Protein AF-A0AAV0BNL8-F1 (afdb_monomer)

pLDDT: mean 73.77, std 25.44, range [21.95, 98.56]

Nearest PDB structures (foldseek):
  9b4g-assembly1_B  TM=8.336E-01  e=1.923E-18  Homo sapiens
  9b4e-assembly1_B  TM=8.330E-01  e=2.709E-18  Homo sapiens
  9b4f-assembly1_B  TM=8.722E-01  e=5.049E-16  Homo sapiens

InterPro domains:
  IPR004277 Phosphatidyl serine synthase [PF03034] (175-453)

Foldseek 3Di:
DDDDDDDDDDDDDDDDDDDDDDDDDDDDDDDDDDDDDDDDDDDDDDDDDDDDDDDDDDDDDDDDDDDDDDDDDDDDDDDDDDDDDDPDDDDQDPPDDPPPLPPPPPDDDDPVPVCQVVPPVVVVVVVLVVVVVVCVVCLVVDDPLVSVVVVVVSVLVVQLVVQLRPPDFFPFCPLHSSVLSSLLSVLVVLLVVLVVLLVPALQVVLVVCCSVPVVTSDADDADAAQPDQPPDPVNVVVPPDVVLVVLLQLLLLVCLLQVDLVLLLCLLLVLLLVLVQCCLQGNNSRHHPCCSPPSRNPPRNVNSNVNSNVVLVVLQVDQDPPPDDDDPDDDDDPQDPVNVVVVVVVSRRTNHRDRFDLVCQPDPLSVVLSVLVSVLVSLLVVLLSLVCNSSVHDCPHVVSVVSSVSLSSLSRSQSVQSSCVSPVVVNHPDRDSSNVSSSSSSVSSVSSSVNHCVPSRPGDRDPVSVVVVVVVVCCSVVSCCVRPVVVVVVVVVVVVVVVVVVVD

Solvent-accessible surface area (backbone atoms only — not comparable to full-atom values): 31168 Å² total; per-residue (Å²): 133,86,81,91,83,83,89,88,87,83,83,90,87,86,84,89,83,89,88,84,89,84,90,89,77,86,83,86,89,92,81,88,89,88,87,79,90,82,91,81,86,90,84,88,80,86,87,84,83,91,80,88,84,86,87,86,81,90,84,90,90,80,89,86,86,82,86,90,80,93,74,94,76,88,81,87,74,91,74,94,76,84,86,78,90,73,90,70,80,84,71,95,74,80,88,73,68,91,79,67,83,63,63,88,70,78,66,91,75,62,76,93,50,44,64,73,82,59,54,63,60,69,59,54,48,51,52,51,49,51,52,50,51,55,49,57,75,47,42,85,81,47,57,72,72,58,44,57,52,50,50,54,52,50,52,52,50,53,51,34,50,50,25,33,73,69,48,71,65,64,93,51,64,46,76,39,40,53,55,54,19,31,51,50,30,54,50,52,53,47,41,50,51,50,58,54,52,60,75,50,56,53,66,61,49,26,52,58,49,29,80,81,41,76,84,48,57,49,88,68,86,87,53,61,64,48,82,60,67,63,97,40,77,63,48,55,56,75,64,67,51,71,60,50,53,50,41,19,53,48,26,19,51,49,21,62,44,60,49,36,72,65,62,48,51,54,48,49,60,48,47,51,52,49,29,72,62,39,27,73,68,39,48,70,43,31,56,26,76,60,41,54,55,48,47,37,49,62,41,20,34,41,49,11,31,52,52,15,44,53,49,48,52,58,49,47,76,51,89,68,82,71,75,65,103,72,86,89,80,82,78,93,74,81,76,47,70,68,58,52,51,52,54,55,57,57,50,64,45,68,84,73,56,81,77,58,81,68,58,43,82,80,42,71,66,28,30,54,48,45,52,51,51,54,50,52,50,56,48,50,54,52,39,53,60,50,52,28,59,68,45,38,47,57,82,86,35,66,70,53,51,49,49,54,56,47,50,52,64,44,41,44,51,10,48,51,30,43,50,45,30,60,69,40,58,90,72,34,86,66,74,36,73,45,26,54,48,53,52,49,40,42,51,49,50,45,52,38,46,63,63,57,48,71,81,74,55,83,60,76,83,54,71,67,54,52,52,52,52,52,51,51,52,50,50,69,54,46,51,54,41,62,71,48,48,50,56,52,51,52,52,53,53,51,51,52,51,57,54,53,73,69,77,113

Structure (mmCIF, N/CA/C/O backbone):
data_AF-A0AAV0BNL8-F1
#
_entry.id   AF-A0AAV0BNL8-F1
#
loop_
_atom_site.group_PDB
_atom_site.id
_atom_site.type_symbol
_atom_site.label_atom_id
_atom_site.label_alt_id
_atom_site.label_comp_id
_atom_site.label_asym_id
_atom_site.label_entity_id
_atom_site.label_seq_id
_atom_site.pdbx_PDB_ins_code
_atom_site.Cartn_x
_atom_site.Cartn_y
_atom_site.Cartn_z
_atom_site.occupancy
_atom_site.B_iso_or_equiv
_atom_site.auth_seq_id
_atom_site.auth_comp_id
_atom_site.auth_asym_id
_atom_site.auth_atom_id
_atom_site.pdbx_PDB_model_num
ATOM 1 N N . MET A 1 1 ? -1.579 12.706 78.603 1.00 38.56 1 MET A N 1
ATOM 2 C CA . MET A 1 1 ? -0.239 13.138 78.142 1.00 38.56 1 MET A CA 1
ATOM 3 C C . MET A 1 1 ? -0.413 13.537 76.678 1.00 38.56 1 MET A C 1
ATOM 5 O O . MET A 1 1 ? -0.803 12.680 75.906 1.00 38.56 1 MET A O 1
ATOM 9 N N . ASN A 1 2 ? -0.554 14.826 76.341 1.00 32.28 2 ASN A N 1
ATOM 10 C CA . ASN A 1 2 ? 0.526 15.802 76.068 1.00 32.28 2 ASN A CA 1
ATOM 11 C C . ASN A 1 2 ? 1.548 15.286 75.026 1.00 32.28 2 ASN A C 1
ATOM 13 O O . ASN A 1 2 ? 2.101 14.219 75.250 1.00 32.28 2 ASN A O 1
ATOM 17 N N . LYS A 1 3 ? 1.894 16.012 73.948 1.00 34.97 3 LYS A N 1
ATOM 18 C CA . LYS A 1 3 ? 1.471 17.366 73.515 1.00 34.97 3 LYS A CA 1
ATOM 19 C C . LYS A 1 3 ? 1.807 17.603 72.026 1.00 34.97 3 LYS A C 1
ATOM 21 O O . LYS A 1 3 ? 2.796 17.078 71.534 1.00 34.97 3 LYS A O 1
ATOM 26 N N . THR A 1 4 ? 1.035 18.462 71.363 1.00 41.00 4 THR A N 1
ATOM 27 C CA . THR A 1 4 ? 1.339 19.100 70.064 1.00 41.00 4 THR A CA 1
ATOM 28 C C . THR A 1 4 ? 2.538 20.056 70.163 1.00 41.00 4 THR A C 1
ATOM 30 O O . THR A 1 4 ? 2.612 20.766 71.164 1.00 41.00 4 THR A O 1
ATOM 33 N N . ILE A 1 5 ? 3.381 20.178 69.121 1.00 39.56 5 ILE A N 1
ATOM 34 C CA . ILE A 1 5 ? 4.219 21.371 68.837 1.00 39.56 5 ILE A CA 1
ATOM 35 C C . ILE A 1 5 ? 4.374 21.589 67.310 1.00 39.56 5 ILE A C 1
ATOM 37 O O . ILE A 1 5 ? 4.972 20.777 66.612 1.00 39.56 5 ILE A O 1
ATOM 41 N N . LEU A 1 6 ? 3.865 22.731 66.834 1.00 37.25 6 LEU A N 1
ATOM 42 C CA . LEU A 1 6 ? 4.515 23.666 65.889 1.00 37.25 6 LEU A CA 1
ATOM 43 C C . LEU A 1 6 ? 5.069 24.820 66.768 1.00 37.25 6 LEU A C 1
ATOM 45 O O . LEU A 1 6 ? 4.504 25.018 67.851 1.00 37.25 6 LEU A O 1
ATOM 49 N N . PRO A 1 7 ? 6.155 25.552 66.424 1.00 49.94 7 PRO A N 1
ATOM 50 C CA . PRO A 1 7 ? 6.198 26.558 65.340 1.00 49.94 7 PRO A CA 1
ATOM 51 C C . PRO A 1 7 ? 7.521 26.413 64.518 1.00 49.94 7 PRO A C 1
ATOM 53 O O . PRO A 1 7 ? 7.970 25.281 64.388 1.00 49.94 7 PRO A O 1
ATOM 56 N N . ARG A 1 8 ? 8.202 27.393 63.886 1.00 29.17 8 ARG A N 1
ATOM 57 C CA . ARG A 1 8 ? 8.151 28.876 63.843 1.00 29.17 8 ARG A CA 1
ATOM 58 C C . ARG A 1 8 ? 8.726 29.406 62.513 1.00 29.17 8 ARG A C 1
ATOM 60 O O . ARG A 1 8 ? 9.541 28.742 61.886 1.00 29.17 8 ARG A O 1
ATOM 67 N N . SER A 1 9 ? 8.312 30.611 62.124 1.00 36.47 9 SER A N 1
ATOM 68 C CA . SER A 1 9 ? 8.841 31.434 61.022 1.00 36.47 9 SER A CA 1
ATOM 69 C C . SER A 1 9 ? 9.601 32.649 61.563 1.00 36.47 9 SER A C 1
ATOM 71 O O . SER A 1 9 ? 9.144 33.212 62.556 1.00 36.47 9 SER A O 1
ATOM 73 N N . GLU A 1 10 ? 10.646 33.132 60.881 1.00 32.50 10 GLU A N 1
ATOM 74 C CA . GLU A 1 10 ? 11.219 34.459 61.165 1.00 32.50 10 GLU A CA 1
ATOM 75 C C . GLU A 1 10 ? 11.921 35.088 59.937 1.00 32.50 10 GLU A C 1
ATOM 77 O O . GLU A 1 10 ? 12.743 34.450 59.289 1.00 32.50 10 GLU A O 1
ATOM 82 N N . GLU A 1 11 ? 11.484 36.316 59.623 1.00 32.16 11 GLU A N 1
ATOM 83 C CA . GLU A 1 11 ? 12.213 37.530 59.182 1.00 32.16 11 GLU A CA 1
ATOM 84 C C . GLU A 1 11 ? 13.334 37.424 58.117 1.00 32.16 11 GLU A C 1
ATOM 86 O O . GLU A 1 11 ? 14.340 36.752 58.292 1.00 32.16 11 GLU A O 1
ATOM 91 N N . VAL A 1 12 ? 13.232 38.048 56.932 1.00 35.19 12 VAL A N 1
ATOM 92 C CA . VAL A 1 12 ? 13.124 39.498 56.612 1.00 35.19 12 VAL A CA 1
ATOM 93 C C . VAL A 1 12 ? 14.336 40.329 57.057 1.00 35.19 12 VAL A C 1
ATOM 95 O O . VAL A 1 12 ? 14.441 40.715 58.216 1.00 35.19 12 VAL A O 1
ATOM 98 N N . ARG A 1 13 ? 15.170 40.743 56.089 1.00 31.25 13 ARG A N 1
ATOM 99 C CA . ARG A 1 13 ? 15.921 42.015 56.120 1.00 31.25 13 ARG A CA 1
ATOM 100 C C . ARG A 1 13 ? 16.210 42.524 54.706 1.00 31.25 13 ARG A C 1
ATOM 102 O O . ARG A 1 13 ? 16.653 41.771 53.847 1.00 31.25 13 ARG A O 1
ATOM 109 N N . SER A 1 14 ? 15.961 43.812 54.496 1.00 31.28 14 SER A N 1
ATOM 110 C CA . SER A 1 14 ? 16.221 44.570 53.268 1.00 31.28 14 SER A CA 1
ATOM 111 C C . SER A 1 14 ? 17.510 45.389 53.369 1.00 31.28 14 SER A C 1
ATOM 113 O O . SER A 1 14 ? 17.860 45.838 54.461 1.00 31.28 14 SER A O 1
ATOM 115 N N . ALA A 1 15 ? 18.134 45.696 52.230 1.00 31.75 15 ALA A N 1
ATOM 116 C CA . ALA A 1 15 ? 18.984 46.878 52.072 1.00 31.75 15 ALA A CA 1
ATOM 117 C C . ALA A 1 15 ? 19.006 47.327 50.598 1.00 31.75 15 ALA A C 1
ATOM 119 O O . ALA A 1 15 ? 19.374 46.553 49.717 1.00 31.75 15 ALA A O 1
ATOM 120 N N . ASP A 1 16 ? 18.605 48.574 50.348 1.00 32.94 16 ASP A N 1
ATOM 121 C CA . ASP A 1 16 ? 18.719 49.261 49.056 1.00 32.94 16 ASP A CA 1
ATOM 122 C C . ASP A 1 16 ? 20.169 49.677 48.748 1.00 32.94 16 ASP A C 1
ATOM 124 O O . ASP A 1 16 ? 20.953 49.914 49.668 1.00 32.94 16 ASP A O 1
ATOM 128 N N . SER A 1 17 ? 20.502 49.908 47.467 1.00 31.48 17 SER A N 1
ATOM 129 C CA . SER A 1 17 ? 20.776 51.284 46.979 1.00 31.48 17 SER A CA 1
ATOM 130 C C . SER A 1 17 ? 21.310 51.394 45.531 1.00 31.48 17 SER A C 1
ATOM 132 O O . SER A 1 17 ? 22.355 50.868 45.172 1.00 31.48 17 SER A O 1
ATOM 134 N N . THR A 1 18 ? 20.594 52.212 44.745 1.00 31.81 18 THR A N 1
ATOM 135 C CA . THR A 1 18 ? 21.080 53.209 43.755 1.00 31.81 18 THR A CA 1
ATOM 136 C C . THR A 1 18 ? 21.982 52.831 42.563 1.00 31.81 18 THR A C 1
ATOM 138 O O . THR A 1 18 ? 23.120 52.407 42.718 1.00 31.81 18 THR A O 1
ATOM 141 N N . GLY A 1 19 ? 21.544 53.235 41.358 1.00 26.94 19 GLY A N 1
ATOM 142 C CA . GLY A 1 19 ? 22.400 53.415 40.173 1.00 26.94 19 GLY A CA 1
ATOM 143 C C . GLY A 1 19 ? 21.596 53.619 38.880 1.00 26.94 19 GLY A C 1
ATOM 144 O O . GLY A 1 19 ? 21.124 52.649 38.300 1.00 26.94 19 GLY A O 1
ATOM 145 N N . SER A 1 20 ? 21.417 54.869 38.430 1.00 28.64 20 SER A N 1
ATOM 146 C CA . SER A 1 20 ? 20.664 55.232 37.205 1.00 28.64 20 SER A CA 1
ATOM 147 C C . SER A 1 20 ? 21.576 55.995 36.200 1.00 28.64 20 SER A C 1
ATOM 149 O O . SER A 1 20 ? 22.788 55.999 36.410 1.00 28.64 20 SER A O 1
ATOM 151 N N . PRO A 1 21 ? 21.111 56.527 35.050 1.00 56.47 21 PRO A N 1
ATOM 152 C CA . PRO A 1 21 ? 21.446 55.985 33.731 1.00 56.47 21 PRO A CA 1
ATOM 153 C C . PRO A 1 21 ? 22.322 56.927 32.873 1.00 56.47 21 PRO A C 1
ATOM 155 O O . PRO A 1 21 ? 22.587 58.067 33.248 1.00 56.47 21 PRO A O 1
ATOM 158 N N . SER A 1 22 ? 22.731 56.507 31.667 1.00 30.06 22 SER A N 1
ATOM 159 C CA . SER A 1 22 ? 23.255 57.449 30.653 1.00 30.06 22 SER A CA 1
ATOM 160 C C . SER A 1 22 ? 23.077 56.994 29.195 1.00 30.06 22 SER A C 1
ATOM 162 O O . SER A 1 22 ? 23.077 55.810 28.871 1.00 30.06 22 SER A O 1
ATOM 164 N N . HIS A 1 23 ? 22.882 57.989 28.323 1.00 31.38 23 HIS A N 1
ATOM 165 C CA . HIS A 1 23 ? 22.663 57.898 26.872 1.00 31.38 23 HIS A CA 1
ATOM 166 C C . HIS A 1 23 ? 23.963 57.721 26.058 1.00 31.38 23 HIS A C 1
ATOM 168 O O . HIS A 1 23 ? 25.040 57.953 26.596 1.00 31.38 23 HIS A O 1
ATOM 174 N N . LEU A 1 24 ? 23.798 57.492 24.734 1.00 29.45 24 LEU A N 1
ATOM 175 C CA . LEU A 1 24 ? 24.585 57.967 23.553 1.00 29.45 24 LEU A CA 1
ATOM 176 C C . LEU A 1 24 ? 24.911 56.811 22.573 1.00 29.45 24 LEU A C 1
ATOM 178 O O . LEU A 1 24 ? 25.092 55.686 23.014 1.00 29.45 24 LEU A O 1
ATOM 182 N N . LYS A 1 25 ? 25.093 56.984 21.250 1.00 29.05 25 LYS A N 1
ATOM 183 C CA . LYS A 1 25 ? 24.525 57.869 20.191 1.00 29.05 25 LYS A CA 1
ATOM 184 C C . LYS A 1 25 ? 25.093 57.349 18.840 1.00 29.05 25 LYS A C 1
ATOM 186 O O . LYS A 1 25 ? 26.240 56.945 18.859 1.00 29.05 25 LYS A O 1
ATOM 191 N N . LEU A 1 26 ? 24.352 57.444 17.717 1.00 28.14 26 LEU A N 1
ATOM 192 C CA . LEU A 1 26 ? 24.806 57.463 16.286 1.00 28.14 26 LEU A CA 1
ATOM 193 C C . LEU A 1 26 ? 25.832 56.386 15.808 1.00 28.14 26 LEU A C 1
ATOM 195 O O . LEU A 1 26 ? 26.895 56.221 16.377 1.00 28.14 26 LEU A O 1
ATOM 199 N N . LYS A 1 27 ? 25.639 55.572 14.761 1.00 27.64 27 LYS A N 1
ATOM 200 C CA . LYS A 1 27 ? 25.074 55.731 13.399 1.00 27.64 27 LYS A CA 1
ATOM 201 C C . LYS A 1 27 ? 25.947 56.535 12.405 1.00 27.64 27 LYS A C 1
ATOM 203 O O . LYS A 1 27 ? 25.950 57.755 12.448 1.00 27.64 27 LYS A O 1
ATOM 208 N N . SER A 1 28 ? 26.551 55.778 11.474 1.00 28.58 28 SER A N 1
ATOM 209 C CA . SER A 1 28 ? 26.945 56.088 10.079 1.00 28.58 28 SER A CA 1
ATOM 210 C C . SER A 1 28 ? 27.726 57.364 9.745 1.00 28.58 28 SER A C 1
ATOM 212 O O . SER A 1 28 ? 27.170 58.449 9.865 1.00 28.58 28 SER A O 1
ATOM 214 N N . ASP A 1 29 ? 28.849 57.199 9.032 1.00 28.23 29 ASP A N 1
ATOM 215 C CA . ASP A 1 29 ? 28.926 57.755 7.671 1.00 28.23 29 ASP A CA 1
ATOM 216 C C . ASP A 1 29 ? 29.955 57.060 6.749 1.00 28.23 29 ASP A C 1
ATOM 218 O O . ASP A 1 29 ? 30.792 56.288 7.216 1.00 28.23 29 ASP A O 1
ATOM 222 N N . SER A 1 30 ? 29.879 57.399 5.453 1.00 26.77 30 SER A N 1
ATOM 223 C CA . SER A 1 30 ? 30.810 57.157 4.323 1.00 26.77 30 SER A CA 1
ATOM 224 C C . SER A 1 30 ? 30.379 56.184 3.199 1.00 26.77 30 SER A C 1
ATOM 226 O O . SER A 1 30 ? 30.273 54.966 3.326 1.00 26.77 30 SER A O 1
ATOM 228 N N . ARG A 1 31 ? 30.174 56.809 2.033 1.00 26.36 31 ARG A N 1
ATOM 229 C CA . ARG A 1 31 ? 30.042 56.318 0.646 1.00 26.36 31 ARG A CA 1
ATOM 230 C C . ARG A 1 31 ? 30.947 57.260 -0.196 1.00 26.36 31 ARG A C 1
ATOM 232 O O . ARG A 1 31 ? 31.246 58.344 0.305 1.00 26.36 31 ARG A O 1
ATOM 239 N N . PRO A 1 32 ? 31.170 57.053 -1.508 1.00 54.44 32 PRO A N 1
ATOM 240 C CA . PRO A 1 32 ? 31.578 55.879 -2.290 1.00 54.44 32 PRO A CA 1
ATOM 241 C C . PRO A 1 32 ? 33.046 56.114 -2.801 1.00 54.44 32 PRO A C 1
ATOM 243 O O . PRO A 1 32 ? 33.797 56.678 -2.007 1.00 54.44 32 PRO A O 1
ATOM 246 N N . PRO A 1 33 ? 33.530 55.709 -4.011 1.00 41.28 33 PRO A N 1
ATOM 247 C CA . PRO A 1 33 ? 33.002 56.131 -5.321 1.00 41.28 33 PRO A CA 1
ATOM 248 C C . PRO A 1 33 ? 32.944 55.038 -6.419 1.00 41.28 33 PRO A C 1
ATOM 250 O O . PRO A 1 33 ? 33.339 53.889 -6.245 1.00 41.28 33 PRO A O 1
ATOM 253 N N . THR A 1 34 ? 32.395 55.444 -7.563 1.00 34.69 34 THR A N 1
ATOM 254 C CA . THR A 1 34 ? 32.248 54.732 -8.845 1.00 34.69 34 THR A CA 1
ATOM 255 C C . THR A 1 34 ? 33.503 54.780 -9.725 1.00 34.69 34 THR A C 1
ATOM 257 O O . THR A 1 34 ? 34.282 55.721 -9.606 1.00 34.69 34 THR A O 1
ATOM 260 N N . LEU A 1 35 ? 33.604 53.880 -10.714 1.00 28.69 35 LEU A N 1
ATOM 261 C CA . LEU A 1 35 ? 34.399 54.066 -11.942 1.00 28.69 35 LEU A CA 1
ATOM 262 C C . LEU A 1 35 ? 33.696 53.401 -13.146 1.00 28.69 35 LEU A C 1
ATOM 264 O O . LEU A 1 35 ? 32.884 52.494 -12.952 1.00 28.69 35 LEU A O 1
ATOM 268 N N . SER A 1 36 ? 33.958 53.898 -14.359 1.00 27.62 36 SER A N 1
ATOM 269 C CA . SER A 1 36 ? 33.166 53.672 -15.583 1.00 27.62 36 SER A CA 1
ATOM 270 C C . SER A 1 36 ? 34.028 53.364 -16.822 1.00 27.62 36 SER A C 1
ATOM 272 O O . SER A 1 36 ? 35.230 53.609 -16.791 1.00 27.62 36 SER A O 1
ATOM 274 N N . ASP A 1 37 ? 33.373 52.907 -17.906 1.00 30.50 37 ASP A N 1
ATOM 275 C CA . ASP A 1 37 ? 33.836 52.921 -19.318 1.00 30.50 37 ASP A CA 1
ATOM 276 C C . ASP A 1 37 ? 35.083 52.046 -19.667 1.00 30.50 37 ASP A C 1
ATOM 278 O O . ASP A 1 37 ? 35.840 51.657 -18.789 1.00 30.50 37 ASP A O 1
ATOM 282 N N . SER A 1 38 ? 35.380 51.604 -20.907 1.00 28.92 38 SER A N 1
ATOM 283 C CA . SER A 1 38 ? 34.736 51.726 -22.239 1.00 28.92 38 SER A CA 1
ATOM 284 C C . SER A 1 38 ? 35.098 50.552 -23.192 1.00 28.92 38 SER A C 1
ATOM 286 O O . SER A 1 38 ? 36.043 49.810 -22.931 1.00 28.92 38 SER A O 1
ATOM 288 N N . ASP A 1 39 ? 34.368 50.507 -24.327 1.00 27.17 39 ASP A N 1
ATOM 289 C CA . ASP A 1 39 ? 34.754 50.055 -25.690 1.00 27.17 39 ASP A CA 1
ATOM 290 C C . ASP A 1 39 ? 35.035 48.554 -26.024 1.00 27.17 39 ASP A C 1
ATOM 292 O O . ASP A 1 39 ? 35.340 47.766 -25.139 1.00 27.17 39 ASP A O 1
ATOM 296 N N . ARG A 1 40 ? 34.993 48.047 -27.291 1.00 27.59 40 ARG A N 1
ATOM 297 C CA . ARG A 1 40 ? 34.294 48.399 -28.581 1.00 27.59 40 ARG A CA 1
ATOM 298 C C . ARG A 1 40 ? 34.663 47.403 -29.712 1.00 27.59 40 ARG A C 1
ATOM 300 O O . ARG A 1 40 ? 35.550 46.578 -29.535 1.00 27.59 40 ARG A O 1
ATOM 307 N N . SER A 1 41 ? 34.053 47.563 -30.901 1.00 26.25 41 SER A N 1
ATOM 308 C CA . SER A 1 41 ? 34.308 46.871 -32.200 1.00 26.25 41 SER A CA 1
ATOM 309 C C . SER A 1 41 ? 33.861 45.392 -32.257 1.00 26.25 41 SER A C 1
ATOM 311 O O . SER A 1 41 ? 34.094 44.650 -31.317 1.00 26.25 41 SER A O 1
ATOM 313 N N . THR A 1 42 ? 33.038 44.879 -33.192 1.00 27.30 42 THR A N 1
ATOM 314 C CA . THR A 1 42 ? 32.944 44.887 -34.681 1.00 27.30 42 THR A CA 1
ATOM 315 C C . THR A 1 42 ? 34.029 44.104 -35.426 1.00 27.30 42 THR A C 1
ATOM 317 O O . THR A 1 42 ? 35.162 44.565 -35.448 1.00 27.30 42 THR A O 1
ATOM 320 N N . VAL A 1 43 ? 33.643 43.048 -36.173 1.00 27.86 43 VAL A N 1
ATOM 321 C CA . VAL A 1 43 ? 34.002 42.828 -37.602 1.00 27.86 43 VAL A CA 1
ATOM 322 C C . VAL A 1 43 ? 33.241 41.635 -38.236 1.00 27.86 43 VAL A C 1
ATOM 324 O O . VAL A 1 43 ? 32.979 40.622 -37.600 1.00 27.86 43 VAL A O 1
ATOM 327 N N . ASN A 1 44 ? 32.883 41.817 -39.516 1.00 25.88 44 ASN A N 1
ATOM 328 C CA . ASN A 1 44 ? 32.283 40.892 -40.505 1.00 25.88 44 ASN A CA 1
ATOM 329 C C . ASN A 1 44 ? 33.016 39.517 -40.644 1.00 25.88 44 ASN A C 1
ATOM 331 O O . ASN A 1 44 ? 34.149 39.401 -40.206 1.00 25.88 44 ASN A O 1
ATOM 335 N N . ARG A 1 45 ? 32.560 38.453 -41.340 1.00 25.98 45 ARG A N 1
ATOM 336 C CA . ARG A 1 45 ? 31.933 38.358 -42.684 1.00 25.98 45 ARG A CA 1
ATOM 337 C C . ARG A 1 45 ? 31.705 36.876 -43.084 1.00 25.98 45 ARG A C 1
ATOM 339 O O . ARG A 1 45 ? 32.404 36.001 -42.592 1.00 25.98 45 ARG A O 1
ATOM 346 N N . SER A 1 46 ? 30.893 36.653 -44.128 1.00 26.72 46 SER A N 1
ATOM 347 C CA . SER A 1 46 ? 30.723 35.406 -44.922 1.00 26.72 46 SER A CA 1
ATOM 348 C C . SER A 1 46 ? 30.052 34.208 -44.214 1.00 26.72 46 SER A C 1
ATOM 350 O O . SER A 1 46 ? 30.307 33.948 -43.051 1.00 26.72 46 SER A O 1
ATOM 352 N N . GLY A 1 47 ? 29.162 33.422 -44.831 1.00 24.00 47 GLY A N 1
ATOM 353 C CA . GLY A 1 47 ? 28.599 33.480 -46.186 1.00 24.00 47 GLY A CA 1
ATOM 354 C C . GLY A 1 47 ? 28.951 32.251 -47.023 1.00 24.00 47 GLY A C 1
ATOM 355 O O . GLY A 1 47 ? 30.002 32.228 -47.660 1.00 24.00 47 GLY A O 1
ATOM 356 N N . ARG A 1 48 ? 28.051 31.260 -47.095 1.00 26.25 48 ARG A N 1
ATOM 357 C CA . ARG A 1 48 ? 28.102 30.227 -48.142 1.00 26.25 48 ARG A CA 1
ATOM 358 C C . ARG A 1 48 ? 26.709 29.738 -48.538 1.00 26.25 48 ARG A C 1
ATOM 360 O O . ARG A 1 48 ? 25.810 29.657 -47.709 1.00 26.25 48 ARG A O 1
ATOM 367 N N . SER A 1 49 ? 26.553 29.497 -49.837 1.00 24.61 49 SER A N 1
ATOM 368 C CA . SER A 1 49 ? 25.268 29.301 -50.511 1.00 24.61 49 SER A CA 1
ATOM 369 C C . SER A 1 49 ? 24.755 27.859 -50.466 1.00 24.61 49 SER A C 1
ATOM 371 O O . SER A 1 49 ? 25.523 26.902 -50.395 1.00 24.61 49 SER A O 1
ATOM 373 N N . VAL A 1 50 ? 23.435 27.753 -50.599 1.00 26.42 50 VAL A N 1
ATOM 374 C CA . VAL A 1 50 ? 22.630 26.553 -50.853 1.00 26.42 50 VAL A CA 1
ATOM 375 C C . VAL A 1 50 ? 23.101 25.788 -52.099 1.00 26.42 50 VAL A C 1
ATOM 377 O O . VAL A 1 50 ? 23.361 26.397 -53.137 1.00 26.42 50 VAL A O 1
ATOM 380 N N . LYS A 1 51 ? 23.032 24.449 -52.054 1.00 25.58 51 LYS A N 1
ATOM 381 C CA . LYS A 1 51 ? 22.655 23.622 -53.215 1.00 25.58 51 LYS A CA 1
ATOM 382 C C . LYS A 1 51 ? 21.677 22.515 -52.797 1.00 25.58 51 LYS A C 1
ATOM 384 O O . LYS A 1 51 ? 21.923 21.802 -51.832 1.00 25.58 51 LYS A O 1
ATOM 389 N N . ARG A 1 52 ? 20.569 22.399 -53.537 1.00 23.95 52 ARG A N 1
ATOM 390 C CA . ARG A 1 52 ? 19.697 21.209 -53.586 1.00 23.95 52 ARG A CA 1
ATOM 391 C C . ARG A 1 52 ? 20.281 20.199 -54.580 1.00 23.95 52 ARG A C 1
ATOM 393 O O . ARG A 1 52 ? 21.022 20.621 -55.463 1.00 23.95 52 ARG A O 1
ATOM 400 N N . ASN A 1 53 ? 19.873 18.932 -54.463 1.00 26.00 53 ASN A N 1
ATOM 401 C CA . ASN A 1 53 ? 19.488 18.025 -55.562 1.00 26.00 53 ASN A CA 1
ATOM 402 C C . ASN A 1 53 ? 18.966 16.707 -54.936 1.00 26.00 53 ASN A C 1
ATOM 404 O O . ASN A 1 53 ? 19.644 16.136 -54.093 1.00 26.00 53 ASN A O 1
ATOM 408 N N . THR A 1 54 ? 17.657 16.423 -55.002 1.00 27.84 54 THR A N 1
ATOM 409 C CA . THR A 1 54 ? 16.916 15.622 -56.019 1.00 27.84 54 THR A CA 1
ATOM 410 C C . THR A 1 54 ? 17.001 14.101 -55.820 1.00 27.84 54 THR A C 1
ATOM 412 O O . THR A 1 54 ? 18.042 13.497 -56.051 1.00 27.84 54 THR A O 1
ATOM 415 N N . LEU A 1 55 ? 15.856 13.512 -55.450 1.00 27.09 55 LEU A N 1
ATOM 416 C CA . LEU A 1 55 ? 15.523 12.079 -55.499 1.00 27.09 55 LEU A CA 1
ATOM 417 C C . LEU A 1 55 ? 15.187 11.625 -56.933 1.00 27.09 55 LEU A C 1
ATOM 419 O O . LEU A 1 55 ? 14.748 12.454 -57.735 1.00 27.09 55 LEU A O 1
ATOM 423 N N . PRO A 1 56 ? 15.252 10.311 -57.197 1.00 30.09 56 PRO A N 1
ATOM 424 C CA . PRO A 1 56 ? 14.302 9.616 -58.068 1.00 30.09 56 PRO A CA 1
ATOM 425 C C . PRO A 1 56 ? 13.517 8.504 -57.329 1.00 30.09 56 PRO A C 1
ATOM 427 O O . PRO A 1 56 ? 13.937 8.032 -56.273 1.00 30.09 56 PRO A O 1
ATOM 430 N N . ASN A 1 57 ? 12.372 8.115 -57.898 1.00 24.80 57 ASN A N 1
ATOM 431 C CA . ASN A 1 57 ? 11.428 7.103 -57.395 1.00 24.80 57 ASN A CA 1
ATOM 432 C C . ASN A 1 57 ? 11.578 5.730 -58.110 1.00 24.80 57 ASN A C 1
ATOM 434 O O . ASN A 1 57 ? 12.384 5.603 -59.029 1.00 24.80 57 ASN A O 1
ATOM 438 N N . ASP A 1 58 ? 10.681 4.798 -57.735 1.00 26.06 58 ASP A N 1
ATOM 439 C CA . ASP A 1 58 ? 10.112 3.676 -58.520 1.00 26.06 58 ASP A CA 1
ATOM 440 C C . ASP A 1 58 ? 11.026 2.428 -58.682 1.00 26.06 58 ASP A C 1
ATOM 442 O O . ASP A 1 58 ? 12.155 2.523 -59.147 1.00 26.06 58 ASP A O 1
ATOM 446 N N . LEU A 1 59 ? 10.643 1.208 -58.259 1.00 26.77 59 LEU A N 1
ATOM 447 C CA . LEU A 1 59 ? 9.489 0.407 -58.718 1.00 26.77 59 LEU A CA 1
ATOM 448 C C . LEU A 1 59 ? 9.139 -0.785 -57.782 1.00 26.77 59 LEU A C 1
ATOM 450 O O . LEU A 1 59 ? 9.956 -1.218 -56.970 1.00 26.77 59 LEU A O 1
ATOM 454 N N . ASP A 1 60 ? 7.937 -1.348 -57.964 1.00 24.70 60 ASP A N 1
ATOM 455 C CA . ASP A 1 60 ? 7.396 -2.544 -57.286 1.00 24.70 60 ASP A CA 1
ATOM 456 C C . ASP A 1 60 ? 8.052 -3.882 -57.688 1.00 24.70 60 ASP A C 1
ATOM 458 O O . ASP A 1 60 ? 8.424 -4.057 -58.849 1.00 24.70 60 ASP A O 1
ATOM 462 N N . GLN A 1 61 ? 8.002 -4.895 -56.800 1.00 25.81 61 GLN A N 1
ATOM 463 C CA . GLN A 1 61 ? 7.524 -6.241 -57.182 1.00 25.81 61 GLN A CA 1
ATOM 464 C C . GLN A 1 61 ? 7.125 -7.152 -55.999 1.00 25.81 61 GLN A C 1
ATOM 466 O O . GLN A 1 61 ? 7.280 -6.817 -54.827 1.00 25.81 61 GLN A O 1
ATOM 471 N N . SER A 1 62 ? 6.507 -8.286 -56.338 1.00 22.20 62 SER A N 1
ATOM 472 C CA . SER A 1 62 ? 5.475 -8.988 -55.564 1.00 22.20 62 SER A CA 1
ATOM 473 C C . SER A 1 62 ? 5.816 -10.430 -55.145 1.00 22.20 62 SER A C 1
ATOM 475 O O . SER A 1 62 ? 6.413 -11.156 -55.928 1.00 22.20 62 SER A O 1
ATOM 477 N N . PHE A 1 63 ? 5.239 -10.869 -54.013 1.00 21.95 63 PHE A N 1
ATOM 478 C CA . PHE A 1 63 ? 4.841 -12.256 -53.671 1.00 21.95 63 PHE A CA 1
ATOM 479 C C . PHE A 1 63 ? 5.890 -13.397 -53.647 1.00 21.95 63 PHE A C 1
ATOM 481 O O . PHE A 1 63 ? 6.317 -13.883 -54.687 1.00 21.95 63 PHE A O 1
ATOM 488 N N . ALA A 1 64 ? 6.077 -13.998 -52.461 1.00 25.16 64 ALA A N 1
ATOM 489 C CA . ALA A 1 64 ? 5.954 -15.453 -52.247 1.00 25.16 64 ALA A CA 1
ATOM 490 C C . ALA A 1 64 ? 5.830 -15.779 -50.742 1.00 25.16 64 ALA A C 1
ATOM 492 O O . ALA A 1 64 ? 6.485 -15.155 -49.911 1.00 25.16 64 ALA A O 1
ATOM 493 N N . VAL A 1 65 ? 4.998 -16.766 -50.392 1.00 25.55 65 VAL A N 1
ATOM 494 C CA . VAL A 1 65 ? 4.893 -17.351 -49.041 1.00 25.55 65 VAL A CA 1
ATOM 495 C C . VAL A 1 65 ? 5.406 -18.785 -49.118 1.00 25.55 65 VAL A C 1
ATOM 497 O O . VAL A 1 65 ? 4.944 -19.532 -49.977 1.00 25.55 65 VAL A O 1
ATOM 500 N N . SER A 1 66 ? 6.299 -19.189 -48.213 1.00 25.33 66 SER A N 1
ATOM 501 C CA . SER A 1 66 ? 6.659 -20.601 -48.038 1.00 25.33 66 SER A CA 1
ATOM 502 C C . SER A 1 66 ? 7.072 -20.920 -46.599 1.00 25.33 66 SER A C 1
ATOM 504 O O . SER A 1 66 ? 8.025 -20.348 -46.078 1.00 25.33 66 SER A O 1
ATOM 506 N N . ASP A 1 67 ? 6.296 -21.831 -46.021 1.00 24.86 67 ASP A N 1
ATOM 507 C CA . ASP A 1 67 ? 6.507 -22.790 -44.932 1.00 24.86 67 ASP A CA 1
ATOM 508 C C . ASP A 1 67 ? 7.472 -22.559 -43.755 1.00 24.86 67 ASP A C 1
ATOM 510 O O . ASP A 1 67 ? 8.635 -22.174 -43.838 1.00 24.86 67 ASP A O 1
ATOM 514 N N . PHE A 1 68 ? 6.924 -22.939 -42.603 1.00 23.59 68 PHE A N 1
ATOM 515 C CA . PHE A 1 68 ? 7.485 -22.858 -41.267 1.00 23.59 68 PHE A CA 1
ATOM 516 C C . PHE A 1 68 ? 8.185 -24.179 -40.924 1.00 23.59 68 PHE A C 1
ATOM 518 O O . PHE A 1 68 ? 7.518 -25.206 -40.794 1.00 23.59 68 PHE A O 1
ATOM 525 N N . ASN A 1 69 ? 9.503 -24.171 -40.713 1.00 25.27 69 ASN A N 1
ATOM 526 C CA . ASN A 1 69 ? 10.187 -25.316 -40.112 1.00 25.27 69 ASN A CA 1
ATOM 527 C C . ASN A 1 69 ? 11.232 -24.845 -39.096 1.00 25.27 69 ASN A C 1
ATOM 529 O O . ASN A 1 69 ? 12.095 -24.029 -39.404 1.00 25.27 69 ASN A O 1
ATOM 533 N N . SER A 1 70 ? 11.107 -25.318 -37.857 1.00 27.33 70 SER A N 1
ATOM 534 C CA . SER A 1 70 ? 11.884 -24.830 -36.717 1.00 27.33 70 SER A CA 1
ATOM 535 C C . SER A 1 70 ? 13.066 -25.748 -36.419 1.00 27.33 70 SER A C 1
ATOM 537 O O . SER A 1 70 ? 12.871 -26.837 -35.871 1.00 27.33 70 SER A O 1
ATOM 539 N N . GLN A 1 71 ? 14.281 -25.286 -36.707 1.00 25.16 71 GLN A N 1
ATOM 540 C CA . GLN A 1 71 ? 15.515 -25.831 -36.141 1.00 25.16 71 GLN A CA 1
ATOM 541 C C . GLN A 1 71 ? 16.397 -24.679 -35.650 1.00 25.16 71 GLN A C 1
ATOM 543 O O . GLN A 1 71 ? 16.440 -23.618 -36.267 1.00 25.16 71 GLN A O 1
ATOM 548 N N . ASP A 1 72 ? 17.019 -24.878 -34.489 1.00 31.23 72 ASP A N 1
ATOM 549 C CA . ASP A 1 72 ? 17.915 -23.909 -33.865 1.00 31.23 72 ASP A CA 1
ATOM 550 C C . ASP A 1 72 ? 19.257 -23.876 -34.619 1.00 31.23 72 ASP A C 1
ATOM 552 O O . ASP A 1 72 ? 19.975 -24.875 -34.616 1.00 31.23 72 ASP A O 1
ATOM 556 N N . GLU A 1 73 ? 19.624 -22.730 -35.196 1.00 27.72 73 GLU A N 1
ATOM 557 C CA . GLU A 1 73 ? 21.006 -22.428 -35.590 1.00 27.72 73 GLU A CA 1
ATOM 558 C C . GLU A 1 73 ? 21.428 -21.058 -35.042 1.00 27.72 73 GLU A C 1
ATOM 560 O O . GLU A 1 73 ? 20.724 -20.054 -35.193 1.00 27.72 73 GLU A O 1
ATOM 565 N N . ASP A 1 74 ? 22.588 -21.029 -34.385 1.00 28.17 74 ASP A N 1
ATOM 566 C CA . ASP A 1 74 ? 23.276 -19.799 -34.002 1.00 28.17 74 ASP A CA 1
ATOM 567 C C . ASP A 1 74 ? 23.832 -19.119 -35.266 1.00 28.17 74 ASP A C 1
ATOM 569 O O . ASP A 1 74 ? 24.578 -19.725 -36.033 1.00 28.17 74 ASP A O 1
ATOM 573 N N . CYS A 1 75 ? 23.507 -17.841 -35.477 1.00 24.89 75 CYS A N 1
ATOM 574 C CA . CYS A 1 75 ? 24.123 -17.021 -36.523 1.00 24.89 75 CYS A CA 1
ATOM 575 C C . CYS A 1 75 ? 25.118 -16.024 -35.922 1.00 24.89 75 CYS A C 1
ATOM 577 O O . CYS A 1 75 ? 24.784 -14.858 -35.688 1.00 24.89 75 CYS A O 1
ATOM 579 N N . ASP A 1 76 ? 26.356 -16.481 -35.746 1.00 27.03 76 ASP A N 1
ATOM 580 C CA . ASP A 1 76 ? 27.518 -15.597 -35.776 1.00 27.03 76 ASP A CA 1
ATOM 581 C C . ASP A 1 76 ? 27.787 -15.209 -37.237 1.00 27.03 76 ASP A C 1
ATOM 583 O O . ASP A 1 76 ? 28.152 -16.046 -38.061 1.00 27.03 76 ASP A O 1
ATOM 587 N N . LEU A 1 77 ? 27.595 -13.931 -37.568 1.00 26.31 77 LEU A N 1
ATOM 588 C CA . LEU A 1 77 ? 27.972 -13.378 -38.867 1.00 26.31 77 LEU A CA 1
ATOM 589 C C . LEU A 1 77 ? 28.898 -12.180 -38.653 1.00 26.31 77 LEU A C 1
ATOM 591 O O . LEU A 1 77 ? 28.455 -11.037 -38.520 1.00 26.31 77 LEU A O 1
ATOM 595 N N . GLU A 1 78 ? 30.204 -12.445 -38.614 1.00 28.14 78 GLU A N 1
ATOM 596 C CA . GLU A 1 78 ? 31.193 -11.388 -38.797 1.00 28.14 78 GLU A CA 1
ATOM 597 C C . GLU A 1 78 ? 31.033 -10.800 -40.204 1.00 28.14 78 GLU A C 1
ATOM 599 O O . GLU A 1 78 ? 31.036 -11.506 -41.212 1.00 28.14 78 GLU A O 1
ATOM 604 N N . THR A 1 79 ? 30.90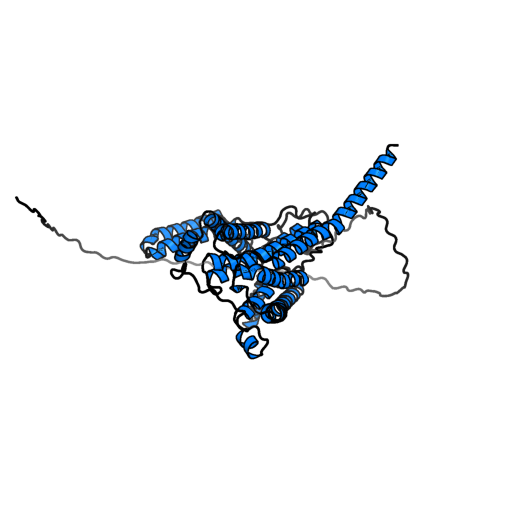4 -9.481 -40.297 1.00 24.98 79 THR A N 1
ATOM 605 C CA . THR A 1 79 ? 31.069 -8.766 -41.564 1.00 24.98 79 THR A CA 1
ATOM 606 C C . THR A 1 79 ? 31.900 -7.526 -41.298 1.00 24.98 79 THR A C 1
ATOM 608 O O . THR A 1 79 ? 31.421 -6.508 -40.798 1.00 24.98 79 THR A O 1
ATOM 611 N N . THR A 1 80 ? 33.185 -7.641 -41.609 1.00 28.17 80 THR A N 1
ATOM 612 C CA . THR A 1 80 ? 34.148 -6.547 -41.586 1.00 28.17 80 THR A CA 1
ATOM 613 C C . THR A 1 80 ? 33.821 -5.546 -42.692 1.00 28.17 80 THR A C 1
ATOM 615 O O . THR A 1 80 ? 34.065 -5.797 -43.868 1.00 28.17 80 THR A O 1
ATOM 618 N N . LEU A 1 81 ? 33.303 -4.373 -42.321 1.00 26.03 81 LEU A N 1
ATOM 619 C CA . LEU A 1 81 ? 33.222 -3.222 -43.220 1.00 26.03 81 LEU A CA 1
ATOM 620 C C . LEU A 1 81 ? 33.764 -1.973 -42.528 1.00 26.03 81 LEU A C 1
ATOM 622 O O . LEU A 1 81 ? 33.288 -1.535 -41.483 1.00 26.03 81 LEU A O 1
ATOM 626 N N . SER A 1 82 ? 34.827 -1.441 -43.119 1.00 24.78 82 SER A N 1
ATOM 627 C CA . SER A 1 82 ? 35.629 -0.339 -42.607 1.00 24.78 82 SER A CA 1
ATOM 628 C C . SER A 1 82 ? 35.022 1.029 -42.917 1.00 24.78 82 SER A C 1
ATOM 630 O O . SER A 1 82 ? 34.727 1.314 -44.072 1.00 24.78 82 SER A O 1
ATOM 632 N N . GLY A 1 83 ? 35.004 1.904 -41.909 1.00 26.44 83 GLY A N 1
ATOM 633 C CA . GLY A 1 83 ? 35.289 3.334 -42.062 1.00 26.44 83 GLY A CA 1
ATOM 634 C C . GLY A 1 83 ? 34.325 4.198 -42.882 1.00 26.44 83 GLY A C 1
ATOM 635 O O . GLY A 1 83 ? 34.522 4.391 -44.075 1.00 26.44 83 GLY A O 1
ATOM 636 N N . HIS A 1 84 ? 33.436 4.905 -42.181 1.00 25.22 84 HIS A N 1
ATOM 637 C CA . HIS A 1 84 ? 33.293 6.354 -42.369 1.00 25.22 84 HIS A CA 1
ATOM 638 C C . HIS A 1 84 ? 32.768 7.002 -41.077 1.00 25.22 84 HIS A C 1
ATOM 640 O O . HIS A 1 84 ? 31.627 6.785 -40.676 1.00 25.22 84 HIS A O 1
ATOM 646 N N . GLU A 1 85 ? 33.614 7.790 -40.406 1.00 32.22 85 GLU A N 1
ATOM 647 C CA . GLU A 1 85 ? 33.210 8.614 -39.261 1.00 32.22 85 GLU A CA 1
ATOM 648 C C . GLU A 1 85 ? 32.538 9.906 -39.746 1.00 32.22 85 GLU A C 1
ATOM 650 O O . GLU A 1 85 ? 33.185 10.943 -39.891 1.00 32.22 85 GLU A O 1
ATOM 655 N N . ASP A 1 86 ? 31.224 9.861 -39.969 1.00 26.78 86 ASP A N 1
ATOM 656 C CA . ASP A 1 86 ? 30.421 11.083 -40.029 1.00 26.78 86 ASP A CA 1
ATOM 657 C C . ASP A 1 86 ? 30.084 11.553 -38.608 1.00 26.78 86 ASP A C 1
ATOM 659 O O . ASP A 1 86 ? 29.473 10.833 -37.813 1.00 26.78 86 ASP A O 1
ATOM 663 N N . ALA A 1 87 ? 30.466 12.791 -38.288 1.00 35.09 87 ALA A N 1
ATOM 664 C CA . ALA A 1 87 ? 30.310 13.395 -36.967 1.00 35.09 87 ALA A CA 1
ATOM 665 C C . ALA A 1 87 ? 28.842 13.748 -36.641 1.00 35.09 87 ALA A C 1
ATOM 667 O O . ALA A 1 87 ? 28.452 14.919 -36.577 1.00 35.09 87 ALA A O 1
ATOM 668 N N . GLN A 1 88 ? 28.010 12.732 -36.404 1.00 28.14 88 GLN A N 1
ATOM 669 C CA . GLN A 1 88 ? 26.650 12.923 -35.906 1.00 28.14 88 GLN A CA 1
ATOM 670 C C . GLN A 1 88 ? 26.657 13.377 -34.443 1.00 28.14 88 GLN A C 1
ATOM 672 O O . GLN A 1 88 ? 27.280 12.783 -33.562 1.00 28.14 88 GLN A O 1
ATOM 677 N N . THR A 1 89 ? 25.913 14.448 -34.172 1.00 27.48 89 THR A N 1
ATOM 678 C CA . THR A 1 89 ? 25.692 14.960 -32.816 1.00 27.48 89 THR A CA 1
ATOM 679 C C . THR A 1 89 ? 24.950 13.896 -31.997 1.00 27.48 89 THR A C 1
ATOM 681 O O . THR A 1 89 ? 23.916 13.409 -32.457 1.00 27.48 89 THR A O 1
ATOM 684 N N . PRO A 1 90 ? 25.414 13.521 -30.788 1.00 27.48 90 PRO A N 1
ATOM 685 C CA . PRO A 1 90 ? 24.871 12.363 -30.087 1.00 27.48 90 PRO A CA 1
ATOM 686 C C . PRO A 1 90 ? 23.429 12.608 -29.634 1.00 27.48 90 PRO A C 1
ATOM 688 O O . PRO A 1 90 ? 23.167 13.354 -28.684 1.00 27.48 90 PRO A O 1
ATOM 691 N N . THR A 1 91 ? 22.480 11.934 -30.282 1.00 31.77 91 THR A N 1
ATOM 692 C CA . THR A 1 91 ? 21.100 11.845 -29.800 1.00 31.77 91 THR A CA 1
ATOM 693 C C . THR A 1 91 ? 21.067 11.090 -28.465 1.00 31.77 91 THR A C 1
ATOM 695 O O . THR A 1 91 ? 21.737 10.067 -28.332 1.00 31.77 91 THR A O 1
ATOM 698 N N . PRO A 1 92 ? 20.281 11.523 -27.463 1.00 34.34 92 PRO A N 1
ATOM 699 C CA . PRO A 1 92 ? 20.370 10.984 -26.100 1.00 34.34 92 PRO A CA 1
ATOM 700 C C . PRO A 1 92 ? 19.730 9.591 -25.900 1.00 34.34 92 PRO A C 1
ATOM 702 O O . PRO A 1 92 ? 19.523 9.187 -24.758 1.00 34.34 92 PRO A O 1
ATOM 705 N N . PHE A 1 93 ? 19.410 8.857 -26.972 1.00 34.41 93 PHE A N 1
ATOM 706 C CA . PHE A 1 93 ? 18.607 7.628 -26.939 1.00 34.41 93 PHE A CA 1
ATOM 707 C C . PHE A 1 93 ? 19.248 6.454 -27.703 1.00 34.41 93 PHE A C 1
ATOM 709 O O . PHE A 1 93 ? 18.725 6.009 -28.719 1.00 34.41 93 PHE A O 1
ATOM 716 N N . ASN A 1 94 ? 20.321 5.874 -27.156 1.00 28.62 94 ASN A N 1
ATOM 717 C CA . ASN A 1 94 ? 20.800 4.547 -27.571 1.00 28.62 94 ASN A CA 1
ATOM 718 C C . ASN A 1 94 ? 20.145 3.432 -26.733 1.00 28.62 94 ASN A C 1
ATOM 720 O O . ASN A 1 94 ? 20.793 2.767 -25.924 1.00 28.62 94 ASN A O 1
ATOM 724 N N . PHE A 1 95 ? 18.851 3.186 -26.953 1.00 37.72 95 PHE A N 1
ATOM 725 C CA . PHE A 1 95 ? 18.216 1.926 -26.542 1.00 37.72 95 PHE A CA 1
ATOM 726 C C . PHE A 1 95 ? 18.520 0.839 -27.588 1.00 37.72 95 PHE A C 1
ATOM 728 O O . PHE A 1 95 ? 17.672 0.527 -28.418 1.00 37.72 95 PHE A O 1
ATOM 735 N N . GLY A 1 96 ? 19.735 0.273 -27.576 1.00 37.91 96 GLY A N 1
ATOM 736 C CA . GLY A 1 96 ? 20.121 -0.709 -28.606 1.00 37.91 96 GLY A CA 1
ATOM 737 C C . GLY A 1 96 ? 21.384 -1.551 -28.388 1.00 37.91 96 GLY A C 1
ATOM 738 O O . GLY A 1 96 ? 21.499 -2.606 -29.004 1.00 37.91 96 GLY A O 1
ATOM 739 N N . GLN A 1 97 ? 22.316 -1.166 -27.509 1.00 33.12 97 GLN A N 1
ATOM 740 C CA . GLN A 1 97 ? 23.530 -1.964 -27.276 1.00 33.12 97 GLN A CA 1
ATOM 741 C C . GLN A 1 97 ? 23.254 -3.157 -26.348 1.00 33.12 97 GLN A C 1
ATOM 743 O O . GLN A 1 97 ? 22.829 -2.977 -25.205 1.00 33.12 97 GLN A O 1
ATOM 748 N N . ARG A 1 98 ? 23.501 -4.380 -26.843 1.00 41.66 98 ARG A N 1
ATOM 749 C CA . ARG A 1 98 ? 23.238 -5.641 -26.120 1.00 41.66 98 ARG A CA 1
ATOM 750 C C . ARG A 1 98 ? 24.147 -5.831 -24.898 1.00 41.66 98 ARG A C 1
ATOM 752 O O . ARG A 1 98 ? 23.698 -6.410 -23.910 1.00 41.66 98 ARG A O 1
ATOM 759 N N . ASP A 1 99 ? 25.352 -5.262 -24.941 1.00 38.88 99 ASP A N 1
ATOM 760 C CA . ASP A 1 99 ? 26.442 -5.556 -23.995 1.00 38.88 99 ASP A CA 1
ATOM 761 C C . ASP A 1 99 ? 26.801 -4.384 -23.069 1.00 38.88 99 ASP A C 1
ATOM 763 O O . ASP A 1 99 ? 27.716 -4.471 -22.248 1.00 38.88 99 ASP A O 1
ATOM 767 N N . ALA A 1 100 ? 26.040 -3.286 -23.134 1.00 39.78 100 ALA A N 1
ATOM 768 C CA . ALA A 1 100 ? 26.144 -2.216 -22.153 1.00 39.78 100 ALA A CA 1
ATOM 769 C C . ALA A 1 100 ? 25.668 -2.730 -20.783 1.00 39.78 100 ALA A C 1
ATOM 771 O O . ALA A 1 100 ? 24.465 -2.827 -20.511 1.00 39.78 100 ALA A O 1
ATOM 772 N N . LYS A 1 101 ? 26.629 -3.041 -19.906 1.00 35.97 101 LYS A N 1
ATOM 773 C CA . LYS A 1 101 ? 26.421 -3.371 -18.490 1.00 35.97 101 LYS A CA 1
ATOM 774 C C . LYS A 1 101 ? 25.929 -2.128 -17.736 1.00 35.97 101 LYS A C 1
ATOM 776 O O . LYS A 1 101 ? 26.672 -1.491 -16.997 1.00 35.97 101 LYS A O 1
ATOM 781 N N . LEU A 1 102 ? 24.667 -1.775 -17.966 1.00 41.31 102 LEU A N 1
ATOM 782 C CA . LEU A 1 102 ? 23.959 -0.717 -17.259 1.00 41.31 102 LEU A CA 1
ATOM 783 C C . LEU A 1 102 ? 23.877 -1.092 -15.776 1.00 41.31 102 LEU A C 1
ATOM 785 O O . LEU A 1 102 ? 23.061 -1.934 -15.390 1.00 41.31 102 LEU A O 1
ATOM 789 N N . GLU A 1 103 ? 24.717 -0.458 -14.956 1.00 40.47 103 GLU A N 1
ATOM 790 C CA . GLU A 1 103 ? 24.515 -0.398 -13.508 1.00 40.47 103 GLU A CA 1
ATOM 791 C C . GLU A 1 103 ? 23.075 0.081 -13.251 1.00 40.47 103 GLU A C 1
ATOM 793 O O . GLU A 1 103 ? 22.675 1.119 -13.796 1.00 40.47 103 GLU A O 1
ATOM 798 N N . PRO A 1 104 ? 22.252 -0.669 -12.490 1.00 40.88 104 PRO A N 1
ATOM 799 C CA . PRO A 1 104 ? 20.839 -0.348 -12.363 1.00 40.88 104 PRO A CA 1
ATOM 800 C C . PRO A 1 104 ? 20.632 1.082 -11.847 1.00 40.88 104 PRO A C 1
ATOM 802 O O . PRO A 1 104 ? 21.123 1.445 -10.780 1.00 40.88 104 PRO A O 1
ATOM 805 N N . TYR A 1 105 ? 19.852 1.859 -12.603 1.00 49.41 105 TYR A N 1
ATOM 806 C CA . TYR A 1 105 ? 19.357 3.204 -12.272 1.00 49.41 105 TYR A CA 1
ATOM 807 C C . TYR A 1 105 ? 20.345 4.386 -12.354 1.00 49.41 105 TYR A C 1
ATOM 809 O O . TYR A 1 105 ? 19.908 5.523 -12.181 1.00 49.41 105 TYR A O 1
ATOM 817 N N . GLN A 1 106 ? 21.616 4.204 -12.737 1.00 45.78 106 GLN A N 1
ATOM 818 C CA . GLN A 1 106 ? 22.497 5.349 -13.049 1.00 45.78 106 GLN A CA 1
ATOM 819 C C . GLN A 1 106 ? 22.302 5.860 -14.488 1.00 45.78 106 GLN A C 1
ATOM 821 O O . GLN A 1 106 ? 23.110 5.618 -15.383 1.00 45.78 106 GLN A O 1
ATOM 826 N N . MET A 1 107 ? 21.203 6.587 -14.714 1.00 47.03 107 MET A N 1
ATOM 827 C CA . MET A 1 107 ? 20.959 7.331 -15.958 1.00 47.03 107 MET A CA 1
ATOM 828 C C . MET A 1 107 ? 21.499 8.767 -15.882 1.00 47.03 107 MET A C 1
ATOM 830 O O . MET A 1 107 ? 21.552 9.374 -14.815 1.00 47.03 107 MET A O 1
ATOM 834 N N . ARG A 1 108 ? 21.880 9.323 -17.041 1.00 44.94 108 ARG A N 1
ATOM 835 C CA . ARG A 1 108 ? 22.504 10.651 -17.188 1.00 44.94 108 ARG A CA 1
ATOM 836 C C . ARG A 1 108 ? 21.642 11.749 -16.539 1.00 44.94 108 ARG A C 1
ATOM 838 O O . ARG A 1 108 ? 20.515 11.997 -16.971 1.00 44.94 108 ARG A O 1
ATOM 845 N N . HIS A 1 109 ? 22.178 12.372 -15.491 1.00 51.06 109 HIS A N 1
ATOM 846 C CA . HIS A 1 109 ? 21.488 13.374 -14.678 1.00 51.06 109 HIS A CA 1
ATOM 847 C C . HIS A 1 109 ? 21.174 14.669 -15.447 1.00 51.06 109 HIS A C 1
ATOM 849 O O . HIS A 1 109 ? 21.758 14.958 -16.488 1.00 51.06 109 HIS A O 1
ATOM 855 N N . ASP A 1 110 ? 20.238 15.458 -14.912 1.00 51.69 110 ASP A N 1
ATOM 856 C CA . ASP A 1 110 ? 19.904 16.783 -15.441 1.00 51.69 110 ASP A CA 1
ATOM 857 C C . ASP A 1 110 ? 20.923 17.827 -14.962 1.00 51.69 110 ASP A C 1
ATOM 859 O O . ASP A 1 110 ? 20.980 18.136 -13.766 1.00 51.69 110 ASP A O 1
ATOM 863 N N . ASP A 1 111 ? 21.710 18.391 -15.878 1.00 53.44 111 ASP A N 1
ATOM 864 C CA . ASP A 1 111 ? 22.757 19.358 -15.532 1.00 53.44 111 ASP A CA 1
ATOM 865 C C . ASP A 1 111 ? 22.196 20.614 -14.836 1.00 53.44 111 ASP A C 1
ATOM 867 O O . ASP A 1 111 ? 22.899 21.240 -14.038 1.00 53.44 111 ASP A O 1
ATOM 871 N N . SER A 1 112 ? 20.914 20.960 -15.042 1.00 48.59 112 SER A N 1
ATOM 872 C CA . SER A 1 112 ? 20.303 22.143 -14.414 1.00 48.59 112 SER A CA 1
ATOM 873 C C . SER A 1 112 ? 20.079 22.023 -12.901 1.00 48.59 112 SER A C 1
ATOM 875 O O . SER A 1 112 ? 19.804 23.034 -12.257 1.00 48.59 112 SER A O 1
ATOM 877 N N . VAL A 1 113 ? 20.172 20.820 -12.316 1.00 56.56 113 VAL A N 1
ATOM 878 C CA . VAL A 1 113 ? 20.076 20.602 -10.854 1.00 56.56 113 VAL A CA 1
ATOM 879 C C . VAL A 1 113 ? 21.235 19.755 -10.314 1.00 56.56 113 VAL A C 1
ATOM 881 O O . VAL A 1 113 ? 21.090 19.022 -9.337 1.00 56.56 113 VAL A O 1
ATOM 884 N N . LYS A 1 114 ? 22.426 19.892 -10.919 1.00 59.44 114 LYS A N 1
ATOM 885 C CA . LYS A 1 114 ? 23.664 19.191 -10.518 1.00 59.44 114 LYS A CA 1
ATOM 886 C C . LYS A 1 114 ? 23.966 19.263 -9.013 1.00 59.44 114 LYS A C 1
ATOM 888 O O . LYS A 1 114 ? 24.407 18.274 -8.438 1.00 59.44 114 LYS A O 1
ATOM 893 N N . TRP A 1 115 ? 23.648 20.385 -8.364 1.00 57.44 115 TRP A N 1
ATOM 894 C CA . TRP A 1 115 ? 23.800 20.589 -6.917 1.00 57.44 115 TRP A CA 1
ATOM 895 C C . TRP A 1 115 ? 22.936 19.661 -6.041 1.00 57.44 115 TRP A C 1
ATOM 897 O O . TRP A 1 115 ? 23.227 19.530 -4.859 1.00 57.44 115 TRP A O 1
ATOM 907 N N . VAL A 1 116 ? 21.902 19.002 -6.583 1.00 53.75 116 VAL A N 1
ATOM 908 C CA . VAL A 1 116 ? 21.095 18.001 -5.852 1.00 53.75 116 VAL A CA 1
ATOM 909 C C . VAL A 1 116 ? 21.579 16.570 -6.103 1.00 53.75 116 VAL A C 1
ATOM 911 O O . VAL A 1 116 ? 21.388 15.696 -5.262 1.00 53.75 116 VAL A O 1
ATOM 914 N N . TYR A 1 117 ? 22.236 16.322 -7.240 1.00 55.62 117 TYR A N 1
ATOM 915 C CA . TYR A 1 117 ? 22.906 15.046 -7.525 1.00 55.62 117 TYR A CA 1
ATOM 916 C C . TYR A 1 117 ? 24.293 14.959 -6.868 1.00 55.62 117 TYR A C 1
ATOM 918 O O . TYR A 1 117 ? 24.780 13.868 -6.588 1.00 55.62 117 TYR A O 1
ATOM 926 N N . GLN A 1 118 ? 24.905 16.111 -6.584 1.00 64.06 118 GLN A N 1
ATOM 927 C CA . GLN A 1 118 ? 26.131 16.267 -5.800 1.00 64.06 118 GLN A CA 1
ATOM 928 C C . GLN A 1 118 ? 25.884 17.272 -4.659 1.00 64.06 118 GLN A C 1
ATOM 930 O O . GLN A 1 118 ? 26.433 18.376 -4.687 1.00 64.06 118 GLN A O 1
ATOM 935 N N . PRO A 1 119 ? 25.020 16.944 -3.678 1.00 63.97 119 PRO A N 1
ATOM 936 C CA . PRO A 1 119 ? 24.734 17.859 -2.587 1.00 63.97 119 PRO A CA 1
ATOM 937 C C . PRO A 1 119 ? 25.969 18.003 -1.690 1.00 63.97 119 PRO A C 1
ATOM 939 O O . PRO A 1 119 ? 26.593 16.993 -1.352 1.00 63.97 119 PRO A O 1
ATOM 942 N N . PRO A 1 120 ? 26.323 19.223 -1.247 1.00 71.19 120 PRO A N 1
ATOM 943 C CA . PRO A 1 120 ? 27.368 19.417 -0.252 1.00 71.19 120 PRO A CA 1
ATOM 944 C C . PRO A 1 120 ? 26.837 18.954 1.112 1.00 71.19 120 PRO A C 1
ATOM 946 O O . PRO A 1 120 ? 26.348 19.746 1.919 1.00 71.19 120 PRO A O 1
ATOM 949 N N . THR A 1 121 ? 26.889 17.642 1.352 1.00 77.75 121 THR A N 1
ATOM 950 C CA . THR A 1 121 ? 26.298 16.970 2.522 1.00 77.75 121 THR A CA 1
ATOM 951 C C . THR A 1 121 ? 26.785 17.565 3.839 1.00 77.75 121 THR A C 1
ATOM 953 O O . THR A 1 121 ? 25.982 17.764 4.745 1.00 77.75 121 THR A O 1
ATOM 956 N N . LEU A 1 122 ? 28.067 17.936 3.915 1.00 76.88 122 LEU A N 1
ATOM 957 C CA . LEU A 1 122 ? 28.663 18.591 5.079 1.00 76.88 122 LEU A CA 1
ATOM 958 C C . LEU A 1 122 ? 28.083 19.997 5.327 1.00 76.88 122 LEU A C 1
ATOM 960 O O . LEU A 1 122 ? 27.806 20.352 6.468 1.00 76.88 122 LEU A O 1
ATOM 964 N N . THR A 1 123 ? 27.828 20.778 4.272 1.00 78.00 123 THR A N 1
ATOM 965 C CA . THR A 1 123 ? 27.172 22.095 4.374 1.00 78.00 123 THR A CA 1
ATOM 966 C C . THR A 1 123 ? 25.705 21.954 4.776 1.00 78.00 123 THR A C 1
ATOM 968 O O . THR A 1 123 ? 25.234 22.693 5.637 1.00 78.00 123 THR A O 1
ATOM 971 N N . GLY A 1 124 ? 24.992 20.974 4.210 1.00 76.44 124 GLY A N 1
ATOM 972 C CA . GLY A 1 124 ? 23.617 20.656 4.606 1.00 76.44 124 GLY A CA 1
ATOM 973 C C . GLY A 1 124 ? 23.520 20.224 6.075 1.00 76.44 124 GLY A C 1
ATOM 974 O O . GLY A 1 124 ? 22.657 20.714 6.802 1.00 76.44 124 GLY A O 1
ATOM 975 N N . ALA A 1 125 ? 24.449 19.380 6.534 1.00 78.88 125 ALA A N 1
ATOM 976 C CA . ALA A 1 125 ? 24.559 18.969 7.932 1.00 78.88 125 ALA A CA 1
ATOM 977 C C . ALA A 1 125 ? 24.900 20.144 8.862 1.00 78.88 125 ALA A C 1
ATOM 979 O O . ALA A 1 125 ? 24.274 20.280 9.911 1.00 78.88 125 ALA A O 1
ATOM 980 N N . ALA A 1 126 ? 25.832 21.023 8.482 1.00 81.38 126 ALA A N 1
ATOM 981 C CA . ALA A 1 126 ? 26.179 22.211 9.265 1.00 81.38 126 ALA A CA 1
ATOM 982 C C . ALA A 1 126 ? 24.990 23.178 9.418 1.00 81.38 126 ALA A C 1
ATOM 984 O O . ALA A 1 126 ? 24.682 23.589 10.535 1.00 81.38 126 ALA A O 1
ATOM 985 N N . ILE A 1 127 ? 24.275 23.487 8.327 1.00 83.12 127 ILE A N 1
ATOM 986 C CA . ILE A 1 127 ? 23.081 24.351 8.364 1.00 83.12 127 ILE A CA 1
ATOM 987 C C . ILE A 1 127 ? 21.965 23.697 9.187 1.00 83.12 127 ILE A C 1
ATOM 989 O O . ILE A 1 127 ? 21.385 24.349 10.053 1.00 83.12 127 ILE A O 1
ATOM 993 N N . GLY A 1 128 ? 21.685 22.409 8.960 1.00 82.00 128 GLY A N 1
ATOM 994 C CA . GLY A 1 128 ? 20.673 21.670 9.718 1.00 82.00 128 GLY A CA 1
ATOM 995 C C . GLY A 1 128 ? 20.977 21.647 11.217 1.00 82.00 128 GLY A C 1
ATOM 996 O O . GLY A 1 128 ? 20.109 21.965 12.025 1.00 82.00 128 GLY A O 1
ATOM 997 N N . THR A 1 129 ? 22.228 21.364 11.585 1.00 81.94 129 THR A N 1
ATOM 998 C CA . THR A 1 129 ? 22.683 21.352 12.984 1.00 81.94 129 THR A CA 1
ATOM 999 C C . THR A 1 129 ? 22.584 22.742 13.609 1.00 81.94 129 THR A C 1
ATOM 1001 O O . THR A 1 129 ? 22.060 22.866 14.708 1.00 81.94 129 THR A O 1
ATOM 1004 N N . PHE A 1 130 ? 22.989 23.801 12.898 1.00 85.81 130 PHE A N 1
ATOM 1005 C CA . PHE A 1 130 ? 22.855 25.182 13.373 1.00 85.81 130 PHE A CA 1
ATOM 1006 C C . PHE A 1 130 ? 21.391 25.574 13.632 1.00 85.81 130 PHE A C 1
ATOM 1008 O O . PHE A 1 130 ? 21.082 26.123 14.690 1.00 85.81 130 PHE A O 1
ATOM 1015 N N . VAL A 1 131 ? 20.476 25.256 12.708 1.00 84.31 131 VAL A N 1
ATOM 1016 C CA . VAL A 1 131 ? 19.036 25.527 12.873 1.00 84.31 131 VAL A CA 1
ATOM 1017 C C . VAL A 1 131 ? 18.464 24.751 14.062 1.00 84.31 131 VAL A C 1
ATOM 1019 O O . VAL A 1 131 ? 17.742 25.330 14.873 1.00 84.31 131 VAL A O 1
ATOM 1022 N N . LEU A 1 132 ? 18.818 23.473 14.220 1.00 85.00 132 LEU A N 1
ATOM 1023 C CA . LEU A 1 132 ? 18.386 22.659 15.361 1.00 85.00 132 LEU A CA 1
ATOM 1024 C C . LEU A 1 132 ? 18.931 23.195 16.686 1.00 85.00 132 LEU A C 1
ATOM 1026 O O . LEU A 1 132 ? 18.164 23.335 17.633 1.00 85.00 132 LEU A O 1
ATOM 1030 N N . SER A 1 133 ? 20.216 23.555 16.753 1.00 83.31 133 SER A N 1
ATOM 1031 C CA . SER A 1 133 ? 20.818 24.171 17.939 1.00 83.31 133 SER A CA 1
ATOM 1032 C C . SER A 1 133 ? 20.158 25.507 18.283 1.00 83.31 133 SER A C 1
ATOM 1034 O O . SER A 1 133 ? 19.881 25.755 19.453 1.00 83.31 133 SER A O 1
ATOM 1036 N N . ALA A 1 134 ? 19.834 26.342 17.291 1.00 84.12 134 ALA A N 1
ATOM 1037 C CA . ALA A 1 134 ? 19.132 27.606 17.512 1.00 84.12 134 ALA A CA 1
ATOM 1038 C C . ALA A 1 134 ? 17.695 27.398 18.030 1.00 84.12 134 ALA A C 1
ATOM 1040 O O . ALA A 1 134 ? 17.261 28.112 18.938 1.00 84.12 134 ALA A O 1
ATOM 1041 N N . LEU A 1 135 ? 16.965 26.409 17.500 1.00 83.81 135 LEU A N 1
ATOM 1042 C CA . LEU A 1 135 ? 15.628 26.042 17.980 1.00 83.81 135 LEU A CA 1
ATOM 1043 C C . LEU A 1 135 ? 15.675 25.436 19.392 1.00 83.81 135 LEU A C 1
ATOM 1045 O O . LEU A 1 135 ? 14.888 25.833 20.247 1.00 83.81 135 LEU A O 1
ATOM 1049 N N . ALA A 1 136 ? 16.628 24.540 19.661 1.00 82.62 136 ALA A N 1
ATOM 1050 C CA . ALA A 1 136 ? 16.828 23.913 20.967 1.00 82.62 136 ALA A CA 1
ATOM 1051 C C . ALA A 1 136 ? 17.245 24.930 22.044 1.00 82.62 136 ALA A C 1
ATOM 1053 O O . ALA A 1 136 ? 16.702 24.909 23.147 1.00 82.62 136 ALA A O 1
ATOM 1054 N N . TYR A 1 137 ? 18.126 25.879 21.713 1.00 86.75 137 TYR A N 1
ATOM 1055 C CA . TYR A 1 137 ? 18.509 26.982 22.603 1.00 86.75 137 TYR A CA 1
ATOM 1056 C C . TYR A 1 137 ? 17.326 27.906 22.945 1.00 86.75 137 TYR A C 1
ATOM 1058 O O . TYR A 1 137 ? 17.280 28.503 24.014 1.00 86.75 137 TYR A O 1
ATOM 1066 N N . ASN A 1 138 ? 16.334 28.004 22.055 1.00 84.25 138 ASN A N 1
ATOM 1067 C CA . ASN A 1 138 ? 15.091 28.736 22.300 1.00 84.25 138 ASN A CA 1
ATOM 1068 C C . ASN A 1 138 ? 13.945 27.831 22.802 1.00 84.25 138 ASN A C 1
ATOM 1070 O O . ASN A 1 138 ? 12.806 28.297 22.868 1.00 84.25 138 ASN A O 1
ATOM 1074 N N . SER A 1 139 ? 14.214 26.568 23.165 1.00 81.62 139 SER A N 1
ATOM 1075 C CA . SER A 1 139 ? 13.169 25.590 23.517 1.00 81.62 139 SER A CA 1
ATOM 1076 C C . SER A 1 139 ? 12.320 26.005 24.724 1.00 81.62 139 SER A C 1
ATOM 1078 O O . SER A 1 139 ? 11.126 25.704 24.759 1.00 81.62 139 SER A O 1
ATOM 1080 N N . ASP A 1 140 ? 12.888 26.777 25.655 1.00 82.44 140 ASP A N 1
ATOM 1081 C CA . ASP A 1 140 ? 12.182 27.292 26.833 1.00 82.44 140 ASP A CA 1
ATOM 1082 C C . ASP A 1 140 ? 11.084 28.315 26.532 1.00 82.44 140 ASP A C 1
ATOM 1084 O O . ASP A 1 140 ? 10.201 28.533 27.359 1.00 82.44 140 ASP A O 1
ATOM 1088 N N . LYS A 1 141 ? 11.067 28.884 25.321 1.00 85.19 141 LYS A N 1
ATOM 1089 C CA . LYS A 1 141 ? 9.980 29.761 24.857 1.00 85.19 141 LYS A CA 1
ATOM 1090 C C . LYS A 1 141 ? 8.734 28.986 24.417 1.00 85.19 141 LYS A C 1
ATOM 1092 O O . LYS A 1 141 ? 7.702 29.607 24.173 1.00 85.19 141 LYS A O 1
ATOM 1097 N N . PHE A 1 142 ? 8.810 27.657 24.298 1.00 82.81 142 PHE A N 1
ATOM 1098 C CA . PHE A 1 142 ? 7.686 26.816 23.889 1.00 82.81 142 PHE A CA 1
ATOM 1099 C C . PHE A 1 142 ? 7.043 26.094 25.089 1.00 82.81 142 PHE A C 1
ATOM 1101 O O . PHE A 1 142 ? 7.764 25.554 25.941 1.00 82.81 142 PHE A O 1
ATOM 1108 N N . PRO A 1 143 ? 5.695 26.010 25.133 1.00 84.00 143 PRO A N 1
ATOM 1109 C CA . PRO A 1 143 ? 4.967 25.185 26.094 1.00 84.00 143 PRO A CA 1
ATOM 1110 C C . PRO A 1 143 ? 5.459 23.735 26.109 1.00 84.00 143 PRO A C 1
ATOM 1112 O O . PRO A 1 143 ? 5.805 23.177 25.066 1.00 84.00 143 PRO A O 1
ATOM 1115 N N . GLN A 1 144 ? 5.439 23.101 27.284 1.00 77.94 144 GLN A N 1
ATOM 1116 C CA . GLN A 1 144 ? 5.988 21.755 27.481 1.00 77.94 144 GLN A CA 1
ATOM 1117 C C . GLN A 1 144 ? 5.350 20.697 26.564 1.00 77.94 144 GLN A C 1
ATOM 1119 O O . GLN A 1 144 ? 6.055 19.843 26.034 1.00 77.94 144 GLN A O 1
ATOM 1124 N N . THR A 1 145 ? 4.040 20.792 26.317 1.00 74.81 145 THR A N 1
ATOM 1125 C CA . THR A 1 145 ? 3.313 19.928 25.371 1.00 74.81 145 THR A CA 1
ATOM 1126 C C . THR A 1 145 ? 3.886 20.041 23.956 1.00 74.81 145 THR A C 1
ATOM 1128 O O . THR A 1 145 ? 4.275 19.043 23.351 1.00 74.81 145 THR A O 1
ATOM 1131 N N . ILE A 1 146 ? 4.028 21.270 23.453 1.00 80.12 146 ILE A N 1
ATOM 1132 C CA . ILE A 1 146 ? 4.583 21.565 22.126 1.00 80.12 146 ILE A CA 1
ATOM 1133 C C . ILE A 1 146 ? 6.052 21.122 22.036 1.00 80.12 146 ILE A C 1
ATOM 1135 O O . ILE A 1 146 ? 6.467 20.608 20.999 1.00 80.12 146 ILE A O 1
ATOM 1139 N N . ARG A 1 147 ? 6.831 21.251 23.118 1.00 82.12 147 ARG A N 1
ATOM 1140 C CA . ARG A 1 147 ? 8.254 20.872 23.163 1.00 82.12 147 ARG A CA 1
ATOM 1141 C C . ARG A 1 147 ? 8.487 19.394 22.829 1.00 82.12 147 ARG A C 1
ATOM 1143 O O . ARG A 1 147 ? 9.375 19.093 22.032 1.00 82.12 147 ARG A O 1
ATOM 1150 N N . SER A 1 148 ? 7.675 18.482 23.370 1.00 79.19 148 SER A N 1
ATOM 1151 C CA . SER A 1 148 ? 7.773 17.045 23.064 1.00 79.19 148 SER A CA 1
ATOM 1152 C C . SER A 1 148 ? 7.438 16.736 21.599 1.00 79.19 148 SER A C 1
ATOM 1154 O O . SER A 1 148 ? 8.192 16.014 20.942 1.00 79.19 148 SER A O 1
ATOM 1156 N N . HIS A 1 149 ? 6.374 17.337 21.054 1.00 81.12 149 HIS A N 1
ATOM 1157 C CA . HIS A 1 149 ? 6.024 17.174 19.638 1.00 81.12 149 HIS A CA 1
ATOM 1158 C C . HIS A 1 149 ? 7.105 17.755 18.710 1.00 81.12 149 HIS A C 1
ATOM 1160 O O . HIS A 1 149 ? 7.481 17.105 17.735 1.00 81.12 149 HIS A O 1
ATOM 1166 N N . LEU A 1 150 ? 7.665 18.930 19.030 1.00 83.31 150 LEU A N 1
ATOM 1167 C CA . LEU A 1 150 ? 8.787 19.524 18.291 1.00 83.31 150 LEU A CA 1
ATOM 1168 C C . LEU A 1 150 ? 10.023 18.616 18.296 1.00 83.31 150 LEU A C 1
ATOM 1170 O O . LEU A 1 150 ? 10.678 18.494 17.263 1.00 83.31 150 LEU A O 1
ATOM 1174 N N . GLY A 1 151 ? 10.315 17.939 19.412 1.00 85.25 151 GLY A N 1
ATOM 1175 C CA . GLY A 1 151 ? 11.388 16.946 19.493 1.00 85.25 151 GLY A CA 1
ATOM 1176 C C . GLY A 1 151 ? 11.209 15.820 18.471 1.00 85.25 151 GLY A C 1
ATOM 1177 O O . GLY A 1 151 ? 12.095 15.594 17.643 1.00 85.25 151 GLY A O 1
ATOM 1178 N N . ILE A 1 152 ? 10.034 15.182 18.455 1.00 86.44 152 ILE A N 1
ATOM 1179 C CA . ILE A 1 152 ? 9.700 14.105 17.507 1.00 86.44 152 ILE A CA 1
ATOM 1180 C C . ILE A 1 152 ? 9.746 14.608 16.057 1.00 86.44 152 ILE A C 1
ATOM 1182 O O . ILE A 1 152 ? 10.406 13.995 15.217 1.00 86.44 152 ILE A O 1
ATOM 1186 N N . ILE A 1 153 ? 9.112 15.750 15.767 1.00 87.31 153 ILE A N 1
ATOM 1187 C CA . ILE A 1 153 ? 9.118 16.367 14.431 1.00 87.31 153 ILE A CA 1
ATOM 1188 C C . ILE A 1 153 ? 10.556 16.652 13.980 1.00 87.31 153 ILE A C 1
ATOM 1190 O O . ILE A 1 153 ? 10.907 16.344 12.843 1.00 87.31 153 ILE A O 1
ATOM 1194 N N . SER A 1 154 ? 11.412 17.179 14.861 1.00 86.69 154 SER A N 1
ATOM 1195 C CA . SER A 1 154 ? 12.811 17.473 14.532 1.00 86.69 154 SER A CA 1
ATOM 1196 C C . SER A 1 154 ? 13.608 16.207 14.193 1.00 86.69 154 SER A C 1
ATOM 1198 O O . SER A 1 154 ? 14.309 16.191 13.181 1.00 86.69 154 SER A O 1
ATOM 1200 N N . GLY A 1 155 ? 13.433 15.119 14.954 1.00 89.75 155 GLY A N 1
ATOM 1201 C CA . GLY A 1 155 ? 14.066 13.828 14.675 1.00 89.75 155 GLY A CA 1
ATOM 1202 C C . GLY A 1 155 ? 13.616 13.231 13.340 1.00 89.75 155 GLY A C 1
ATOM 1203 O O . GLY A 1 155 ? 14.451 12.807 12.538 1.00 89.75 155 GLY A O 1
ATOM 1204 N N . VAL A 1 156 ? 12.310 13.278 13.053 1.00 92.25 156 VAL A N 1
ATOM 1205 C CA . VAL A 1 156 ? 11.744 12.849 11.762 1.00 92.25 156 VAL A CA 1
ATOM 1206 C C . VAL A 1 156 ? 12.292 13.693 10.607 1.00 92.25 156 VAL A C 1
ATOM 1208 O O . VAL A 1 156 ? 12.719 13.136 9.597 1.00 92.25 156 VAL A O 1
ATOM 1211 N N . VAL A 1 157 ? 12.351 15.020 10.748 1.00 90.25 157 VAL A N 1
ATOM 1212 C CA . VAL A 1 157 ? 12.894 15.916 9.712 1.00 90.25 157 VAL A CA 1
ATOM 1213 C C . VAL A 1 157 ? 14.378 15.639 9.455 1.00 90.25 157 VAL A C 1
ATOM 1215 O O . VAL A 1 157 ? 14.767 15.508 8.294 1.00 90.25 157 VAL A O 1
ATOM 1218 N N . VAL A 1 158 ? 15.201 15.480 10.498 1.00 88.88 158 VAL A N 1
ATOM 1219 C CA . VAL A 1 158 ? 16.628 15.128 10.359 1.00 88.88 158 VAL A CA 1
ATOM 1220 C C . VAL A 1 158 ? 16.800 13.803 9.626 1.00 88.88 158 VAL A C 1
ATOM 1222 O O . VAL A 1 158 ? 17.586 13.719 8.680 1.00 88.88 158 VAL A O 1
ATOM 1225 N N . PHE A 1 159 ? 16.035 12.785 10.016 1.00 92.56 159 PHE A N 1
ATOM 1226 C CA . PHE A 1 159 ? 16.064 11.475 9.377 1.00 92.56 159 PHE A CA 1
ATOM 1227 C C . PHE A 1 159 ? 15.663 11.544 7.895 1.00 92.56 159 PHE A C 1
ATOM 1229 O O . PHE A 1 159 ? 16.356 10.989 7.041 1.00 92.56 159 PHE A O 1
ATOM 1236 N N . LEU A 1 160 ? 14.595 12.272 7.553 1.00 92.94 160 LEU A N 1
ATOM 1237 C CA . LEU A 1 160 ? 14.146 12.418 6.165 1.00 92.94 160 LEU A CA 1
ATOM 1238 C C . LEU A 1 160 ? 15.116 13.250 5.313 1.00 92.94 160 LEU A C 1
ATOM 1240 O O . LEU A 1 160 ? 15.315 12.921 4.143 1.00 92.94 160 LEU A O 1
ATOM 1244 N N . VAL A 1 161 ? 15.772 14.269 5.879 1.00 87.88 161 VAL A N 1
ATOM 1245 C CA . VAL A 1 161 ? 16.862 15.002 5.207 1.00 87.88 161 VAL A CA 1
ATOM 1246 C C . VAL A 1 161 ? 18.068 14.088 4.977 1.00 87.88 161 VAL A C 1
ATOM 1248 O O . VAL A 1 161 ? 18.612 14.066 3.872 1.00 87.88 161 VAL A O 1
ATOM 1251 N N . PHE A 1 162 ? 18.452 13.269 5.959 1.00 88.00 162 PHE A N 1
ATOM 1252 C CA . PHE A 1 162 ? 19.511 12.273 5.783 1.00 88.00 162 PHE A CA 1
ATOM 1253 C C . PHE A 1 162 ? 19.173 11.276 4.662 1.00 88.00 162 PHE A C 1
ATOM 1255 O O . PHE A 1 162 ? 20.016 11.030 3.794 1.00 88.00 162 PHE A O 1
ATOM 1262 N N . CYS A 1 163 ? 17.938 10.764 4.622 1.00 90.94 163 CYS A N 1
ATOM 1263 C CA . CYS A 1 163 ? 17.447 9.895 3.548 1.00 90.94 163 CYS A CA 1
ATOM 1264 C C . CYS A 1 163 ? 17.492 10.601 2.182 1.00 90.94 163 CYS A C 1
ATOM 1266 O O . CYS A 1 163 ? 18.025 10.052 1.222 1.00 90.94 163 CYS A O 1
ATOM 1268 N N . MET A 1 164 ? 17.007 11.845 2.094 1.00 87.38 164 MET A N 1
ATOM 1269 C CA . MET A 1 164 ? 17.035 12.657 0.870 1.00 87.38 164 MET A CA 1
ATOM 1270 C C . MET A 1 164 ? 18.453 12.809 0.295 1.00 87.38 164 MET A C 1
ATOM 1272 O O . MET A 1 164 ? 18.651 12.731 -0.920 1.00 87.38 164 MET A O 1
ATOM 1276 N N . LEU A 1 165 ? 19.443 13.024 1.163 1.00 83.31 165 LEU A N 1
ATOM 1277 C CA . LEU A 1 165 ? 20.830 13.253 0.761 1.00 83.31 165 LEU A CA 1
ATOM 1278 C C . LEU A 1 165 ? 21.569 11.958 0.388 1.00 83.31 165 LEU A C 1
ATOM 1280 O O . LEU A 1 165 ? 22.341 11.971 -0.569 1.00 83.31 165 LEU A O 1
ATOM 1284 N N . ASN A 1 166 ? 21.332 10.858 1.112 1.00 84.81 166 ASN A N 1
ATOM 1285 C CA . ASN A 1 166 ? 22.147 9.637 1.016 1.00 84.81 166 ASN A CA 1
ATOM 1286 C C . ASN A 1 166 ? 21.497 8.484 0.239 1.00 84.81 166 ASN A C 1
ATOM 1288 O O . ASN A 1 166 ? 22.205 7.580 -0.212 1.00 84.81 166 ASN A O 1
ATOM 1292 N N . PHE A 1 167 ? 20.169 8.458 0.090 1.00 87.25 167 PHE A N 1
ATOM 1293 C CA . PHE A 1 167 ? 19.515 7.386 -0.658 1.00 87.25 167 PHE A CA 1
ATOM 1294 C C . PHE A 1 167 ? 19.774 7.516 -2.159 1.00 87.25 167 PHE A C 1
ATOM 1296 O O . PHE A 1 167 ? 19.947 8.606 -2.703 1.00 87.25 167 PHE A O 1
ATOM 1303 N N . ARG A 1 168 ? 19.812 6.363 -2.830 1.00 84.06 168 ARG A N 1
ATOM 1304 C CA . ARG A 1 168 ? 19.996 6.277 -4.280 1.00 84.06 168 ARG A CA 1
ATOM 1305 C C . ARG A 1 168 ? 18.712 6.685 -4.997 1.00 84.06 168 ARG A C 1
ATOM 1307 O O . ARG A 1 168 ? 17.621 6.560 -4.445 1.00 84.06 168 ARG A O 1
ATOM 1314 N N . ASP A 1 169 ? 18.850 7.148 -6.233 1.00 79.88 169 ASP A N 1
ATOM 1315 C CA . ASP A 1 169 ? 17.696 7.447 -7.077 1.00 79.88 169 ASP A CA 1
ATOM 1316 C C . ASP A 1 169 ? 16.986 6.152 -7.498 1.00 79.88 169 ASP A C 1
ATOM 1318 O O . ASP A 1 169 ? 17.620 5.198 -7.951 1.00 79.88 169 ASP A O 1
ATOM 1322 N N . GLY A 1 170 ? 15.664 6.130 -7.316 1.00 79.88 170 GLY A N 1
ATOM 1323 C CA . GLY A 1 170 ? 14.784 5.056 -7.775 1.00 79.88 170 GLY A CA 1
ATOM 1324 C C . GLY A 1 170 ? 14.364 5.224 -9.245 1.00 79.88 170 GLY A C 1
ATOM 1325 O O . GLY A 1 170 ? 14.903 6.069 -9.964 1.00 79.88 170 GLY A O 1
ATOM 1326 N N . PRO A 1 171 ? 13.350 4.477 -9.719 1.00 76.94 171 PRO A N 1
ATOM 1327 C CA . PRO A 1 171 ? 12.939 4.485 -11.127 1.00 76.94 171 PRO A CA 1
ATOM 1328 C C . PRO A 1 171 ? 12.274 5.792 -11.599 1.00 76.94 171 PRO A C 1
ATOM 1330 O O . PRO A 1 171 ? 12.027 5.949 -12.795 1.00 76.94 171 PRO A O 1
ATOM 1333 N N . PHE A 1 172 ? 11.941 6.724 -10.699 1.00 78.69 172 PHE A N 1
ATOM 1334 C CA . PHE A 1 172 ? 11.202 7.942 -11.033 1.00 78.69 172 PHE A CA 1
ATOM 1335 C C . PHE A 1 172 ? 12.025 9.220 -10.867 1.00 78.69 172 PHE A C 1
ATOM 1337 O O . PHE A 1 172 ? 12.575 9.519 -9.810 1.00 78.69 172 PHE A O 1
ATOM 1344 N N . ARG A 1 173 ? 12.006 10.044 -11.920 1.00 68.56 173 ARG A N 1
ATOM 1345 C CA . ARG A 1 173 ? 12.662 11.361 -11.969 1.00 68.56 173 ARG A CA 1
ATOM 1346 C C . ARG A 1 173 ? 11.764 12.523 -11.521 1.00 68.56 173 ARG A C 1
ATOM 1348 O O . ARG A 1 173 ? 12.275 13.578 -11.165 1.00 68.56 173 ARG A O 1
ATOM 1355 N N . ARG A 1 174 ? 10.437 12.365 -11.576 1.00 72.69 174 ARG A N 1
ATOM 1356 C CA . ARG A 1 174 ? 9.433 13.440 -11.409 1.00 72.69 174 ARG A CA 1
ATOM 1357 C C . ARG A 1 174 ? 8.500 13.136 -10.227 1.00 72.69 174 ARG A C 1
ATOM 1359 O O . ARG A 1 174 ? 8.142 11.969 -10.108 1.00 72.69 174 ARG A O 1
ATOM 1366 N N . PRO A 1 175 ? 8.102 14.106 -9.380 1.00 72.31 175 PRO A N 1
ATOM 1367 C CA . PRO A 1 175 ? 8.355 15.546 -9.506 1.00 72.31 175 PRO A CA 1
ATOM 1368 C C . PRO A 1 175 ? 9.830 15.930 -9.303 1.00 72.31 175 PRO A C 1
ATOM 1370 O O . PRO A 1 175 ? 10.321 16.809 -10.004 1.00 72.31 175 PRO A O 1
ATOM 1373 N N . HIS A 1 176 ? 10.561 15.219 -8.440 1.00 78.00 176 HIS A N 1
ATOM 1374 C CA . HIS A 1 176 ? 12.015 15.348 -8.288 1.00 78.00 176 HIS A CA 1
ATOM 1375 C C . HIS A 1 176 ? 12.610 14.048 -7.703 1.00 78.00 176 HIS A C 1
ATOM 1377 O O . HIS A 1 176 ? 11.925 13.413 -6.899 1.00 78.00 176 HIS A O 1
ATOM 1383 N N . PRO A 1 177 ? 13.862 13.640 -7.993 1.00 81.81 177 PRO A N 1
ATOM 1384 C CA . PRO A 1 177 ? 14.440 12.427 -7.394 1.00 81.81 177 PRO A CA 1
ATOM 1385 C C . PRO A 1 177 ? 14.529 12.497 -5.859 1.00 81.81 177 PRO A C 1
ATOM 1387 O O . PRO A 1 177 ? 14.169 11.550 -5.166 1.00 81.81 177 PRO A O 1
ATOM 1390 N N . ALA A 1 178 ? 14.870 13.673 -5.316 1.00 84.25 178 ALA A N 1
ATOM 1391 C CA . ALA A 1 178 ? 14.856 13.942 -3.872 1.00 84.25 178 ALA A CA 1
ATOM 1392 C C . ALA A 1 178 ? 13.497 13.654 -3.197 1.00 84.25 178 ALA A C 1
ATOM 1394 O O . ALA A 1 178 ? 13.473 13.177 -2.066 1.00 84.25 178 ALA A O 1
ATOM 1395 N N . PHE A 1 179 ? 12.372 13.885 -3.890 1.00 88.44 179 PHE A N 1
ATOM 1396 C CA . PHE A 1 179 ? 11.041 13.538 -3.377 1.00 88.44 179 PHE A CA 1
ATOM 1397 C C . PHE A 1 179 ? 10.899 12.020 -3.214 1.00 88.44 179 PHE A C 1
ATOM 1399 O O . PHE A 1 179 ? 10.477 11.560 -2.159 1.00 88.44 179 PHE A O 1
ATOM 1406 N N . TRP A 1 180 ? 11.334 11.225 -4.196 1.00 90.06 180 TRP A N 1
ATOM 1407 C CA . TRP A 1 180 ? 11.269 9.762 -4.108 1.00 90.06 180 TRP A CA 1
ATOM 1408 C C . TRP A 1 180 ? 12.201 9.180 -3.043 1.00 90.06 180 TRP A C 1
ATOM 1410 O O . TRP A 1 180 ? 11.817 8.238 -2.353 1.00 90.06 180 TRP A O 1
ATOM 1420 N N . ARG A 1 181 ? 13.369 9.793 -2.818 1.00 91.94 181 ARG A N 1
ATOM 1421 C CA . ARG A 1 181 ? 14.246 9.453 -1.684 1.00 91.94 181 ARG A CA 1
ATOM 1422 C C . ARG A 1 181 ? 13.573 9.721 -0.330 1.00 91.94 181 ARG A C 1
ATOM 1424 O O . ARG A 1 181 ? 13.685 8.895 0.573 1.00 91.94 181 ARG A O 1
ATOM 1431 N N . VAL A 1 182 ? 12.829 10.824 -0.193 1.00 94.00 182 VAL A N 1
ATOM 1432 C CA . VAL A 1 182 ? 12.008 11.102 1.004 1.00 94.00 182 VAL A CA 1
ATOM 1433 C C . VAL A 1 182 ? 10.848 10.110 1.128 1.00 94.00 182 VAL A C 1
ATOM 1435 O O . VAL A 1 182 ? 10.605 9.616 2.222 1.00 94.00 182 VAL A O 1
ATOM 1438 N N . VAL A 1 183 ? 10.181 9.742 0.029 1.00 96.31 183 VAL A N 1
ATOM 1439 C CA . VAL A 1 183 ? 9.132 8.702 0.011 1.00 96.31 183 VAL A CA 1
ATOM 1440 C C . VAL A 1 183 ? 9.681 7.344 0.478 1.00 96.31 183 VAL A C 1
ATOM 1442 O O . VAL A 1 183 ? 9.025 6.670 1.271 1.00 96.31 183 VAL A O 1
ATOM 1445 N N . LEU A 1 184 ? 10.900 6.965 0.072 1.00 96.12 184 LEU A N 1
ATOM 1446 C CA . LEU A 1 184 ? 11.593 5.777 0.593 1.00 96.12 184 LEU A CA 1
ATOM 1447 C C . LEU A 1 184 ? 11.922 5.913 2.090 1.00 96.12 184 LEU A C 1
ATOM 1449 O O . LEU A 1 184 ? 11.723 4.967 2.849 1.00 96.12 184 LEU A O 1
ATOM 1453 N N . GLY A 1 185 ? 12.380 7.093 2.520 1.00 97.25 185 GLY A N 1
ATOM 1454 C CA . GLY A 1 185 ? 12.627 7.412 3.929 1.00 97.25 185 GLY A CA 1
ATOM 1455 C C . GLY A 1 185 ? 11.371 7.285 4.793 1.00 97.25 185 GLY A C 1
ATOM 1456 O O . GLY A 1 185 ? 11.423 6.674 5.853 1.00 97.25 185 GLY A O 1
ATOM 1457 N N . LEU A 1 186 ? 10.223 7.774 4.320 1.00 97.88 186 LEU A N 1
ATOM 1458 C CA . LEU A 1 186 ? 8.935 7.632 5.007 1.00 97.88 186 LEU A CA 1
ATOM 1459 C C . LEU A 1 186 ? 8.525 6.161 5.172 1.00 97.88 186 LEU A C 1
ATOM 1461 O O . LEU A 1 186 ? 8.030 5.797 6.235 1.00 97.88 186 LEU A O 1
ATOM 1465 N N . ASN A 1 187 ? 8.780 5.308 4.172 1.00 98.38 187 ASN A N 1
ATOM 1466 C CA . ASN A 1 187 ? 8.546 3.864 4.293 1.00 98.38 187 ASN A CA 1
ATOM 1467 C C . ASN A 1 187 ? 9.471 3.242 5.348 1.00 98.38 187 ASN A C 1
ATOM 1469 O O . ASN A 1 187 ? 9.014 2.483 6.194 1.00 98.38 187 ASN A O 1
ATOM 1473 N N . LEU A 1 188 ? 10.756 3.615 5.365 1.00 98.19 188 LEU A N 1
ATOM 1474 C CA . LEU A 1 188 ? 11.700 3.106 6.366 1.00 98.19 188 LEU A CA 1
ATOM 1475 C C . LEU A 1 188 ? 11.333 3.561 7.786 1.00 98.19 188 LEU A C 1
ATOM 1477 O O . LEU A 1 188 ? 11.397 2.762 8.715 1.00 98.19 188 LEU A O 1
ATOM 1481 N N . LEU A 1 189 ? 10.893 4.810 7.953 1.00 97.44 189 LEU A N 1
ATOM 1482 C CA . LEU A 1 189 ? 10.400 5.330 9.229 1.00 97.44 189 LEU A CA 1
ATOM 1483 C C . LEU A 1 189 ? 9.155 4.563 9.702 1.00 97.44 189 LEU A C 1
ATOM 1485 O O . LEU A 1 189 ? 9.065 4.198 10.873 1.00 97.44 189 LEU A O 1
ATOM 1489 N N . TYR A 1 190 ? 8.219 4.275 8.792 1.00 97.69 190 TYR A N 1
ATOM 1490 C CA . TYR A 1 190 ? 7.038 3.470 9.099 1.00 97.69 190 TYR A CA 1
ATOM 1491 C C . TYR A 1 190 ? 7.407 2.020 9.438 1.00 97.69 190 TYR A C 1
ATOM 1493 O O . TYR A 1 190 ? 6.937 1.492 10.440 1.00 97.69 190 TYR A O 1
ATOM 1501 N N . PHE A 1 191 ? 8.327 1.402 8.693 1.00 98.31 191 PHE A N 1
ATOM 1502 C CA . PHE A 1 191 ? 8.868 0.077 8.999 1.00 98.31 191 PHE A CA 1
ATOM 1503 C C . PHE A 1 191 ? 9.540 0.027 10.382 1.00 98.31 191 PHE A C 1
ATOM 1505 O O . PHE A 1 191 ? 9.369 -0.945 11.117 1.00 98.31 191 PHE A O 1
ATOM 1512 N N . MET A 1 192 ? 10.262 1.080 10.782 1.00 97.56 192 MET A N 1
ATOM 1513 C CA . MET A 1 192 ? 10.835 1.206 12.129 1.00 97.56 192 MET A CA 1
ATOM 1514 C C . MET A 1 192 ? 9.752 1.354 13.210 1.00 97.56 192 MET A C 1
ATOM 1516 O O . MET A 1 192 ? 9.852 0.707 14.252 1.00 97.56 192 MET A O 1
ATOM 1520 N N . LEU A 1 193 ? 8.695 2.137 12.961 1.00 95.38 193 LEU A N 1
ATOM 1521 C CA . LEU A 1 193 ? 7.545 2.253 13.867 1.00 95.38 193 LEU A CA 1
ATOM 1522 C C . LEU A 1 193 ? 6.814 0.9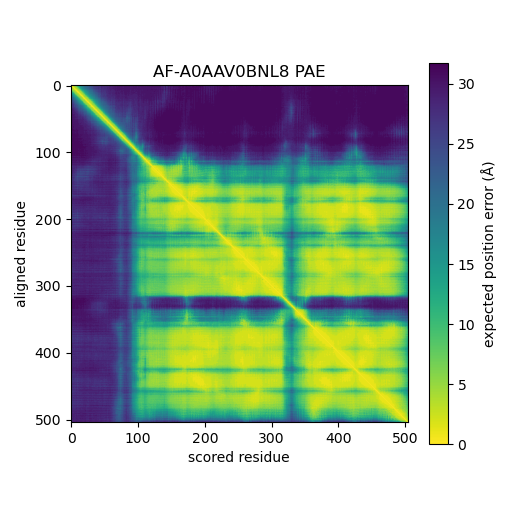11 14.030 1.00 95.38 193 LEU A C 1
ATOM 1524 O O . LEU A 1 193 ? 6.537 0.496 15.153 1.00 95.38 193 LEU A O 1
ATOM 1528 N N . LEU A 1 194 ? 6.557 0.199 12.931 1.00 97.00 194 LEU A N 1
ATOM 1529 C CA . LEU A 1 194 ? 6.007 -1.156 12.965 1.00 97.00 194 LEU A CA 1
ATOM 1530 C C . LEU A 1 194 ? 6.949 -2.122 13.696 1.00 97.00 194 LEU A C 1
ATOM 1532 O O . LEU A 1 194 ? 6.488 -2.953 14.468 1.00 97.00 194 LEU A O 1
ATOM 1536 N N . SER A 1 195 ? 8.266 -1.990 13.520 1.00 97.25 195 SER A N 1
ATOM 1537 C CA . SER A 1 195 ? 9.248 -2.832 14.221 1.00 97.25 195 SER A CA 1
ATOM 1538 C C . SER A 1 195 ? 9.197 -2.623 15.735 1.00 97.25 195 SER A C 1
ATOM 1540 O O . SER A 1 195 ? 9.352 -3.587 16.478 1.00 97.25 195 SER A O 1
ATOM 1542 N N . PHE A 1 196 ? 8.933 -1.397 16.198 1.00 95.94 196 PHE A N 1
ATOM 1543 C CA . PHE A 1 196 ? 8.654 -1.105 17.606 1.00 95.94 196 PHE A CA 1
ATOM 1544 C C . PHE A 1 196 ? 7.315 -1.718 18.058 1.00 95.94 196 PHE A C 1
ATOM 1546 O O . PHE A 1 196 ? 7.294 -2.490 19.016 1.00 95.94 196 PHE A O 1
ATOM 1553 N N . LEU A 1 197 ? 6.220 -1.459 17.332 1.00 95.62 197 LEU A N 1
ATOM 1554 C CA . LEU A 1 197 ? 4.883 -1.989 17.648 1.00 95.62 197 LEU A CA 1
ATOM 1555 C C . LEU A 1 197 ? 4.816 -3.527 17.616 1.00 95.62 197 LEU A C 1
ATOM 1557 O O . LEU A 1 197 ? 4.040 -4.137 18.346 1.00 95.62 197 LEU A O 1
ATOM 1561 N N . TYR A 1 198 ? 5.668 -4.189 16.832 1.00 96.38 198 TYR A N 1
ATOM 1562 C CA . TYR A 1 198 ? 5.767 -5.647 16.818 1.00 96.38 198 TYR A CA 1
ATOM 1563 C C . TYR A 1 198 ? 6.215 -6.230 18.168 1.00 96.38 198 TYR A C 1
ATOM 1565 O O . TYR A 1 198 ? 5.831 -7.353 18.507 1.00 96.38 198 TYR A O 1
ATOM 1573 N N . TRP A 1 199 ? 6.953 -5.479 18.990 1.00 95.88 199 TRP A N 1
ATOM 1574 C CA . TRP A 1 199 ? 7.281 -5.895 20.358 1.00 95.88 199 TRP A CA 1
ATOM 1575 C C . TRP A 1 199 ? 6.132 -5.648 21.343 1.00 95.88 199 TRP A C 1
ATOM 1577 O O . TRP A 1 199 ? 5.976 -6.423 22.286 1.00 95.88 199 TRP A O 1
ATOM 1587 N N . THR A 1 200 ? 5.253 -4.681 21.078 1.00 94.69 200 THR A N 1
ATOM 1588 C CA . THR A 1 200 ? 4.168 -4.275 21.985 1.00 94.69 200 THR A CA 1
ATOM 1589 C C . THR A 1 200 ? 2.923 -5.155 21.824 1.00 94.69 200 THR A C 1
ATOM 1591 O O . THR A 1 200 ? 2.710 -5.810 20.797 1.00 94.69 200 THR A O 1
ATOM 1594 N N . ASP A 1 201 ? 2.089 -5.224 22.851 1.00 93.75 201 ASP A N 1
ATOM 1595 C CA . ASP A 1 201 ? 0.734 -5.775 22.769 1.00 93.75 201 ASP A CA 1
ATOM 1596 C C . ASP A 1 201 ? -0.247 -4.758 22.146 1.00 93.75 201 ASP A C 1
ATOM 1598 O O . ASP A 1 201 ? 0.116 -3.609 21.868 1.00 93.75 201 ASP A O 1
ATOM 1602 N N . ASN A 1 202 ? -1.487 -5.191 21.903 1.00 93.25 202 ASN A N 1
ATOM 1603 C CA . ASN A 1 202 ? -2.524 -4.350 21.304 1.00 93.25 202 ASN A CA 1
ATOM 1604 C C . ASN A 1 202 ? -3.059 -3.279 22.271 1.00 93.25 202 ASN A C 1
ATOM 1606 O O . ASN A 1 202 ? -3.466 -2.213 21.814 1.00 93.25 202 ASN A O 1
ATOM 1610 N N . THR A 1 203 ? -3.023 -3.509 23.585 1.00 93.56 203 THR A N 1
ATOM 1611 C CA . THR A 1 203 ? -3.523 -2.559 24.588 1.00 93.56 203 THR A CA 1
ATOM 1612 C C . THR A 1 203 ? -2.537 -1.407 24.761 1.00 93.56 203 THR A C 1
ATOM 1614 O O . THR A 1 203 ? -2.934 -0.254 24.596 1.00 93.56 203 THR A O 1
ATOM 1617 N N . SER A 1 204 ? -1.238 -1.694 24.907 1.00 94.94 204 SER A N 1
ATOM 1618 C CA . SER A 1 204 ? -0.187 -0.661 24.865 1.00 94.94 204 SER A CA 1
ATOM 1619 C C . SER A 1 204 ? -0.206 0.127 23.546 1.00 94.94 204 SER A C 1
ATOM 1621 O O . SER A 1 204 ? -0.055 1.347 23.543 1.00 94.94 204 SER A O 1
ATOM 1623 N N . ALA A 1 205 ? -0.456 -0.530 22.404 1.00 93.69 205 ALA A N 1
ATOM 1624 C CA . ALA A 1 205 ? -0.586 0.162 21.119 1.00 93.69 205 ALA A CA 1
ATOM 1625 C C . ALA A 1 205 ? -1.812 1.101 21.064 1.00 93.69 205 ALA A C 1
ATOM 1627 O O . ALA A 1 205 ? -1.691 2.227 20.573 1.00 93.69 205 ALA A O 1
ATOM 1628 N N . ARG A 1 206 ? -2.964 0.682 21.619 1.00 94.44 206 ARG A N 1
ATOM 1629 C CA . ARG A 1 206 ? -4.172 1.517 21.806 1.00 94.44 206 ARG A CA 1
ATOM 1630 C C . ARG A 1 206 ? -3.938 2.693 22.769 1.00 94.44 206 ARG A C 1
ATOM 1632 O O . ARG A 1 206 ? -4.640 3.697 22.672 1.00 94.44 206 ARG A O 1
ATOM 1639 N N . GLU A 1 207 ? -2.961 2.611 23.671 1.00 93.12 207 GLU A N 1
ATOM 1640 C CA . GLU A 1 207 ? -2.526 3.746 24.497 1.00 93.12 207 GLU A CA 1
ATOM 1641 C C . GLU A 1 207 ? -1.584 4.689 23.739 1.00 93.12 207 GLU A C 1
ATOM 1643 O O . GLU A 1 207 ? -1.783 5.902 23.773 1.00 93.12 207 GLU A O 1
ATOM 1648 N N . TYR A 1 208 ? -0.608 4.169 22.988 1.00 91.12 208 TYR A N 1
ATOM 1649 C CA . TYR A 1 208 ? 0.340 5.006 22.241 1.00 91.12 208 TYR A CA 1
ATOM 1650 C C . TYR A 1 208 ? -0.326 5.864 21.158 1.00 91.12 208 TYR A C 1
ATOM 1652 O O . TYR A 1 208 ? 0.097 7.001 20.940 1.00 91.12 208 TYR A O 1
ATOM 1660 N N . ILE A 1 209 ? -1.395 5.382 20.513 1.00 89.75 209 ILE A N 1
ATOM 1661 C CA . ILE A 1 209 ? -2.147 6.197 19.541 1.00 89.75 209 ILE A CA 1
ATOM 1662 C C . ILE A 1 209 ? -2.815 7.432 20.177 1.00 89.75 209 ILE A C 1
ATOM 1664 O O . ILE A 1 209 ? -2.983 8.437 19.484 1.00 89.75 209 ILE A O 1
ATOM 1668 N N . LYS A 1 210 ? -3.085 7.427 21.494 1.00 89.88 210 LYS A N 1
ATOM 1669 C CA . LYS A 1 210 ? -3.643 8.588 22.223 1.00 89.88 210 LYS A CA 1
ATOM 1670 C C . LYS A 1 210 ? -2.694 9.787 22.269 1.00 89.88 210 LYS A C 1
ATOM 1672 O O . LYS A 1 210 ? -3.133 10.907 22.511 1.00 89.88 210 LYS A O 1
ATOM 1677 N N . TYR A 1 211 ? -1.400 9.574 22.012 1.00 84.50 211 TYR A N 1
ATOM 1678 C CA . TYR A 1 211 ? -0.423 10.656 21.871 1.00 84.50 211 TYR A CA 1
ATOM 1679 C C . TYR A 1 211 ? -0.622 11.478 20.582 1.00 84.50 211 TYR A C 1
ATOM 1681 O O . TYR A 1 211 ? -0.202 12.633 20.517 1.00 84.50 211 TYR A O 1
ATOM 1689 N N . PHE A 1 212 ? -1.256 10.894 19.559 1.00 83.44 212 PHE A N 1
ATOM 1690 C CA . PHE A 1 212 ? -1.589 11.580 18.307 1.00 83.44 212 PHE A CA 1
ATOM 1691 C C . PHE A 1 212 ? -2.988 12.198 18.350 1.00 83.44 212 PHE A C 1
ATOM 1693 O O . PHE A 1 212 ? -3.157 13.330 17.904 1.00 83.44 212 PHE A O 1
ATOM 1700 N N . ASP A 1 213 ? -3.966 11.476 18.902 1.00 87.19 213 ASP A N 1
ATOM 1701 C CA . ASP A 1 213 ? -5.328 11.968 19.117 1.00 87.19 213 ASP A CA 1
ATOM 1702 C C . ASP A 1 213 ? -5.887 11.406 20.444 1.00 87.19 213 ASP A C 1
ATOM 1704 O O . ASP A 1 213 ? -6.118 10.196 20.544 1.00 87.19 213 ASP A O 1
ATOM 1708 N N . PRO A 1 214 ? -6.123 12.254 21.469 1.00 88.75 214 PRO A N 1
ATOM 1709 C CA . PRO A 1 214 ? -6.636 11.827 22.773 1.00 88.75 214 PRO A CA 1
ATOM 1710 C C . PRO A 1 214 ? -8.022 11.164 22.765 1.00 88.75 214 PRO A C 1
ATOM 1712 O O . PRO A 1 214 ? -8.397 10.575 23.778 1.00 88.75 214 PRO A O 1
ATOM 1715 N N . SER A 1 215 ? -8.791 11.266 21.674 1.00 88.56 215 SER A N 1
ATOM 1716 C CA . SER A 1 215 ? -10.107 10.620 21.536 1.00 88.56 215 SER A CA 1
ATOM 1717 C C . SER A 1 215 ? -10.031 9.123 21.197 1.00 88.56 215 SER A C 1
ATOM 1719 O O . SER A 1 215 ? -11.034 8.416 21.301 1.00 88.56 215 SER A O 1
ATOM 1721 N N . LEU A 1 216 ? -8.849 8.626 20.815 1.00 91.56 216 LEU A N 1
ATOM 1722 C CA . LEU A 1 216 ? -8.627 7.234 20.422 1.00 91.56 216 LEU A CA 1
ATOM 1723 C C . LEU A 1 216 ? -8.530 6.269 21.613 1.00 91.56 216 LEU A C 1
ATOM 1725 O O . LEU A 1 216 ? -8.455 6.656 22.778 1.00 91.56 216 LEU A O 1
ATOM 1729 N N . GLY A 1 217 ? -8.496 4.968 21.310 1.00 88.12 217 GLY A N 1
ATOM 1730 C CA . GLY A 1 217 ? -8.392 3.910 22.318 1.00 88.12 217 GLY A CA 1
ATOM 1731 C C . GLY A 1 217 ? -9.683 3.701 23.117 1.00 88.12 217 GLY A C 1
ATOM 1732 O O . GLY A 1 217 ? -9.622 3.308 24.282 1.00 88.12 217 GLY A O 1
ATOM 1733 N N . VAL A 1 218 ? -10.826 3.956 22.474 1.00 89.56 218 VAL A N 1
ATOM 1734 C CA . VAL A 1 218 ? -12.187 3.605 22.904 1.00 89.56 218 VAL A CA 1
ATOM 1735 C C . VAL A 1 218 ? -12.758 2.630 21.861 1.00 89.56 218 VAL A C 1
ATOM 1737 O O . VAL A 1 218 ? -12.560 2.877 20.670 1.00 89.56 218 VAL A O 1
ATOM 1740 N N . PRO A 1 219 ? -13.431 1.529 22.248 1.00 88.62 219 PRO A N 1
ATOM 1741 C CA . PRO A 1 219 ? -14.018 0.602 21.285 1.00 88.62 219 PRO A CA 1
ATOM 1742 C C . PRO A 1 219 ? -15.110 1.286 20.455 1.00 88.62 219 PRO A C 1
ATOM 1744 O O . PRO A 1 219 ? -15.966 1.994 20.986 1.00 88.62 219 PRO A O 1
ATOM 1747 N N . LEU A 1 220 ? -15.078 1.056 19.144 1.00 84.31 220 LEU A N 1
ATOM 1748 C CA . LEU A 1 220 ? -16.083 1.553 18.207 1.00 84.31 220 LEU A CA 1
ATOM 1749 C C . LEU A 1 220 ? -17.244 0.553 18.090 1.00 84.31 220 LEU A C 1
ATOM 1751 O O . LEU A 1 220 ? -17.000 -0.652 18.170 1.00 84.31 220 LEU A O 1
ATOM 1755 N N . PRO A 1 221 ? -18.488 1.015 17.862 1.00 78.44 221 PRO A N 1
ATOM 1756 C CA . PRO A 1 221 ? -19.589 0.116 17.544 1.00 78.44 221 PRO A CA 1
ATOM 1757 C C . PRO A 1 221 ? -19.308 -0.588 16.213 1.00 78.44 221 PRO A C 1
ATOM 1759 O O . PRO A 1 221 ? -19.025 0.064 15.204 1.00 78.44 221 PRO A O 1
ATOM 1762 N N . GLU A 1 222 ? -19.394 -1.915 16.210 1.00 66.94 222 GLU A N 1
ATOM 1763 C CA . GLU A 1 222 ? -19.306 -2.704 14.984 1.00 66.94 222 GLU A CA 1
ATOM 1764 C C . GLU A 1 222 ? -20.506 -2.384 14.086 1.00 66.94 222 GLU A C 1
ATOM 1766 O O . GLU A 1 222 ? -21.645 -2.322 14.551 1.00 66.94 222 GLU A O 1
ATOM 1771 N N . ARG A 1 223 ? -20.247 -2.153 12.796 1.00 70.62 223 ARG A N 1
ATOM 1772 C CA . ARG A 1 223 ? -21.282 -1.978 11.774 1.00 70.62 223 ARG A CA 1
ATOM 1773 C C . ARG A 1 223 ? -21.256 -3.186 10.847 1.00 70.62 223 ARG A C 1
ATOM 1775 O O . ARG A 1 223 ? -20.179 -3.626 10.449 1.00 70.62 223 ARG A O 1
ATOM 1782 N N . SER A 1 224 ? -22.438 -3.684 10.510 1.00 75.81 224 SER A N 1
ATOM 1783 C CA . SER A 1 224 ? -22.657 -4.579 9.378 1.00 75.81 224 SER A CA 1
ATOM 1784 C C . SER A 1 224 ? -23.521 -3.835 8.368 1.00 75.81 224 SER A C 1
ATOM 1786 O O . SER A 1 224 ? -24.436 -3.108 8.755 1.00 75.81 224 SER A O 1
ATOM 1788 N N . TYR A 1 225 ? -23.210 -3.991 7.087 1.00 77.62 225 TYR A N 1
ATOM 1789 C CA . TYR A 1 225 ? -23.934 -3.338 5.998 1.00 77.62 225 TYR A CA 1
ATOM 1790 C C . TYR A 1 225 ? -25.004 -4.269 5.391 1.00 77.62 225 TYR A C 1
ATOM 1792 O O . TYR A 1 225 ? -25.964 -3.808 4.776 1.00 77.62 225 TYR A O 1
ATOM 1800 N N . ALA A 1 226 ? -24.926 -5.576 5.669 1.00 79.81 226 ALA A N 1
ATOM 1801 C CA . ALA A 1 226 ? -25.844 -6.619 5.208 1.00 79.81 226 ALA A CA 1
ATOM 1802 C C . ALA A 1 226 ? -27.263 -6.612 5.839 1.00 79.81 226 ALA A C 1
ATOM 1804 O O . ALA A 1 226 ? -27.952 -7.633 5.831 1.00 79.81 226 ALA A O 1
ATOM 1805 N N . GLU A 1 227 ? -27.747 -5.487 6.378 1.00 79.44 227 GLU A N 1
ATOM 1806 C CA . GLU A 1 227 ? -29.068 -5.416 7.032 1.00 79.44 227 GLU A CA 1
ATOM 1807 C C . GLU A 1 227 ? -30.255 -5.370 6.046 1.00 79.44 227 GLU A C 1
ATOM 1809 O O . GLU A 1 227 ? -31.368 -5.757 6.405 1.00 79.44 227 GLU A O 1
ATOM 1814 N N . LYS A 1 228 ? -30.058 -4.889 4.805 1.00 83.12 228 LYS A N 1
ATOM 1815 C CA . LYS A 1 228 ? -31.147 -4.624 3.831 1.00 83.12 228 LYS A CA 1
ATOM 1816 C C . LYS A 1 228 ? -30.861 -5.162 2.424 1.00 83.12 228 LYS A C 1
ATOM 1818 O O . LYS A 1 228 ? -30.948 -4.442 1.430 1.00 83.12 228 LYS A O 1
ATOM 1823 N N . CYS A 1 229 ? -30.562 -6.453 2.314 1.00 87.62 229 CYS A N 1
ATOM 1824 C CA . CYS A 1 229 ? -30.100 -7.049 1.053 1.00 87.62 229 CYS A CA 1
ATOM 1825 C C . CYS A 1 229 ? -31.168 -7.337 -0.018 1.00 87.62 229 CYS A C 1
ATOM 1827 O O . CYS A 1 229 ? -30.852 -7.924 -1.055 1.00 87.62 229 CYS A O 1
ATOM 1829 N N . GLU A 1 230 ? -32.410 -6.887 0.171 1.00 89.19 230 GLU A N 1
ATOM 1830 C CA . GLU A 1 230 ? -33.407 -6.862 -0.902 1.00 89.19 230 GLU A CA 1
ATOM 1831 C C . GLU A 1 230 ? -33.020 -5.828 -1.968 1.00 89.19 230 GLU A C 1
ATOM 1833 O O . GLU A 1 230 ? -32.797 -4.655 -1.658 1.00 89.19 230 GLU A O 1
ATOM 1838 N N . LEU A 1 231 ? -32.970 -6.246 -3.237 1.00 87.88 231 LEU A N 1
ATOM 1839 C CA . LEU A 1 231 ? -32.617 -5.374 -4.358 1.00 87.88 231 LEU A CA 1
ATOM 1840 C C . LEU A 1 231 ? -33.782 -4.426 -4.692 1.00 87.88 231 LEU A C 1
ATOM 1842 O O . LEU A 1 231 ? -34.601 -4.696 -5.571 1.00 87.88 231 LEU A O 1
ATOM 1846 N N . THR A 1 232 ? -33.854 -3.302 -3.981 1.00 90.12 232 THR A N 1
ATOM 1847 C CA . THR A 1 232 ? -34.809 -2.216 -4.238 1.00 90.12 232 THR A CA 1
ATOM 1848 C C . THR A 1 232 ? -34.065 -0.924 -4.562 1.00 90.12 232 THR A C 1
ATOM 1850 O O . THR A 1 232 ? -32.977 -0.683 -4.043 1.00 90.12 232 THR A O 1
ATOM 1853 N N . VAL A 1 233 ? -34.665 -0.054 -5.384 1.00 89.12 233 VAL A N 1
ATOM 1854 C CA . VAL A 1 233 ? -34.062 1.245 -5.755 1.00 89.12 233 VAL A CA 1
ATOM 1855 C C . VAL A 1 233 ? -33.721 2.080 -4.518 1.00 89.12 233 VAL A C 1
ATOM 1857 O O . VAL A 1 233 ? -32.699 2.756 -4.501 1.00 89.12 233 VAL A O 1
ATOM 1860 N N . LYS A 1 234 ? -34.545 1.994 -3.464 1.00 89.31 234 LYS A N 1
ATOM 1861 C CA . LYS A 1 234 ? -34.288 2.677 -2.196 1.00 89.31 234 LYS A CA 1
ATOM 1862 C C . LYS A 1 234 ? -33.066 2.104 -1.474 1.00 89.31 234 LYS A C 1
ATOM 1864 O O . LYS A 1 234 ? -32.205 2.881 -1.099 1.00 89.31 234 LYS A O 1
ATOM 1869 N N . ASN A 1 235 ? -32.971 0.782 -1.312 1.00 87.44 235 ASN A N 1
ATOM 1870 C CA . ASN A 1 235 ? -31.837 0.166 -0.611 1.00 87.44 235 ASN A CA 1
ATOM 1871 C C . ASN A 1 235 ? -30.512 0.415 -1.348 1.00 87.44 235 ASN A C 1
ATOM 1873 O O . ASN A 1 235 ? -29.515 0.714 -0.705 1.00 87.44 235 ASN A O 1
ATOM 1877 N N . VAL A 1 236 ? -30.520 0.363 -2.686 1.00 85.31 236 VAL A N 1
ATOM 1878 C CA . VAL A 1 236 ? -29.338 0.685 -3.502 1.00 85.31 236 VAL A CA 1
ATOM 1879 C C . VAL A 1 236 ? -28.968 2.165 -3.374 1.00 85.31 236 VAL A C 1
ATOM 1881 O O . VAL A 1 236 ? -27.796 2.480 -3.223 1.00 85.31 236 VAL A O 1
ATOM 1884 N N . TRP A 1 237 ? -29.940 3.084 -3.389 1.00 86.81 237 TRP A N 1
ATOM 1885 C CA . TRP A 1 237 ? -29.660 4.512 -3.199 1.00 86.81 237 TRP A CA 1
ATOM 1886 C C . TRP A 1 237 ? -29.148 4.834 -1.788 1.00 86.81 237 TRP A C 1
ATOM 1888 O O . TRP A 1 237 ? -28.206 5.607 -1.650 1.00 86.81 237 TRP A O 1
ATOM 1898 N N . ASP A 1 238 ? -29.730 4.213 -0.758 1.00 83.69 238 ASP A N 1
ATOM 1899 C CA . ASP A 1 238 ? -29.291 4.333 0.638 1.00 83.69 238 ASP A CA 1
ATOM 1900 C C . ASP A 1 238 ? -27.877 3.731 0.854 1.00 83.69 238 ASP A C 1
ATOM 1902 O O . ASP A 1 238 ? -27.212 4.103 1.819 1.00 83.69 238 ASP A O 1
ATOM 1906 N N . GLY A 1 239 ? -27.416 2.830 -0.030 1.00 78.12 239 GLY A N 1
ATOM 1907 C CA . GLY A 1 239 ? -26.067 2.243 -0.033 1.00 78.12 239 GLY A CA 1
ATOM 1908 C C . GLY A 1 239 ? -25.011 3.015 -0.841 1.00 78.12 239 GLY A C 1
ATOM 1909 O O . GLY A 1 239 ? -23.821 2.772 -0.672 1.00 78.12 239 GLY A O 1
ATOM 1910 N N . ILE A 1 240 ? -25.397 3.975 -1.693 1.00 84.06 240 ILE A N 1
ATOM 1911 C CA . ILE A 1 240 ? -24.425 4.819 -2.410 1.00 84.06 240 ILE A CA 1
ATOM 1912 C C . ILE A 1 240 ? -23.892 5.891 -1.454 1.00 84.06 240 ILE A C 1
ATOM 1914 O O . ILE A 1 240 ? -24.515 6.937 -1.254 1.00 84.06 240 ILE A O 1
ATOM 1918 N N . ASP A 1 241 ? -22.714 5.644 -0.886 1.00 81.00 241 ASP A N 1
ATOM 1919 C CA . ASP A 1 241 ? -22.101 6.515 0.116 1.00 81.00 241 ASP A CA 1
ATOM 1920 C C . ASP A 1 241 ? -20.636 6.902 -0.208 1.00 81.00 241 ASP A C 1
ATOM 1922 O O . ASP A 1 241 ? -20.201 6.941 -1.365 1.00 81.00 241 ASP A O 1
ATOM 1926 N N . ILE A 1 242 ? -19.862 7.274 0.818 1.00 82.62 242 ILE A N 1
ATOM 1927 C CA . ILE A 1 242 ? -18.452 7.649 0.677 1.00 82.62 242 ILE A CA 1
ATOM 1928 C C . ILE A 1 242 ? -17.548 6.471 0.264 1.00 82.62 242 ILE A C 1
ATOM 1930 O O . ILE A 1 242 ? -16.512 6.707 -0.370 1.00 82.62 242 ILE A O 1
ATOM 1934 N N . PHE A 1 243 ? -17.924 5.220 0.553 1.00 82.06 243 PHE A N 1
ATOM 1935 C CA . PHE A 1 243 ? -17.157 4.036 0.161 1.00 82.06 243 PHE A CA 1
ATOM 1936 C C . PHE A 1 243 ? -17.201 3.813 -1.352 1.00 82.06 243 PHE A C 1
ATOM 1938 O O . PHE A 1 243 ? -16.152 3.549 -1.933 1.00 82.06 243 PHE A O 1
ATOM 1945 N N . CYS A 1 244 ? -18.314 4.115 -2.033 1.00 87.69 244 CYS A N 1
ATOM 1946 C CA . CYS A 1 244 ? -18.373 4.129 -3.505 1.00 87.69 244 CYS A CA 1
ATOM 1947 C C . CYS A 1 244 ? -17.274 5.014 -4.134 1.00 87.69 244 CYS A C 1
ATOM 1949 O O . CYS A 1 244 ? -16.629 4.652 -5.130 1.00 87.69 244 CYS A O 1
ATOM 1951 N N . LEU A 1 245 ? -17.027 6.193 -3.546 1.00 89.44 245 LEU A N 1
ATOM 1952 C CA . LEU A 1 245 ? -15.952 7.091 -3.975 1.00 89.44 245 LEU A CA 1
ATOM 1953 C C . LEU A 1 245 ? -14.572 6.551 -3.568 1.00 89.44 245 LEU A C 1
ATOM 1955 O O . LEU A 1 245 ? -13.634 6.631 -4.364 1.00 89.44 245 LEU A O 1
ATOM 1959 N N . ALA A 1 246 ? -14.439 5.988 -2.364 1.00 89.38 246 ALA A N 1
ATOM 1960 C CA . ALA A 1 246 ? -13.193 5.393 -1.883 1.00 89.38 246 ALA A CA 1
ATOM 1961 C C . ALA A 1 246 ? -12.748 4.198 -2.746 1.00 89.38 246 ALA A C 1
ATOM 1963 O O . ALA A 1 246 ? -11.582 4.141 -3.141 1.00 89.38 246 ALA A O 1
ATOM 1964 N N . HIS A 1 247 ? -13.669 3.308 -3.120 1.00 92.06 247 HIS A N 1
ATOM 1965 C CA . HIS A 1 247 ? -13.448 2.212 -4.059 1.00 92.06 247 HIS A CA 1
ATOM 1966 C C . HIS A 1 247 ? -13.061 2.744 -5.439 1.00 92.06 247 HIS A C 1
ATOM 1968 O O . HIS A 1 247 ? -11.981 2.417 -5.937 1.00 92.06 247 HIS A O 1
ATOM 1974 N N . SER A 1 248 ? -13.835 3.672 -6.008 1.00 94.69 248 SER A N 1
ATOM 1975 C CA . SER A 1 248 ? -13.515 4.285 -7.309 1.00 94.69 248 SER A CA 1
ATOM 1976 C C . SER A 1 248 ? -12.112 4.922 -7.346 1.00 94.69 248 SER A C 1
ATOM 1978 O O . SER A 1 248 ? -11.340 4.704 -8.286 1.00 94.69 248 SER A O 1
ATOM 1980 N N . LEU A 1 249 ? -11.730 5.676 -6.308 1.00 93.69 249 LEU A N 1
ATOM 1981 C CA . LEU A 1 249 ? -10.399 6.289 -6.194 1.00 93.69 249 LEU A CA 1
ATOM 1982 C C . LEU A 1 249 ? -9.295 5.259 -5.906 1.00 93.69 249 LEU A C 1
ATOM 1984 O O . LEU A 1 249 ? -8.187 5.374 -6.441 1.00 93.69 249 LEU A O 1
ATOM 1988 N N . GLY A 1 250 ? -9.587 4.234 -5.106 1.00 93.69 250 GLY A N 1
ATOM 1989 C CA . GLY A 1 250 ? -8.677 3.128 -4.817 1.00 93.69 250 GLY A CA 1
ATOM 1990 C C . GLY A 1 250 ? -8.332 2.328 -6.073 1.00 93.69 250 GLY A C 1
ATOM 1991 O O . GLY A 1 250 ? -7.156 2.059 -6.331 1.00 93.69 250 GLY A O 1
ATOM 1992 N N . TRP A 1 251 ? -9.326 2.014 -6.904 1.00 95.75 251 TRP A N 1
ATOM 1993 C CA . TRP A 1 251 ? -9.139 1.293 -8.166 1.00 95.75 251 TRP A CA 1
ATOM 1994 C C . TRP A 1 251 ? -8.475 2.129 -9.253 1.00 95.75 251 TRP A C 1
ATOM 1996 O O . TRP A 1 251 ? -7.604 1.616 -9.961 1.00 95.75 251 TRP A O 1
ATOM 2006 N N . PHE A 1 252 ? -8.763 3.432 -9.304 1.00 96.00 252 PHE A N 1
ATOM 2007 C CA . PHE A 1 252 ? -7.959 4.381 -10.074 1.00 96.00 252 PHE A CA 1
ATOM 2008 C C . PHE A 1 252 ? -6.478 4.328 -9.656 1.00 96.00 252 PHE A C 1
ATOM 2010 O O . PHE A 1 252 ? -5.592 4.187 -10.505 1.00 96.00 252 PHE A O 1
ATOM 2017 N N . GLY A 1 253 ? -6.195 4.371 -8.349 1.00 93.62 253 GLY A N 1
ATOM 2018 C CA . GLY A 1 253 ? -4.835 4.296 -7.814 1.00 93.62 253 GLY A CA 1
ATOM 2019 C C . GLY A 1 253 ? -4.123 2.982 -8.161 1.00 93.62 253 GLY A C 1
ATOM 2020 O O . GLY A 1 253 ? -3.003 3.002 -8.679 1.00 93.62 253 GLY A O 1
ATOM 2021 N N . LYS A 1 254 ? -4.786 1.838 -7.950 1.00 94.38 254 LYS A N 1
ATOM 2022 C CA . LYS A 1 254 ? -4.267 0.505 -8.314 1.00 94.38 254 LYS A CA 1
ATOM 2023 C C . LYS A 1 254 ? -3.942 0.400 -9.802 1.00 94.38 254 LYS A C 1
ATOM 2025 O O . LYS A 1 254 ? -2.861 -0.076 -10.144 1.00 94.38 254 LYS A O 1
ATOM 2030 N N . ALA A 1 255 ? -4.818 0.898 -10.675 1.00 94.56 255 ALA A N 1
ATOM 2031 C CA . ALA A 1 255 ? -4.591 0.917 -12.118 1.00 94.56 255 ALA A CA 1
ATOM 2032 C C . ALA A 1 255 ? -3.342 1.730 -12.505 1.00 94.56 255 ALA A C 1
ATOM 2034 O O . ALA A 1 255 ? -2.528 1.268 -13.307 1.00 94.56 255 ALA A O 1
ATOM 2035 N N . VAL A 1 256 ? -3.129 2.895 -11.882 1.00 92.50 256 VAL A N 1
ATOM 2036 C CA . VAL A 1 256 ? -1.935 3.737 -12.095 1.00 92.50 256 VAL A CA 1
ATOM 2037 C C . VAL A 1 256 ? -0.640 3.052 -11.619 1.00 92.50 256 VAL A C 1
ATOM 2039 O O . VAL A 1 256 ? 0.419 3.238 -12.234 1.00 92.50 256 VAL A O 1
ATOM 2042 N N . ILE A 1 257 ? -0.709 2.234 -10.562 1.00 92.94 257 ILE A N 1
ATOM 2043 C CA . ILE A 1 257 ? 0.429 1.449 -10.059 1.00 92.94 257 ILE A CA 1
ATOM 2044 C C . ILE A 1 257 ? 0.721 0.227 -10.948 1.00 92.94 257 ILE A C 1
ATOM 2046 O O . ILE A 1 257 ? 1.864 0.036 -11.363 1.00 92.94 257 ILE A O 1
ATOM 2050 N N . LEU A 1 258 ? -0.285 -0.611 -11.216 1.00 91.19 258 LEU A N 1
ATOM 2051 C CA . LEU A 1 258 ? -0.127 -1.928 -11.852 1.00 91.19 258 LEU A CA 1
ATOM 2052 C C . LEU A 1 258 ? -0.062 -1.866 -13.380 1.00 91.19 258 LEU A C 1
ATOM 2054 O O . LEU A 1 258 ? 0.590 -2.717 -13.989 1.00 91.19 258 LEU A O 1
ATOM 2058 N N . ARG A 1 259 ? -0.714 -0.863 -13.987 1.00 90.62 259 ARG A N 1
ATOM 2059 C CA . ARG A 1 259 ? -0.704 -0.560 -15.432 1.00 90.62 259 ARG A CA 1
ATOM 2060 C C . ARG A 1 259 ? -1.105 -1.730 -16.335 1.00 90.62 259 ARG A C 1
ATOM 2062 O O . ARG A 1 259 ? -0.692 -1.790 -17.492 1.00 90.62 259 ARG A O 1
ATOM 2069 N N . ASP A 1 260 ? -1.905 -2.647 -15.802 1.00 89.06 260 ASP A N 1
ATOM 2070 C CA . ASP A 1 260 ? -2.365 -3.867 -16.458 1.00 89.06 260 ASP A CA 1
ATOM 2071 C C . ASP A 1 260 ? -3.829 -4.120 -16.061 1.00 89.06 260 ASP A C 1
ATOM 2073 O O . ASP A 1 260 ? -4.158 -4.230 -14.876 1.00 89.06 260 ASP A O 1
ATOM 2077 N N . HIS A 1 261 ? -4.717 -4.183 -17.059 1.00 88.56 261 HIS A N 1
ATOM 2078 C CA . HIS A 1 261 ? -6.153 -4.385 -16.848 1.00 88.56 261 HIS A CA 1
ATOM 2079 C C . HIS A 1 261 ? -6.468 -5.732 -16.188 1.00 88.56 261 HIS A C 1
ATOM 2081 O O . HIS A 1 261 ? -7.347 -5.794 -15.330 1.00 88.56 261 HIS A O 1
ATOM 2087 N N . TRP A 1 262 ? -5.774 -6.804 -16.580 1.00 89.00 262 TRP A N 1
ATOM 2088 C CA . TRP A 1 262 ? -6.047 -8.154 -16.087 1.00 89.00 262 TRP A CA 1
ATOM 2089 C C . TRP A 1 262 ? -5.646 -8.295 -14.626 1.00 89.00 262 TRP A C 1
ATOM 2091 O O . TRP A 1 262 ? -6.398 -8.869 -13.846 1.00 89.00 262 TRP A O 1
ATOM 2101 N N . PHE A 1 263 ? -4.504 -7.729 -14.233 1.00 90.00 263 PHE A N 1
ATOM 2102 C CA . PHE A 1 263 ? -4.058 -7.758 -12.838 1.00 90.00 263 PHE A CA 1
ATOM 2103 C C . PHE A 1 263 ? -5.035 -7.007 -11.930 1.00 90.00 263 PHE A C 1
ATOM 2105 O O . PHE A 1 263 ? -5.356 -7.495 -10.850 1.00 90.00 263 PHE A O 1
ATOM 2112 N N . CYS A 1 264 ? -5.556 -5.863 -12.381 1.00 92.88 264 CYS A N 1
ATOM 2113 C CA . CYS A 1 264 ? -6.549 -5.118 -11.612 1.00 92.88 264 CYS A CA 1
ATOM 2114 C C . CYS A 1 264 ? -7.884 -5.871 -11.508 1.00 92.88 264 CYS A C 1
ATOM 2116 O O . CYS A 1 264 ? -8.430 -5.960 -10.416 1.00 92.88 264 CYS A O 1
ATOM 2118 N N . TRP A 1 265 ? -8.381 -6.475 -12.594 1.00 94.06 265 TRP A N 1
ATOM 2119 C CA . TRP A 1 265 ? -9.591 -7.309 -12.546 1.00 94.06 265 TRP A CA 1
ATOM 2120 C C . TRP A 1 265 ? -9.442 -8.525 -11.620 1.00 94.06 265 TRP A C 1
ATOM 2122 O O . TRP A 1 265 ? -10.352 -8.815 -10.846 1.00 94.06 265 TRP A O 1
ATOM 2132 N N . ILE A 1 266 ? -8.291 -9.207 -11.660 1.00 94.25 266 ILE A N 1
ATOM 2133 C CA . ILE A 1 266 ? -7.990 -10.342 -10.772 1.00 94.25 266 ILE A CA 1
ATOM 2134 C C . ILE A 1 266 ? -7.953 -9.894 -9.308 1.00 94.25 266 ILE A C 1
ATOM 2136 O O . ILE A 1 266 ? -8.481 -10.600 -8.455 1.00 94.25 266 ILE A O 1
ATOM 2140 N N . LEU A 1 267 ? -7.360 -8.733 -9.007 1.00 95.12 267 LEU A N 1
ATOM 2141 C CA . LEU A 1 267 ? -7.380 -8.185 -7.650 1.00 95.12 267 LEU A CA 1
ATOM 2142 C C . LEU A 1 267 ? -8.778 -7.738 -7.221 1.00 95.12 267 LEU A C 1
ATOM 2144 O O . LEU A 1 267 ? -9.096 -7.905 -6.055 1.00 95.12 267 LEU A O 1
ATOM 2148 N N . SER A 1 268 ? -9.601 -7.191 -8.121 1.00 95.69 268 SER A N 1
ATOM 2149 C CA . SER A 1 268 ? -10.941 -6.700 -7.770 1.00 95.69 268 SER A CA 1
ATOM 2150 C C . SER A 1 268 ? -11.841 -7.851 -7.351 1.00 95.69 268 SER A C 1
ATOM 2152 O O . SER A 1 268 ? -12.256 -7.904 -6.202 1.00 95.69 268 SER A O 1
ATOM 2154 N N . VAL A 1 269 ? -12.007 -8.853 -8.217 1.00 95.94 269 VAL A N 1
ATOM 2155 C CA . VAL A 1 269 ? -12.744 -10.080 -7.870 1.00 95.94 269 VAL A CA 1
ATOM 2156 C C . VAL A 1 269 ? -12.071 -10.825 -6.709 1.00 95.94 269 VAL A C 1
ATOM 2158 O O . VAL A 1 269 ? -12.743 -11.417 -5.870 1.00 95.94 269 VAL A O 1
ATOM 2161 N N . GLY A 1 270 ? -10.737 -10.797 -6.641 1.00 95.56 270 GLY A N 1
ATOM 2162 C CA . GLY A 1 270 ? -9.974 -11.409 -5.557 1.00 95.56 270 GLY A CA 1
ATOM 2163 C C . GLY A 1 270 ? -10.222 -10.767 -4.192 1.00 95.56 270 GLY A C 1
ATOM 2164 O O . GLY A 1 270 ? -10.203 -11.487 -3.197 1.00 95.56 270 GLY A O 1
ATOM 2165 N N . PHE A 1 271 ? -10.472 -9.457 -4.137 1.00 95.25 271 PHE A N 1
ATOM 2166 C CA . PHE A 1 271 ? -10.732 -8.738 -2.895 1.00 95.25 271 PHE A CA 1
ATOM 2167 C C . PHE A 1 271 ? -12.136 -9.043 -2.352 1.00 95.25 271 PHE A C 1
ATOM 2169 O O . PHE A 1 271 ? -12.216 -9.486 -1.210 1.00 95.25 271 PHE A O 1
ATOM 2176 N N . GLU A 1 272 ? -13.189 -9.014 -3.182 1.00 95.00 272 GLU A N 1
ATOM 2177 C CA . GLU A 1 272 ? -14.541 -9.468 -2.774 1.00 95.00 272 GLU A CA 1
ATOM 2178 C C . GLU A 1 272 ? -14.511 -10.890 -2.186 1.00 95.00 272 GLU A C 1
ATOM 2180 O O . GLU A 1 272 ? -15.130 -11.205 -1.170 1.00 95.00 272 GLU A O 1
ATOM 2185 N N . ILE A 1 273 ? -13.739 -11.784 -2.818 1.00 95.31 273 ILE A N 1
ATOM 2186 C CA . ILE A 1 273 ? -13.560 -13.162 -2.347 1.00 95.31 273 ILE A CA 1
ATOM 2187 C C . ILE A 1 273 ? -12.871 -13.191 -0.973 1.00 95.31 273 ILE A C 1
ATOM 2189 O O . ILE A 1 273 ? -13.202 -14.058 -0.158 1.00 95.31 273 ILE A O 1
ATOM 2193 N N . MET A 1 274 ? -11.938 -12.275 -0.683 1.00 95.62 274 MET A N 1
ATOM 2194 C CA . MET A 1 274 ? -11.355 -12.150 0.657 1.00 95.62 274 MET A CA 1
ATOM 2195 C C . MET A 1 274 ? -12.383 -11.660 1.681 1.00 95.62 274 MET A C 1
ATOM 2197 O O . MET A 1 274 ? -12.390 -12.184 2.794 1.00 95.62 274 MET A O 1
ATOM 2201 N N . GLU A 1 275 ? -13.260 -10.724 1.325 1.00 94.00 275 GLU A N 1
ATOM 2202 C CA . GLU A 1 275 ? -14.287 -10.187 2.227 1.00 94.00 275 GLU A CA 1
ATOM 2203 C C . GLU A 1 275 ? -15.346 -11.237 2.572 1.00 94.00 275 GLU A C 1
ATOM 2205 O O . GLU A 1 275 ? -15.485 -11.591 3.748 1.00 94.00 275 GLU A O 1
ATOM 2210 N N . TYR A 1 276 ? -15.944 -11.894 1.570 1.00 93.69 276 TYR A N 1
ATOM 2211 C CA . TYR A 1 276 ? -16.807 -13.068 1.783 1.00 93.69 276 TYR A CA 1
ATOM 2212 C C . TYR A 1 276 ? -16.129 -14.157 2.625 1.00 93.69 276 TYR A C 1
ATOM 2214 O O . TYR A 1 276 ? -16.784 -14.842 3.420 1.00 93.69 276 TYR A O 1
ATOM 2222 N N . SER A 1 277 ? -14.813 -14.334 2.459 1.00 94.94 277 SER A N 1
ATOM 2223 C CA . SER A 1 277 ? -14.038 -15.301 3.238 1.00 94.94 277 SER A CA 1
ATOM 2224 C C . SER A 1 277 ? -13.823 -14.873 4.688 1.00 94.94 277 SER A C 1
ATOM 2226 O O . SER A 1 277 ? -13.668 -15.748 5.539 1.00 94.94 277 SER A O 1
ATOM 2228 N N . LEU A 1 278 ? -13.790 -13.572 4.991 1.00 94.75 278 LEU A N 1
ATOM 2229 C CA . LEU A 1 278 ? -13.346 -13.012 6.274 1.00 94.75 278 LEU A CA 1
ATOM 2230 C C . LEU A 1 278 ? -14.430 -12.252 7.057 1.00 94.75 278 LEU A C 1
ATOM 2232 O O . LEU A 1 278 ? -14.174 -11.876 8.200 1.00 94.75 278 LEU A O 1
ATOM 2236 N N . GLN A 1 279 ? -15.650 -12.121 6.529 1.00 92.81 279 GLN A N 1
ATOM 2237 C CA . GLN A 1 279 ? -16.824 -11.568 7.231 1.00 92.81 279 GLN A CA 1
ATOM 2238 C C . GLN A 1 279 ? -17.107 -12.208 8.604 1.00 92.81 279 GLN A C 1
ATOM 2240 O O . GLN A 1 279 ? -17.661 -11.573 9.493 1.00 92.81 279 GLN A O 1
ATOM 2245 N N . HIS A 1 280 ? -16.668 -13.453 8.821 1.00 91.12 280 HIS A N 1
ATOM 2246 C CA . HIS A 1 280 ? -16.778 -14.136 10.113 1.00 91.12 280 HIS A CA 1
ATOM 2247 C C . HIS A 1 280 ? -15.813 -13.589 11.188 1.00 91.12 280 HIS A C 1
ATOM 2249 O O . HIS A 1 280 ? -16.087 -13.749 12.377 1.00 91.12 280 HIS A O 1
ATOM 2255 N N . HIS A 1 281 ? -14.702 -12.957 10.789 1.00 92.19 281 HIS A N 1
ATOM 2256 C CA . HIS A 1 281 ? -13.805 -12.210 11.680 1.00 92.19 281 HIS A CA 1
ATOM 2257 C C . HIS A 1 281 ? -14.212 -10.736 11.797 1.00 92.19 281 HIS A C 1
ATOM 2259 O O . HIS A 1 281 ? -14.154 -10.178 12.886 1.00 92.19 281 HIS A O 1
ATOM 2265 N N . LEU A 1 282 ? -14.573 -10.092 10.681 1.00 90.81 282 LEU A N 1
ATOM 2266 C CA . LEU A 1 282 ? -14.819 -8.651 10.617 1.00 90.81 282 LEU A CA 1
ATOM 2267 C C . LEU A 1 282 ? -16.237 -8.373 10.091 1.00 90.81 282 LEU A C 1
ATOM 2269 O O . LEU A 1 282 ? -16.438 -8.453 8.881 1.00 90.81 282 LEU A O 1
ATOM 2273 N N . PRO A 1 283 ? -17.195 -7.961 10.950 1.00 87.69 283 PRO A N 1
ATOM 2274 C CA . PRO A 1 283 ? -18.570 -7.651 10.535 1.00 87.69 283 PRO A CA 1
ATOM 2275 C C . PRO A 1 283 ? -18.688 -6.549 9.474 1.00 87.69 283 PRO A C 1
ATOM 2277 O O . PRO A 1 283 ? -19.670 -6.512 8.743 1.00 87.69 283 PRO A O 1
ATOM 2280 N N . ASN A 1 284 ? -17.665 -5.692 9.348 1.00 86.81 284 ASN A N 1
ATOM 2281 C CA . ASN A 1 284 ? -17.595 -4.684 8.287 1.00 86.81 284 ASN A CA 1
ATOM 2282 C C . ASN A 1 284 ? -17.569 -5.306 6.876 1.00 86.81 284 ASN A C 1
ATOM 2284 O O . ASN A 1 284 ? -18.003 -4.643 5.957 1.00 86.81 284 ASN A O 1
ATOM 2288 N N . PHE A 1 285 ? -17.072 -6.541 6.710 1.00 90.62 285 PHE A N 1
ATOM 2289 C CA . PHE A 1 285 ? -17.068 -7.268 5.428 1.00 90.62 285 PHE A CA 1
ATOM 2290 C C . PHE A 1 285 ? -18.383 -8.025 5.161 1.00 90.62 285 PHE A C 1
ATOM 2292 O O . PHE A 1 285 ? -18.483 -8.769 4.189 1.00 90.62 285 PHE A O 1
ATOM 2299 N N . ALA A 1 286 ? -19.368 -7.931 6.061 1.00 89.25 286 ALA A N 1
ATOM 2300 C CA . ALA A 1 286 ? -20.700 -8.470 5.825 1.00 89.25 286 ALA A CA 1
ATOM 2301 C C . ALA A 1 286 ? -21.539 -7.395 5.123 1.00 89.25 286 ALA A C 1
ATOM 2303 O O . ALA A 1 286 ? -22.199 -6.577 5.778 1.00 89.25 286 ALA A O 1
ATOM 2304 N N . GLU A 1 287 ? -21.488 -7.428 3.795 1.00 88.62 287 GLU A N 1
ATOM 2305 C CA . GLU A 1 287 ? -22.220 -6.571 2.861 1.00 88.62 287 GLU A CA 1
ATOM 2306 C C . GLU A 1 287 ? -23.220 -7.393 2.029 1.00 88.62 287 GLU A C 1
ATOM 2308 O O . GLU A 1 287 ? -23.301 -8.625 2.114 1.00 88.62 287 GLU A O 1
ATOM 2313 N N . CYS A 1 288 ? -24.062 -6.711 1.256 1.00 90.88 288 CYS A N 1
ATOM 2314 C CA . CYS A 1 288 ? -25.078 -7.377 0.449 1.00 90.88 288 CYS A CA 1
ATOM 2315 C C . CYS A 1 288 ? -24.496 -7.948 -0.851 1.00 90.88 288 CYS A C 1
ATOM 2317 O O . CYS A 1 288 ? -23.551 -7.419 -1.420 1.00 90.88 288 CYS A O 1
ATOM 2319 N N . TRP A 1 289 ? -25.108 -9.008 -1.396 1.00 91.81 289 TRP A N 1
ATOM 2320 C CA . TRP A 1 289 ? -24.613 -9.634 -2.634 1.00 91.81 289 TRP A CA 1
ATOM 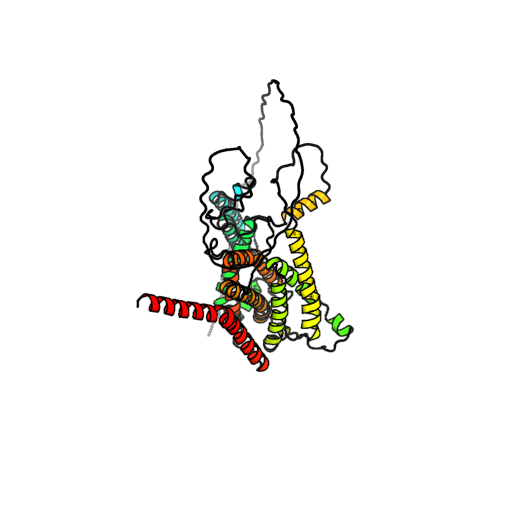2321 C C . TRP A 1 289 ? -24.555 -8.658 -3.823 1.00 91.81 289 TRP A C 1
ATOM 2323 O O . TR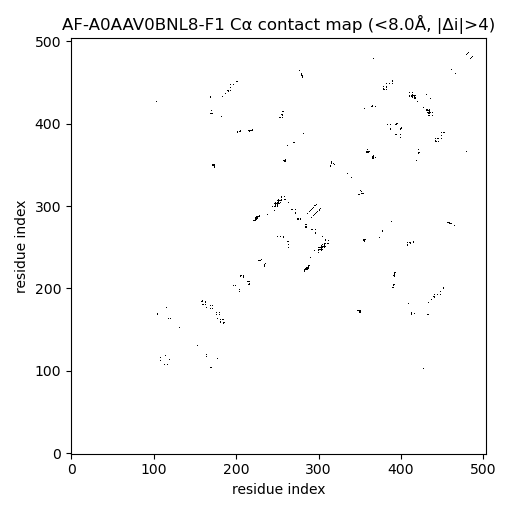P A 1 289 ? -23.695 -8.790 -4.692 1.00 91.81 289 TRP A O 1
ATOM 2333 N N . TRP A 1 290 ? -25.481 -7.696 -3.876 1.00 91.56 290 TRP A N 1
ATOM 2334 C CA . TRP A 1 290 ? -25.514 -6.660 -4.904 1.00 91.56 290 TRP A CA 1
ATOM 2335 C C . TRP A 1 290 ? -24.514 -5.534 -4.630 1.00 91.56 290 TRP A C 1
ATOM 2337 O O . TRP A 1 290 ? -24.161 -4.828 -5.567 1.00 91.56 290 TRP A O 1
ATOM 2347 N N . ASP A 1 291 ? -24.038 -5.391 -3.395 1.00 89.94 291 ASP A N 1
ATOM 2348 C CA . ASP A 1 291 ? -22.999 -4.432 -3.028 1.00 89.94 291 ASP A CA 1
ATOM 2349 C C . ASP A 1 291 ? -21.681 -4.894 -3.662 1.00 89.94 291 ASP A C 1
ATOM 2351 O O . ASP A 1 291 ? -21.311 -4.403 -4.730 1.00 89.94 291 ASP A O 1
ATOM 2355 N N . HIS A 1 292 ? -21.128 -6.004 -3.157 1.00 90.44 292 HIS A N 1
ATOM 2356 C CA . HIS A 1 292 ? -19.942 -6.690 -3.683 1.00 90.44 292 HIS A CA 1
ATOM 2357 C C . HIS A 1 292 ? -19.913 -6.792 -5.220 1.00 90.44 292 HIS A C 1
ATOM 2359 O O . HIS A 1 292 ? -18.962 -6.385 -5.891 1.00 90.44 292 HIS A O 1
ATOM 2365 N N . TRP A 1 293 ? -20.958 -7.374 -5.827 1.00 92.94 293 TRP A N 1
ATOM 2366 C CA . TRP A 1 293 ? -20.902 -7.736 -7.247 1.00 92.94 293 TRP A CA 1
ATOM 2367 C C . TRP A 1 293 ? -21.366 -6.636 -8.201 1.00 92.94 293 TRP A C 1
ATOM 2369 O O . TRP A 1 293 ? -20.821 -6.551 -9.303 1.00 92.94 293 TRP A O 1
ATOM 2379 N N . LEU A 1 294 ? -22.369 -5.827 -7.841 1.00 91.88 294 LEU A N 1
ATOM 2380 C CA . LEU A 1 294 ? -22.906 -4.802 -8.741 1.00 91.88 294 LEU A CA 1
ATOM 2381 C C . LEU A 1 294 ? -22.352 -3.414 -8.416 1.00 91.88 294 LEU A C 1
ATOM 2383 O O . LEU A 1 294 ? -21.886 -2.746 -9.341 1.00 91.88 294 LEU A O 1
ATOM 2387 N N . LEU A 1 295 ? -22.392 -2.984 -7.154 1.00 91.06 295 LEU A N 1
ATOM 2388 C CA . LEU A 1 295 ? -21.928 -1.651 -6.775 1.00 91.06 295 LEU A CA 1
ATOM 2389 C C . LEU A 1 295 ? -20.398 -1.576 -6.781 1.00 91.06 295 LEU A C 1
ATOM 2391 O O . LEU A 1 295 ? -19.833 -0.740 -7.487 1.00 91.06 295 LEU A O 1
ATOM 2395 N N . ASP A 1 296 ? -19.724 -2.522 -6.137 1.00 92.56 296 ASP A N 1
ATOM 2396 C CA . ASP A 1 296 ? -18.270 -2.519 -6.067 1.00 92.56 296 ASP A CA 1
ATOM 2397 C C . ASP A 1 296 ? -17.624 -3.056 -7.340 1.00 92.56 296 ASP A C 1
ATOM 2399 O O . ASP A 1 296 ? -17.103 -2.256 -8.121 1.00 92.56 296 ASP A O 1
ATOM 2403 N N . VAL A 1 297 ? -17.674 -4.358 -7.640 1.00 94.31 297 VAL A N 1
ATOM 2404 C CA . VAL A 1 297 ? -16.966 -4.909 -8.819 1.00 94.31 297 VAL A CA 1
ATOM 2405 C C . VAL A 1 297 ? -17.353 -4.224 -10.136 1.00 94.31 297 VAL A C 1
ATOM 2407 O O . VAL A 1 297 ? -16.466 -3.837 -10.907 1.00 94.31 297 VAL A O 1
ATOM 2410 N N . LEU A 1 298 ? -18.650 -4.084 -10.425 1.00 94.31 298 LEU A N 1
ATOM 2411 C CA . LEU A 1 298 ? -19.114 -3.648 -11.748 1.00 94.31 298 LEU A CA 1
ATOM 2412 C C . LEU A 1 298 ? -19.261 -2.130 -11.916 1.00 94.31 298 LEU A C 1
ATOM 2414 O O . LEU A 1 298 ? -19.179 -1.670 -13.057 1.00 94.31 298 LEU A O 1
ATOM 2418 N N . ILE A 1 299 ? -19.455 -1.350 -10.848 1.00 93.31 299 ILE A N 1
ATOM 2419 C CA . ILE A 1 299 ? -19.620 0.111 -10.943 1.00 93.31 299 ILE A CA 1
ATOM 2420 C C . ILE A 1 299 ? -18.369 0.833 -10.426 1.00 93.31 299 ILE A C 1
ATOM 2422 O O . ILE A 1 299 ? -17.657 1.452 -11.223 1.00 93.31 299 ILE A O 1
ATOM 2426 N N . CYS A 1 300 ? -18.061 0.750 -9.132 1.00 94.62 300 CYS A N 1
ATOM 2427 C CA . CYS A 1 300 ? -16.994 1.532 -8.505 1.00 94.62 300 CYS A CA 1
ATOM 2428 C C . CYS A 1 300 ? -15.597 1.047 -8.914 1.00 94.62 300 CYS A C 1
ATOM 2430 O O . CYS A 1 300 ? -14.777 1.826 -9.417 1.00 94.62 300 CYS A O 1
ATOM 2432 N N . ASN A 1 301 ? -15.338 -0.252 -8.779 1.00 95.62 301 ASN A N 1
ATOM 2433 C CA . ASN A 1 301 ? -14.051 -0.872 -9.073 1.00 95.62 301 ASN A CA 1
ATOM 2434 C C . ASN A 1 301 ? -13.739 -0.785 -10.573 1.00 95.62 301 ASN A C 1
ATOM 2436 O O . ASN A 1 301 ? -12.662 -0.323 -10.967 1.00 95.62 301 ASN A O 1
ATOM 2440 N N . TRP A 1 302 ? -14.704 -1.149 -11.426 1.00 95.75 302 TRP A N 1
ATOM 2441 C CA . TRP A 1 302 ? -14.572 -1.021 -12.878 1.00 95.75 302 TRP A CA 1
ATOM 2442 C C . TRP A 1 302 ? -14.440 0.436 -13.344 1.00 95.75 302 TRP A C 1
ATOM 2444 O O . TRP A 1 302 ? -13.571 0.724 -14.172 1.00 95.75 302 TRP A O 1
ATOM 2454 N N . GLY A 1 303 ? -15.239 1.365 -12.808 1.00 95.75 303 GLY A N 1
ATOM 2455 C CA . GLY A 1 303 ? -15.181 2.786 -13.164 1.00 95.75 303 GLY A CA 1
ATOM 2456 C C . GLY A 1 303 ? -13.835 3.424 -12.808 1.00 95.75 303 GLY A C 1
ATOM 2457 O O . GLY A 1 303 ? -13.210 4.083 -13.649 1.00 95.75 303 GLY A O 1
ATOM 2458 N N . GLY A 1 304 ? -13.337 3.151 -11.598 1.00 95.75 304 GLY A N 1
ATOM 2459 C CA . GLY A 1 304 ? -12.000 3.549 -11.155 1.00 95.75 304 GLY A CA 1
ATOM 2460 C C . GLY A 1 304 ? -10.891 2.968 -12.034 1.00 95.75 304 GLY A C 1
ATOM 2461 O O . GLY A 1 304 ? -10.024 3.703 -12.519 1.00 95.75 304 GLY A O 1
ATOM 2462 N N . LEU A 1 305 ? -10.951 1.660 -12.308 1.00 94.69 305 LEU A N 1
ATOM 2463 C CA . LEU A 1 305 ? -10.013 0.957 -13.187 1.00 94.69 305 LEU A CA 1
ATOM 2464 C C . LEU A 1 305 ? -10.000 1.545 -14.607 1.00 94.69 305 LEU A C 1
ATOM 2466 O O . LEU A 1 305 ? -8.928 1.814 -15.158 1.00 94.69 305 LEU A O 1
ATOM 2470 N N . TRP A 1 306 ? -11.172 1.772 -15.200 1.00 95.25 306 TRP A N 1
ATOM 2471 C CA . TRP A 1 306 ? -11.310 2.353 -16.535 1.00 95.25 306 TRP A CA 1
ATOM 2472 C C . TRP A 1 306 ? -10.667 3.743 -16.604 1.00 95.25 306 TRP A C 1
ATOM 2474 O O . TRP A 1 306 ? -9.845 3.998 -17.491 1.00 95.25 306 TRP A O 1
ATOM 2484 N N . LEU A 1 307 ? -10.953 4.613 -15.629 1.00 95.75 307 LEU A N 1
ATOM 2485 C CA . LEU A 1 307 ? -10.388 5.962 -15.568 1.00 95.75 307 LEU A CA 1
ATOM 2486 C C . LEU A 1 307 ? -8.865 5.943 -15.352 1.00 95.75 307 LEU A C 1
ATOM 2488 O O . LEU A 1 307 ? -8.129 6.703 -15.995 1.00 95.75 307 LEU A O 1
ATOM 2492 N N . GLY A 1 308 ? -8.373 5.058 -14.483 1.00 93.75 308 GLY A N 1
ATOM 2493 C CA . GLY A 1 308 ? -6.944 4.911 -14.203 1.00 93.75 308 GLY A CA 1
ATOM 2494 C C . GLY A 1 308 ? -6.160 4.389 -15.409 1.00 93.75 308 GLY A C 1
ATOM 2495 O O . GLY A 1 308 ? -5.076 4.893 -15.717 1.00 93.75 308 GLY A O 1
ATOM 2496 N N . MET A 1 309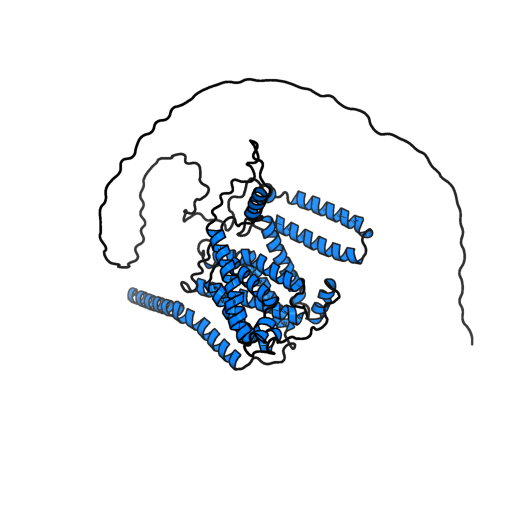 ? -6.734 3.454 -16.167 1.00 90.69 309 MET A N 1
ATOM 2497 C CA . MET A 1 309 ? -6.113 2.938 -17.389 1.00 90.69 309 MET A CA 1
ATOM 2498 C C . MET A 1 309 ? -6.187 3.931 -18.553 1.00 90.69 309 MET A C 1
ATOM 2500 O O . MET A 1 309 ? -5.185 4.106 -19.248 1.00 90.69 309 MET A O 1
ATOM 2504 N N . LYS A 1 310 ? -7.280 4.692 -18.703 1.00 91.81 310 LYS A N 1
ATOM 2505 C CA . LYS A 1 310 ? -7.331 5.831 -19.642 1.00 91.81 310 LYS A CA 1
ATOM 2506 C C . LYS A 1 310 ? -6.298 6.907 -19.300 1.00 91.81 310 LYS A C 1
ATOM 2508 O O . LYS A 1 310 ? -5.670 7.471 -20.196 1.00 91.81 310 LYS A O 1
ATOM 2513 N N . THR A 1 311 ? -6.044 7.131 -18.013 1.00 89.38 311 THR A N 1
ATOM 2514 C CA . THR A 1 311 ? -4.958 8.010 -17.554 1.00 89.38 311 THR A CA 1
ATOM 2515 C C . THR A 1 311 ? -3.582 7.436 -17.914 1.00 89.38 311 THR A C 1
ATOM 2517 O O . THR A 1 311 ? -2.715 8.175 -18.381 1.00 89.38 311 THR A O 1
ATOM 2520 N N . CYS A 1 312 ? -3.378 6.120 -17.789 1.00 87.38 312 CYS A N 1
ATOM 2521 C CA . CYS A 1 312 ? -2.141 5.460 -18.221 1.00 87.38 312 CYS A CA 1
ATOM 2522 C C . CYS A 1 312 ? -1.913 5.531 -19.740 1.00 87.38 312 CYS A C 1
ATOM 2524 O O . CYS A 1 312 ? -0.784 5.778 -20.166 1.00 87.38 312 CYS A O 1
ATOM 2526 N N . GLU A 1 313 ? -2.954 5.361 -20.559 1.00 85.38 313 GLU A N 1
ATOM 2527 C CA . GLU A 1 313 ? -2.890 5.559 -22.015 1.00 85.38 313 GLU A CA 1
ATOM 2528 C C . GLU A 1 313 ? -2.490 7.002 -22.367 1.00 85.38 313 GLU A C 1
ATOM 2530 O O . GLU A 1 313 ? -1.568 7.221 -23.156 1.00 85.38 313 GLU A O 1
ATOM 2535 N N . TRP A 1 314 ? -3.125 7.994 -21.734 1.00 82.50 314 TRP A N 1
ATOM 2536 C CA . TRP A 1 314 ? -2.817 9.413 -21.937 1.00 82.50 314 TRP A CA 1
ATOM 2537 C C . TRP A 1 314 ? -1.365 9.768 -21.560 1.00 82.50 314 TRP A C 1
ATOM 2539 O O . TRP A 1 314 ? -0.684 10.499 -22.290 1.00 82.50 314 TRP A O 1
ATOM 2549 N N . LEU A 1 315 ? -0.861 9.206 -20.456 1.00 80.94 315 LEU A N 1
ATOM 2550 C CA . LEU A 1 315 ? 0.533 9.359 -20.030 1.00 80.94 315 LEU A CA 1
ATOM 2551 C C . LEU A 1 315 ? 1.526 8.644 -20.961 1.00 80.94 315 LEU A C 1
ATOM 2553 O O . LEU A 1 315 ? 2.621 9.159 -21.183 1.00 80.94 315 LEU A O 1
ATOM 2557 N N . ARG A 1 316 ? 1.152 7.498 -21.544 1.00 71.50 316 ARG A N 1
ATOM 2558 C CA . ARG A 1 316 ? 1.978 6.741 -22.505 1.00 71.50 316 ARG A CA 1
ATOM 2559 C C . ARG A 1 316 ? 2.167 7.483 -23.830 1.00 71.50 316 ARG A C 1
ATOM 2561 O O . ARG A 1 316 ? 3.269 7.497 -24.369 1.00 71.50 316 ARG A O 1
ATOM 2568 N N . VAL A 1 317 ? 1.111 8.102 -24.362 1.00 54.97 317 VAL A N 1
ATOM 2569 C CA . VAL A 1 317 ? 1.116 8.788 -25.677 1.00 54.97 317 VAL A CA 1
ATOM 2570 C C . VAL A 1 317 ? 1.767 10.188 -25.605 1.00 54.97 317 VAL A C 1
ATOM 2572 O O . VAL A 1 317 ? 1.700 10.977 -26.542 1.00 54.97 317 VAL A O 1
ATOM 2575 N N . SER A 1 318 ? 2.449 10.504 -24.501 1.00 51.25 318 SER A N 1
ATOM 2576 C CA . SER A 1 318 ? 3.001 11.826 -24.188 1.00 51.25 318 SER A CA 1
ATOM 2577 C C . SER A 1 318 ? 4.548 11.873 -24.218 1.00 51.25 318 SER A C 1
ATOM 2579 O O . SER A 1 318 ? 5.170 12.078 -23.172 1.00 51.25 318 SER A O 1
ATOM 2581 N N . PRO A 1 319 ? 5.217 11.734 -25.386 1.00 41.78 319 PRO A N 1
ATOM 2582 C CA . PRO A 1 319 ? 6.675 11.823 -25.496 1.00 41.78 319 PRO A CA 1
ATOM 2583 C C . PRO A 1 319 ? 7.148 13.281 -25.358 1.00 41.78 319 PRO A C 1
ATOM 2585 O O . PRO A 1 319 ? 7.376 13.989 -26.341 1.00 41.78 319 PRO A O 1
ATOM 2588 N N . PHE A 1 320 ? 7.291 13.763 -24.123 1.00 49.12 320 PHE A N 1
ATOM 2589 C CA . PHE A 1 320 ? 7.698 15.143 -23.864 1.00 49.12 320 PHE A CA 1
ATOM 2590 C C . PHE A 1 320 ? 9.205 15.280 -23.625 1.00 49.12 320 PHE A C 1
ATOM 2592 O O . PHE A 1 320 ? 9.692 15.195 -22.495 1.00 49.12 320 PHE A O 1
ATOM 2599 N N . SER A 1 321 ? 9.940 15.619 -24.688 1.00 40.34 321 SER A N 1
ATOM 2600 C CA . SER A 1 321 ? 11.310 16.126 -24.590 1.00 40.34 321 SER A CA 1
ATOM 2601 C C . SER A 1 321 ? 11.323 17.543 -24.005 1.00 40.34 321 SER A C 1
ATOM 2603 O O . SER A 1 321 ? 11.388 18.561 -24.696 1.00 40.34 321 SER A O 1
ATOM 2605 N N . TRP A 1 322 ? 11.289 17.621 -22.676 1.00 45.56 322 TRP A N 1
ATOM 2606 C CA . TRP A 1 322 ? 11.597 18.858 -21.972 1.00 45.56 322 TRP A CA 1
ATOM 2607 C C . TRP A 1 322 ? 13.083 19.168 -22.137 1.00 45.56 322 TRP A C 1
ATOM 2609 O O . TRP A 1 322 ? 13.911 18.733 -21.338 1.00 45.56 322 TRP A O 1
ATOM 2619 N N . ARG A 1 323 ? 13.412 19.974 -23.157 1.00 37.34 323 ARG A N 1
ATOM 2620 C CA . ARG A 1 323 ? 14.558 20.888 -23.051 1.00 37.34 323 ARG A CA 1
ATOM 2621 C C . ARG A 1 323 ? 14.419 21.588 -21.696 1.00 37.34 323 ARG A C 1
ATOM 2623 O O . ARG A 1 323 ? 13.319 22.033 -21.364 1.00 37.34 323 ARG A O 1
ATOM 2630 N N . GLY A 1 324 ? 15.493 21.561 -20.904 1.00 44.19 324 GLY A N 1
ATOM 2631 C CA . GLY A 1 324 ? 15.466 21.898 -19.478 1.00 44.19 324 GLY A CA 1
ATOM 2632 C C . GLY A 1 324 ? 14.954 23.310 -19.184 1.00 44.19 324 GLY A C 1
ATOM 2633 O O . GLY A 1 324 ? 14.635 24.075 -20.091 1.00 44.19 324 GLY A O 1
ATOM 2634 N N . LEU A 1 325 ? 14.895 23.666 -17.899 1.00 46.31 325 LEU A N 1
ATOM 2635 C CA . LEU A 1 325 ? 14.339 24.918 -17.358 1.00 46.31 325 LEU A CA 1
ATOM 2636 C C . LEU A 1 325 ? 15.094 26.205 -17.783 1.00 46.31 325 LEU A C 1
ATOM 2638 O O . LEU A 1 325 ? 15.499 27.004 -16.941 1.00 46.31 325 LEU A O 1
ATOM 2642 N N . ARG A 1 326 ? 15.272 26.452 -19.088 1.00 48.25 326 ARG A N 1
ATOM 2643 C CA . ARG A 1 326 ? 15.769 27.714 -19.641 1.00 48.25 326 ARG A CA 1
ATOM 2644 C C . ARG A 1 326 ? 15.409 27.919 -21.119 1.00 48.25 326 ARG A C 1
ATOM 2646 O O . ARG A 1 326 ? 16.235 27.762 -22.009 1.00 48.25 326 ARG A O 1
ATOM 2653 N N . GLN A 1 327 ? 14.196 28.412 -21.356 1.00 43.75 327 GLN A N 1
ATOM 2654 C CA . GLN A 1 327 ? 13.920 29.313 -22.483 1.00 43.75 327 GLN A CA 1
ATOM 2655 C C . GLN A 1 327 ? 12.950 30.428 -22.053 1.00 43.75 327 GLN A C 1
ATOM 2657 O O . GLN A 1 327 ? 11.906 30.669 -22.643 1.00 43.75 327 GLN A O 1
ATOM 2662 N N . SER A 1 328 ? 13.330 31.125 -20.978 1.00 47.72 328 SER A N 1
ATOM 2663 C CA . SER A 1 328 ? 12.789 32.442 -20.620 1.00 47.72 328 SER A CA 1
ATOM 2664 C C . SER A 1 328 ? 13.864 33.500 -20.871 1.00 47.72 328 SER A C 1
ATOM 2666 O O . SER A 1 328 ? 14.378 34.118 -19.939 1.00 47.72 328 SER A O 1
ATOM 2668 N N . THR A 1 329 ? 14.289 33.643 -22.128 1.00 44.88 329 THR A N 1
ATOM 2669 C CA . THR A 1 329 ? 15.174 34.739 -22.560 1.00 44.88 329 THR A CA 1
ATOM 2670 C C . THR A 1 329 ? 15.054 34.965 -24.068 1.00 44.88 329 THR A C 1
ATOM 2672 O O . THR A 1 329 ? 15.821 34.412 -24.849 1.00 44.88 329 THR A O 1
ATOM 2675 N N . SER A 1 330 ? 14.018 35.720 -24.451 1.00 41.38 330 SER A N 1
ATOM 2676 C CA . SER A 1 330 ? 14.055 36.862 -25.390 1.00 41.38 330 SER A CA 1
ATOM 2677 C C . SER A 1 330 ? 12.717 37.034 -26.112 1.00 41.38 330 SER A C 1
ATOM 2679 O O . SER A 1 330 ? 12.234 36.104 -26.745 1.00 41.38 330 SER A O 1
ATOM 2681 N N . GLY A 1 331 ? 12.157 38.248 -26.053 1.00 44.88 331 GLY A N 1
ATOM 2682 C CA . GLY A 1 331 ? 10.976 38.651 -26.828 1.00 44.88 331 GLY A CA 1
ATOM 2683 C C . GLY A 1 331 ? 9.622 38.379 -26.160 1.00 44.88 331 GLY A C 1
ATOM 2684 O O . GLY A 1 331 ? 9.060 37.306 -26.320 1.00 44.88 331 GLY A O 1
ATOM 2685 N N . SER A 1 332 ? 9.117 39.385 -25.434 1.00 46.12 332 SER A N 1
ATOM 2686 C CA . SER A 1 332 ? 7.702 39.828 -25.344 1.00 46.12 332 SER A CA 1
ATOM 2687 C C . SER A 1 332 ? 6.509 38.846 -25.211 1.00 46.12 332 SER A C 1
ATOM 2689 O O . SER A 1 332 ? 5.376 39.330 -25.192 1.00 46.12 332 SER A O 1
ATOM 2691 N N . ASP A 1 333 ? 6.668 37.528 -25.053 1.00 50.56 333 ASP A N 1
ATOM 2692 C CA . ASP A 1 333 ? 5.512 36.615 -24.974 1.00 50.56 333 ASP A CA 1
ATOM 2693 C C . ASP A 1 333 ? 4.835 36.648 -23.586 1.00 50.56 333 ASP A C 1
ATOM 2695 O O . ASP A 1 333 ? 5.296 36.059 -22.598 1.00 50.56 333 ASP A O 1
ATOM 2699 N N . ARG A 1 334 ? 3.706 37.364 -23.507 1.00 50.00 334 ARG A N 1
ATOM 2700 C CA . ARG A 1 334 ? 2.869 37.537 -22.308 1.00 50.00 334 ARG A CA 1
ATOM 2701 C C . ARG A 1 334 ? 2.130 36.234 -21.984 1.00 50.00 334 ARG A C 1
ATOM 2703 O O . ARG A 1 334 ? 0.937 36.083 -22.243 1.00 50.00 334 ARG A O 1
ATOM 2710 N N . GLN A 1 335 ? 2.842 35.287 -21.373 1.00 60.59 335 GLN A N 1
ATOM 2711 C CA . GLN A 1 335 ? 2.300 33.983 -20.980 1.00 60.59 335 GLN A CA 1
ATOM 2712 C C . GLN A 1 335 ? 1.043 34.119 -20.101 1.00 60.59 335 GLN A C 1
ATOM 2714 O O . GLN A 1 335 ? 1.127 34.461 -18.920 1.00 60.59 335 GLN A O 1
ATOM 2719 N N . THR A 1 336 ? -0.121 33.786 -20.666 1.00 69.94 336 THR A N 1
ATOM 2720 C CA . THR A 1 336 ? -1.400 33.715 -19.937 1.00 69.94 336 THR A CA 1
ATOM 2721 C C . THR A 1 336 ? -1.321 32.782 -18.715 1.00 69.94 336 THR A C 1
ATOM 2723 O O . THR A 1 336 ? -0.632 31.756 -18.795 1.00 69.94 336 THR A O 1
ATOM 2726 N N . PRO A 1 337 ? -2.072 33.048 -17.624 1.00 69.50 337 PRO A N 1
ATOM 2727 C CA . PRO A 1 337 ? -2.109 32.183 -16.440 1.00 69.50 337 PRO A CA 1
ATOM 2728 C C . PRO A 1 337 ? -2.406 30.713 -16.763 1.00 69.50 337 PRO A C 1
ATOM 2730 O O . PRO A 1 337 ? -1.758 29.825 -16.220 1.00 69.50 337 PRO A O 1
ATOM 2733 N N . GLN A 1 338 ? -3.290 30.449 -17.732 1.00 67.00 338 GLN A N 1
ATOM 2734 C CA . GLN A 1 338 ? -3.604 29.100 -18.219 1.00 67.00 338 GLN A CA 1
ATOM 2735 C C . GLN A 1 338 ? -2.387 28.374 -18.821 1.00 67.00 338 GLN A C 1
ATOM 2737 O O . GLN A 1 338 ? -2.186 27.192 -18.551 1.00 67.00 338 GLN A O 1
ATOM 2742 N N . ARG A 1 339 ? -1.531 29.059 -19.598 1.00 65.31 339 ARG A N 1
ATOM 2743 C CA . ARG A 1 339 ? -0.275 28.473 -20.114 1.00 65.31 339 ARG A CA 1
ATOM 2744 C C . ARG A 1 339 ? 0.714 28.177 -18.982 1.00 65.31 339 ARG A C 1
ATOM 2746 O O . ARG A 1 339 ? 1.353 27.128 -19.011 1.00 65.31 339 ARG A O 1
ATOM 2753 N N . ARG A 1 340 ? 0.807 29.049 -17.970 1.00 65.19 340 ARG A N 1
ATOM 2754 C CA . ARG A 1 340 ? 1.645 28.818 -16.777 1.00 65.19 340 ARG A CA 1
ATOM 2755 C C . ARG A 1 340 ? 1.151 27.614 -15.972 1.00 65.19 340 ARG A C 1
ATOM 2757 O O . ARG A 1 340 ? 1.942 26.715 -15.707 1.00 65.19 340 ARG A O 1
ATOM 2764 N N . ALA A 1 341 ? -0.149 27.543 -15.687 1.00 64.50 341 ALA A N 1
ATOM 2765 C CA . ALA A 1 341 ? -0.781 26.410 -15.011 1.00 64.50 341 ALA A CA 1
ATOM 2766 C C . ALA A 1 341 ? -0.606 25.099 -15.797 1.00 64.50 341 ALA A C 1
ATOM 2768 O O . ALA A 1 341 ? -0.210 24.089 -15.225 1.00 64.50 341 ALA A O 1
ATOM 2769 N N . LYS A 1 342 ? -0.797 25.117 -17.125 1.00 67.75 342 LYS A N 1
ATOM 2770 C CA . LYS A 1 342 ? -0.566 23.951 -17.995 1.00 67.75 342 LYS A CA 1
ATOM 2771 C C . LYS A 1 342 ? 0.896 23.498 -17.979 1.00 67.75 342 LYS A C 1
ATOM 2773 O O . LYS A 1 342 ? 1.155 22.300 -17.949 1.00 67.75 342 LYS A O 1
ATOM 2778 N N . ASN A 1 343 ? 1.854 24.424 -17.977 1.00 63.41 343 ASN A N 1
ATOM 2779 C CA . ASN A 1 343 ? 3.276 24.083 -17.898 1.00 63.41 343 ASN A CA 1
ATOM 2780 C C . ASN A 1 343 ? 3.665 23.540 -16.512 1.00 63.41 343 ASN A C 1
ATOM 2782 O O . ASN A 1 343 ? 4.406 22.564 -16.452 1.00 63.41 343 ASN A O 1
ATOM 2786 N N . ALA A 1 344 ? 3.115 24.097 -15.427 1.00 61.19 344 ALA A N 1
ATOM 2787 C CA . ALA A 1 344 ? 3.287 23.578 -14.069 1.00 61.19 344 ALA A CA 1
ATOM 2788 C C . ALA A 1 344 ? 2.680 22.171 -13.916 1.00 61.19 344 ALA A C 1
ATOM 2790 O O . ALA A 1 344 ? 3.367 21.257 -13.474 1.00 61.19 344 ALA A O 1
ATOM 2791 N N . ALA A 1 345 ? 1.448 21.945 -14.386 1.00 61.12 345 ALA A N 1
ATOM 2792 C CA . ALA A 1 345 ? 0.814 20.623 -14.387 1.00 61.12 345 ALA A CA 1
ATOM 2793 C C . ALA A 1 345 ? 1.663 19.574 -15.131 1.00 61.12 345 ALA A C 1
ATOM 2795 O O . ALA A 1 345 ? 1.845 18.454 -14.654 1.00 61.12 345 ALA A O 1
ATOM 2796 N N . LYS A 1 346 ? 2.283 19.949 -16.260 1.00 62.78 346 LYS A N 1
ATOM 2797 C CA . LYS A 1 346 ? 3.203 19.060 -16.983 1.00 62.78 346 LYS A CA 1
ATOM 2798 C C . LYS A 1 346 ? 4.532 18.782 -16.256 1.00 62.78 346 LYS A C 1
ATOM 2800 O O . LYS A 1 346 ? 5.218 17.844 -16.662 1.00 62.78 346 LYS A O 1
ATOM 2805 N N . GLN A 1 347 ? 4.905 19.499 -15.192 1.00 58.72 347 GLN A N 1
ATOM 2806 C CA . GLN A 1 347 ? 6.050 19.118 -14.344 1.00 58.72 347 GLN A CA 1
ATOM 2807 C C . GLN A 1 347 ? 5.741 17.901 -13.461 1.00 58.72 347 GLN A C 1
ATOM 2809 O O . GLN A 1 347 ? 6.657 17.158 -13.118 1.00 58.72 347 GLN A O 1
ATOM 2814 N N . PHE A 1 348 ? 4.466 17.655 -13.151 1.00 58.59 348 PHE A N 1
ATOM 2815 C CA . PHE A 1 348 ? 4.026 16.491 -12.375 1.00 58.59 348 PHE A CA 1
ATOM 2816 C C . PHE A 1 348 ? 3.794 15.243 -13.238 1.00 58.59 348 PHE A C 1
ATOM 2818 O O . PHE A 1 348 ? 3.673 14.145 -12.704 1.00 58.59 348 PHE A O 1
ATOM 2825 N N . THR A 1 349 ? 3.797 15.376 -14.570 1.00 61.50 349 THR A N 1
ATOM 2826 C CA . THR A 1 349 ? 3.774 14.207 -15.464 1.00 61.50 349 THR A CA 1
ATOM 2827 C C . THR A 1 349 ? 5.101 13.430 -15.404 1.00 61.50 349 THR A C 1
ATOM 2829 O O . THR A 1 349 ? 6.168 14.054 -15.310 1.00 61.50 349 THR A O 1
ATOM 2832 N N . PRO A 1 350 ? 5.068 12.085 -15.458 1.00 60.28 350 PRO A N 1
ATOM 2833 C CA . PRO A 1 350 ? 6.254 11.227 -15.512 1.00 60.28 350 PRO A CA 1
ATOM 2834 C C . PRO A 1 350 ? 7.188 11.578 -16.681 1.00 60.28 350 PRO A C 1
ATOM 2836 O O . PRO A 1 350 ? 6.776 12.168 -17.675 1.00 60.28 350 PRO A O 1
ATOM 2839 N N . TYR A 1 351 ? 8.465 11.202 -16.559 1.00 60.75 351 TYR A N 1
ATOM 2840 C CA . TYR A 1 351 ? 9.449 11.355 -17.642 1.00 60.75 351 TYR A CA 1
ATOM 2841 C C . TYR A 1 351 ? 9.267 10.298 -18.745 1.00 60.75 351 TYR A C 1
ATOM 2843 O O . TYR A 1 351 ? 9.436 10.600 -19.921 1.00 60.75 351 TYR A O 1
ATOM 2851 N N . ASP A 1 352 ? 8.901 9.081 -18.345 1.00 65.19 352 ASP A N 1
ATOM 2852 C CA . ASP A 1 352 ? 8.538 7.954 -19.203 1.00 65.19 352 ASP A CA 1
ATOM 2853 C C . ASP A 1 352 ? 7.421 7.165 -18.496 1.00 65.19 352 ASP A C 1
ATOM 2855 O O . ASP A 1 352 ? 7.437 7.030 -17.265 1.00 65.19 352 ASP A O 1
ATOM 2859 N N . TRP A 1 353 ? 6.436 6.673 -19.251 1.00 69.44 353 TRP A N 1
ATOM 2860 C CA . TRP A 1 353 ? 5.302 5.907 -18.730 1.00 69.44 353 TRP A CA 1
ATOM 2861 C C . TRP A 1 353 ? 5.175 4.565 -19.446 1.00 69.44 353 TRP A C 1
ATOM 2863 O O . TRP A 1 353 ? 4.404 4.364 -20.384 1.00 69.44 353 TRP A O 1
ATOM 2873 N N . THR A 1 354 ? 5.979 3.626 -18.963 1.00 71.56 354 THR A N 1
ATOM 2874 C CA . THR A 1 354 ? 6.056 2.256 -19.462 1.00 71.56 354 THR A CA 1
ATOM 2875 C C . THR A 1 354 ? 4.836 1.420 -19.075 1.00 71.56 354 THR A C 1
ATOM 2877 O O . THR A 1 354 ? 4.475 1.331 -17.899 1.00 71.56 354 THR A O 1
ATOM 2880 N N . GLU A 1 355 ? 4.260 0.760 -20.081 1.00 76.00 355 GLU A N 1
ATOM 2881 C CA . GLU A 1 355 ? 3.336 -0.374 -19.954 1.00 76.00 355 GLU A CA 1
ATOM 2882 C C . GLU A 1 355 ? 4.070 -1.579 -19.342 1.00 76.00 355 GLU A C 1
ATOM 2884 O O . GLU A 1 355 ? 5.219 -1.859 -19.703 1.00 76.00 355 GLU A O 1
ATOM 2889 N N . PHE A 1 356 ? 3.420 -2.299 -18.427 1.00 80.44 356 PHE A N 1
ATOM 2890 C CA . PHE A 1 356 ? 3.971 -3.520 -17.840 1.00 80.44 356 PHE A CA 1
ATOM 2891 C C . PHE A 1 356 ? 3.401 -4.736 -18.570 1.00 80.44 356 PHE A C 1
ATOM 2893 O O . PHE A 1 356 ? 2.193 -4.892 -18.693 1.00 80.44 356 PHE A O 1
ATOM 2900 N N . ARG A 1 357 ? 4.280 -5.606 -19.074 1.00 81.19 357 ARG A N 1
ATOM 2901 C CA . ARG A 1 357 ? 3.911 -6.860 -19.741 1.00 81.19 357 ARG A CA 1
ATOM 2902 C C . ARG A 1 357 ? 4.397 -8.017 -18.886 1.00 81.19 357 ARG A C 1
ATOM 2904 O O . ARG A 1 357 ? 5.482 -8.547 -19.097 1.00 81.19 357 ARG A O 1
ATOM 2911 N N . TRP A 1 358 ? 3.603 -8.371 -17.880 1.00 80.62 358 TRP A N 1
ATOM 2912 C CA . TRP A 1 358 ? 3.984 -9.363 -16.869 1.00 80.62 358 TRP A CA 1
ATOM 2913 C C . TRP A 1 358 ? 4.191 -10.773 -17.438 1.00 80.62 358 TRP A C 1
ATOM 2915 O O . TRP A 1 358 ? 4.989 -11.550 -16.911 1.00 80.62 358 TRP A O 1
ATOM 2925 N N . GLU A 1 359 ? 3.487 -11.107 -18.527 1.00 83.19 359 GLU A N 1
ATOM 2926 C CA . GLU A 1 359 ? 3.574 -12.409 -19.203 1.00 83.19 359 GLU A CA 1
ATOM 2927 C C . GLU A 1 359 ? 3.442 -13.587 -18.217 1.00 83.19 359 GLU A C 1
ATOM 2929 O O . GLU A 1 359 ? 4.160 -14.587 -18.313 1.00 83.19 359 GLU A O 1
ATOM 2934 N N . GLY A 1 360 ? 2.532 -13.447 -17.244 1.00 78.88 360 GLY A N 1
ATOM 2935 C CA . GLY A 1 360 ? 2.501 -14.213 -15.993 1.00 78.88 360 GLY A CA 1
ATOM 2936 C C . GLY A 1 360 ? 2.406 -15.734 -16.126 1.00 78.88 360 GLY A C 1
ATOM 2937 O O . GLY A 1 360 ? 2.597 -16.444 -15.152 1.00 78.88 360 GLY A O 1
ATOM 2938 N N . THR A 1 361 ? 2.165 -16.276 -17.321 1.00 85.69 361 THR A N 1
ATOM 2939 C CA . THR A 1 361 ? 2.156 -17.727 -17.553 1.00 85.69 361 THR A CA 1
ATOM 2940 C C . THR A 1 361 ? 3.168 -18.210 -18.599 1.00 85.69 361 THR A C 1
ATOM 2942 O O . THR A 1 361 ? 3.151 -19.395 -18.935 1.00 85.69 361 THR A O 1
ATOM 2945 N N . LYS A 1 362 ? 4.064 -17.354 -19.118 1.00 84.75 362 LYS A N 1
ATOM 2946 C CA . LYS A 1 362 ? 5.072 -17.762 -20.122 1.00 84.75 362 LYS A CA 1
ATOM 2947 C C . LYS A 1 362 ? 6.279 -18.483 -19.518 1.00 84.75 362 LYS A C 1
ATOM 2949 O O . LYS A 1 362 ? 6.828 -19.382 -20.144 1.00 84.75 362 LYS A O 1
ATOM 2954 N N . LYS A 1 363 ? 6.701 -18.103 -18.308 1.00 87.81 363 LYS A N 1
ATOM 2955 C CA . LYS A 1 363 ? 7.846 -18.695 -17.592 1.00 87.81 363 LYS A CA 1
ATOM 2956 C C . LYS A 1 363 ? 7.488 -18.902 -16.125 1.00 87.81 363 LYS A C 1
ATOM 2958 O O . LYS A 1 363 ? 6.773 -18.084 -15.554 1.00 87.81 363 LYS A O 1
ATOM 2963 N N . PHE A 1 364 ? 8.053 -19.933 -15.493 1.00 89.31 364 PHE A N 1
ATOM 2964 C CA . PHE A 1 364 ? 7.817 -20.225 -14.073 1.00 89.31 364 PHE A CA 1
ATOM 2965 C C . PHE A 1 364 ? 8.139 -19.031 -13.156 1.00 89.31 364 PHE A C 1
ATOM 2967 O O . PHE A 1 364 ? 7.356 -18.712 -12.269 1.00 89.31 364 PHE A O 1
ATOM 2974 N N . ARG A 1 365 ? 9.234 -18.299 -13.418 1.00 87.69 365 ARG A N 1
ATOM 2975 C CA . ARG A 1 365 ? 9.565 -17.066 -12.680 1.00 87.69 365 ARG A CA 1
ATOM 2976 C C . ARG A 1 365 ? 8.477 -15.999 -12.818 1.00 87.69 365 ARG A C 1
ATOM 2978 O O . ARG A 1 365 ? 8.068 -15.454 -11.805 1.00 87.69 365 ARG A O 1
ATOM 2985 N N . ASN A 1 366 ? 7.992 -15.729 -14.032 1.00 89.62 366 ASN A N 1
ATOM 2986 C CA . ASN A 1 366 ? 6.922 -14.753 -14.262 1.00 89.62 366 ASN A CA 1
ATOM 2987 C C . ASN A 1 366 ? 5.640 -15.146 -13.514 1.00 89.62 366 ASN A C 1
ATOM 2989 O O . ASN A 1 366 ? 4.979 -14.273 -12.962 1.00 89.62 366 ASN A O 1
ATOM 2993 N N . TYR A 1 367 ? 5.332 -16.446 -13.441 1.00 92.25 367 TYR A N 1
ATOM 2994 C CA . TYR A 1 367 ? 4.209 -16.967 -12.660 1.00 92.25 367 TYR A CA 1
ATOM 2995 C C . TYR A 1 367 ? 4.381 -16.711 -11.164 1.00 92.25 367 TYR A C 1
ATOM 2997 O O . TYR A 1 367 ? 3.534 -16.059 -10.561 1.00 92.25 367 TYR A O 1
ATOM 3005 N N . ILE A 1 368 ? 5.506 -17.127 -10.577 1.00 93.62 368 ILE A N 1
ATOM 3006 C CA . ILE A 1 368 ? 5.782 -16.892 -9.153 1.00 93.62 368 ILE A CA 1
ATOM 3007 C C . ILE A 1 368 ? 5.823 -15.391 -8.829 1.00 93.62 368 ILE A C 1
ATOM 3009 O O . ILE A 1 368 ? 5.260 -14.979 -7.821 1.00 93.62 368 ILE A O 1
ATOM 3013 N N . SER A 1 369 ? 6.410 -14.554 -9.691 1.00 92.81 369 SER A N 1
ATOM 3014 C CA . SER A 1 369 ? 6.393 -13.095 -9.522 1.00 92.81 369 SER A CA 1
ATOM 3015 C C . SER A 1 369 ? 4.986 -12.499 -9.631 1.00 92.81 369 SER A C 1
ATOM 3017 O O . SER A 1 369 ? 4.669 -11.592 -8.870 1.00 92.81 369 SER A O 1
ATOM 3019 N N . THR A 1 370 ? 4.137 -13.013 -10.527 1.00 92.62 370 THR A N 1
ATOM 3020 C CA . THR A 1 370 ? 2.731 -12.589 -10.654 1.00 92.62 370 THR A CA 1
ATOM 3021 C C . THR A 1 370 ? 1.949 -12.931 -9.391 1.00 92.62 370 THR A C 1
ATOM 3023 O O . THR A 1 370 ? 1.347 -12.046 -8.793 1.00 92.62 370 THR A O 1
ATOM 3026 N N . VAL A 1 371 ? 2.013 -14.190 -8.945 1.00 94.94 371 VAL A N 1
ATOM 3027 C CA . VAL A 1 371 ? 1.339 -14.645 -7.720 1.00 94.94 371 VAL A CA 1
ATOM 3028 C C . VAL A 1 371 ? 1.832 -13.849 -6.511 1.00 94.94 371 VAL A C 1
ATOM 3030 O O . VAL A 1 371 ? 1.014 -13.311 -5.776 1.00 94.94 371 VAL A O 1
ATOM 3033 N N . ALA A 1 372 ? 3.149 -13.680 -6.350 1.00 95.12 372 ALA A N 1
ATOM 3034 C CA . ALA A 1 372 ? 3.718 -12.905 -5.248 1.00 95.12 372 ALA A CA 1
ATOM 3035 C C . ALA A 1 372 ? 3.251 -11.439 -5.244 1.00 95.12 372 ALA A C 1
ATOM 3037 O O . ALA A 1 372 ? 2.937 -10.914 -4.179 1.00 95.12 372 ALA A O 1
ATOM 3038 N N . LEU A 1 373 ? 3.163 -10.786 -6.410 1.00 94.94 373 LEU A N 1
ATOM 3039 C CA . LEU A 1 373 ? 2.654 -9.416 -6.504 1.00 94.94 373 LEU A CA 1
ATOM 3040 C C . LEU A 1 373 ? 1.182 -9.337 -6.082 1.00 94.94 373 LEU A C 1
ATOM 3042 O O . LEU A 1 373 ? 0.837 -8.495 -5.258 1.00 94.94 373 LEU A O 1
ATOM 3046 N N . LEU A 1 374 ? 0.338 -10.229 -6.610 1.00 95.38 374 LEU A N 1
ATOM 3047 C CA . LEU A 1 374 ? -1.088 -10.274 -6.278 1.00 95.38 374 LEU A CA 1
ATOM 3048 C C . LEU A 1 374 ? -1.302 -10.543 -4.778 1.00 95.38 374 LEU A C 1
ATOM 3050 O O . LEU A 1 374 ? -2.084 -9.848 -4.136 1.00 95.38 374 LEU A O 1
ATOM 3054 N N . THR A 1 375 ? -0.549 -11.482 -4.195 1.00 96.38 375 THR A N 1
ATOM 3055 C CA . THR A 1 375 ? -0.580 -11.763 -2.752 1.00 96.38 375 THR A CA 1
ATOM 3056 C C . THR A 1 375 ? -0.147 -10.555 -1.920 1.00 96.38 375 THR A C 1
ATOM 3058 O O . THR A 1 375 ? -0.826 -10.229 -0.953 1.00 96.38 375 THR A O 1
ATOM 3061 N N . VAL A 1 376 ? 0.940 -9.858 -2.275 1.00 97.19 376 VAL A N 1
ATOM 3062 C CA . VAL A 1 376 ? 1.392 -8.668 -1.524 1.00 97.19 376 VAL A CA 1
ATOM 3063 C C . VAL A 1 376 ? 0.370 -7.527 -1.599 1.00 97.19 376 VAL A C 1
ATOM 3065 O O . VAL A 1 376 ? 0.185 -6.832 -0.602 1.00 97.19 376 VAL A O 1
ATOM 3068 N N . PHE A 1 377 ? -0.332 -7.361 -2.725 1.00 96.38 377 PHE A N 1
ATOM 3069 C CA . PHE A 1 377 ? -1.451 -6.418 -2.820 1.00 96.38 377 PHE A CA 1
ATOM 3070 C C . PHE A 1 377 ? -2.598 -6.807 -1.881 1.00 96.38 377 PHE A C 1
ATOM 3072 O O . PHE A 1 377 ? -2.909 -6.032 -0.983 1.00 96.38 377 PHE A O 1
ATOM 3079 N N . LEU A 1 378 ? -3.152 -8.019 -2.005 1.00 96.94 378 LEU A N 1
ATOM 3080 C CA . LEU A 1 378 ? -4.269 -8.471 -1.159 1.00 96.94 378 LEU A CA 1
ATOM 3081 C C . LEU A 1 378 ? -3.931 -8.418 0.343 1.00 96.94 378 LEU A C 1
ATOM 3083 O O . LEU A 1 378 ? -4.759 -7.997 1.147 1.00 96.94 378 LEU A O 1
ATOM 3087 N N . LEU A 1 379 ? -2.700 -8.774 0.729 1.00 97.62 379 LEU A N 1
ATOM 3088 C CA . LEU A 1 379 ? -2.224 -8.620 2.108 1.00 97.62 379 LEU A CA 1
ATOM 3089 C C . LEU A 1 379 ? -2.176 -7.149 2.540 1.00 97.62 379 LEU A C 1
ATOM 3091 O O . LEU A 1 379 ? -2.630 -6.823 3.632 1.00 97.62 379 LEU A O 1
ATOM 3095 N N . SER A 1 380 ? -1.668 -6.250 1.692 1.00 96.81 380 SER A N 1
ATOM 3096 C CA . SER A 1 380 ? -1.622 -4.814 1.990 1.00 96.81 380 SER A CA 1
ATOM 3097 C C . SER A 1 380 ? -3.013 -4.212 2.202 1.00 96.81 380 SER A C 1
ATOM 3099 O O . SER A 1 380 ? -3.162 -3.310 3.032 1.00 96.81 380 SER A O 1
ATOM 3101 N N . GLU A 1 381 ? -4.025 -4.707 1.494 1.00 95.12 381 GLU A N 1
ATOM 3102 C CA . GLU A 1 381 ? -5.414 -4.280 1.670 1.00 95.12 381 GLU A CA 1
ATOM 3103 C C . GLU A 1 381 ? -6.001 -4.844 2.962 1.00 95.12 381 GLU A C 1
ATOM 3105 O O . GLU A 1 381 ? -6.403 -4.081 3.836 1.00 95.12 381 GLU A O 1
ATOM 3110 N N . LEU A 1 382 ? -5.937 -6.159 3.174 1.00 96.19 382 LEU A N 1
ATOM 3111 C CA . LEU A 1 382 ? -6.456 -6.778 4.397 1.00 96.19 382 LEU A CA 1
ATOM 3112 C C . LEU A 1 382 ? -5.808 -6.221 5.669 1.00 96.19 382 LEU A C 1
ATOM 3114 O O . LEU A 1 382 ? -6.500 -5.995 6.664 1.00 96.19 382 LEU A O 1
ATOM 3118 N N . ASN A 1 383 ? -4.509 -5.916 5.627 1.00 97.44 383 ASN A N 1
ATOM 3119 C CA . ASN A 1 383 ? -3.805 -5.293 6.743 1.00 97.44 383 ASN A CA 1
ATOM 3120 C C . ASN A 1 383 ? -4.467 -3.982 7.203 1.00 97.44 383 ASN A C 1
ATOM 3122 O O . ASN A 1 383 ? -4.485 -3.743 8.406 1.00 97.44 383 ASN A O 1
ATOM 3126 N N . VAL A 1 384 ? -5.042 -3.142 6.322 1.00 95.38 384 VAL A N 1
ATOM 3127 C CA . VAL A 1 384 ? -5.701 -1.904 6.795 1.00 95.38 384 VAL A CA 1
ATOM 3128 C C . VAL A 1 384 ? -7.001 -2.194 7.547 1.00 95.38 384 VAL A C 1
ATOM 3130 O O . VAL A 1 384 ? -7.254 -1.564 8.574 1.00 95.38 384 VAL A O 1
ATOM 3133 N N . PHE A 1 385 ? -7.782 -3.186 7.113 1.00 94.06 385 PHE A N 1
ATOM 3134 C CA . PHE A 1 385 ? -9.023 -3.577 7.788 1.00 94.06 385 PHE A CA 1
ATOM 3135 C C . PHE A 1 385 ? -8.757 -4.232 9.147 1.00 94.06 385 PHE A C 1
ATOM 3137 O O . PHE A 1 385 ? -9.408 -3.884 10.134 1.00 94.06 385 PHE A O 1
ATOM 3144 N N . TYR A 1 386 ? -7.748 -5.101 9.239 1.00 95.75 386 TYR A N 1
ATOM 3145 C CA . TYR A 1 386 ? -7.343 -5.669 10.524 1.00 95.75 386 TYR A CA 1
ATOM 3146 C C . TYR A 1 386 ? -6.707 -4.624 11.446 1.00 95.75 386 TYR A C 1
ATOM 3148 O O . TYR A 1 386 ? -7.108 -4.532 12.603 1.00 95.75 386 TYR A O 1
ATOM 3156 N N . LEU A 1 387 ? -5.768 -3.799 10.968 1.00 95.50 387 LEU A N 1
ATOM 3157 C CA . LEU A 1 387 ? -5.121 -2.784 11.809 1.00 95.50 387 LEU A CA 1
ATOM 3158 C C . LEU A 1 387 ? -6.116 -1.727 12.305 1.00 95.50 387 LEU A C 1
ATOM 3160 O O . LEU A 1 387 ? -6.045 -1.368 13.481 1.00 95.50 387 LEU A O 1
ATOM 3164 N N . LYS A 1 388 ? -7.078 -1.272 11.479 1.00 93.69 388 LYS A N 1
ATOM 3165 C CA . LYS A 1 388 ? -8.124 -0.346 11.954 1.00 93.69 388 LYS A CA 1
ATOM 3166 C C . LYS A 1 388 ? -8.996 -0.995 13.032 1.00 93.69 388 LYS A C 1
ATOM 3168 O O . LYS A 1 388 ? -9.287 -0.351 14.032 1.00 93.69 388 LYS A O 1
ATOM 3173 N N . SER A 1 389 ? -9.358 -2.272 12.868 1.00 92.75 389 SER A N 1
ATOM 3174 C CA . SER A 1 389 ? -10.191 -2.992 13.839 1.00 92.75 389 SER A CA 1
ATOM 3175 C C . SER A 1 389 ? -9.451 -3.216 15.159 1.00 92.75 389 SER A C 1
ATOM 3177 O O . SER A 1 389 ? -9.959 -2.877 16.223 1.00 92.75 389 SER A O 1
ATOM 3179 N N . LEU A 1 390 ? -8.211 -3.710 15.093 1.00 94.06 390 LEU A N 1
ATOM 3180 C CA . LEU A 1 390 ? -7.386 -4.014 16.264 1.00 94.06 390 LEU A CA 1
ATOM 3181 C C . LEU A 1 390 ? -7.005 -2.754 17.058 1.00 94.06 390 LEU A C 1
ATOM 3183 O O . LEU A 1 390 ? -6.897 -2.828 18.280 1.00 94.06 390 LEU A O 1
ATOM 3187 N N . LEU A 1 391 ? -6.837 -1.600 16.403 1.00 93.94 391 LEU A N 1
ATOM 3188 C CA . LEU A 1 391 ? -6.517 -0.317 17.049 1.00 93.94 391 LEU A CA 1
ATOM 3189 C C . LEU A 1 391 ? -7.746 0.562 17.354 1.00 93.94 391 LEU A C 1
ATOM 3191 O O . LEU A 1 391 ? -7.571 1.672 17.853 1.00 93.94 391 LEU A O 1
ATOM 3195 N N . TRP A 1 392 ? -8.964 0.090 17.062 1.00 93.38 392 TRP A N 1
ATOM 3196 C CA . TRP A 1 392 ? -10.217 0.854 17.180 1.00 93.38 392 TRP A CA 1
ATOM 3197 C C . TRP A 1 392 ? -10.186 2.209 16.442 1.00 93.38 392 TRP A C 1
ATOM 3199 O O . TRP A 1 392 ? -10.600 3.243 16.964 1.00 93.38 392 TRP A O 1
ATOM 3209 N N . LEU A 1 393 ? -9.684 2.205 15.205 1.00 92.31 393 LEU A N 1
ATOM 3210 C CA . LEU A 1 393 ? -9.676 3.367 14.315 1.00 92.31 393 LEU A CA 1
ATOM 3211 C C . LEU A 1 393 ? -10.897 3.344 13.386 1.00 92.31 393 LEU A C 1
ATOM 3213 O O . LEU A 1 393 ? -11.166 2.346 12.711 1.00 92.31 393 LEU A O 1
ATOM 3217 N N . ALA A 1 394 ? -11.602 4.472 13.299 1.00 90.69 394 ALA A N 1
ATOM 3218 C CA . ALA A 1 394 ? -12.675 4.652 12.326 1.00 90.69 394 ALA A CA 1
ATOM 3219 C C . ALA A 1 394 ? -12.105 4.672 10.888 1.00 90.69 394 ALA A C 1
ATOM 3221 O O . ALA A 1 394 ? -10.988 5.162 10.699 1.00 90.69 394 ALA A O 1
ATOM 3222 N N . PRO A 1 395 ? -12.841 4.200 9.859 1.00 88.00 395 PRO A N 1
ATOM 3223 C CA . PRO A 1 395 ? -12.368 4.221 8.468 1.00 88.00 395 PRO A CA 1
ATOM 3224 C C . PRO A 1 395 ? -11.978 5.623 7.974 1.00 88.00 395 PRO A C 1
ATOM 3226 O O . PRO A 1 395 ? -10.978 5.783 7.281 1.00 88.00 395 PRO A O 1
ATOM 3229 N N . GLU A 1 396 ? -12.733 6.641 8.394 1.00 88.25 396 GLU A N 1
ATOM 3230 C CA . GLU A 1 396 ? -12.520 8.055 8.055 1.00 88.25 396 GLU A CA 1
ATOM 3231 C C . GLU A 1 396 ? -11.367 8.713 8.839 1.00 88.25 396 GLU A C 1
ATOM 3233 O O . GLU A 1 396 ? -11.015 9.866 8.587 1.00 88.25 396 GLU A O 1
ATOM 3238 N N . HIS A 1 397 ? -10.761 8.015 9.807 1.00 91.62 397 HIS A N 1
ATOM 3239 C CA . HIS A 1 397 ? -9.750 8.612 10.673 1.00 91.62 397 HIS A CA 1
ATOM 3240 C C . HIS A 1 397 ? -8.474 8.977 9.881 1.00 91.62 397 HIS A C 1
ATOM 3242 O O . HIS A 1 397 ? -7.960 8.133 9.136 1.00 91.62 397 HIS A O 1
ATOM 3248 N N . PRO A 1 398 ? -7.874 10.173 10.076 1.00 92.94 398 PRO A N 1
ATOM 3249 C CA . PRO A 1 398 ? -6.726 10.625 9.288 1.00 92.94 398 PRO A CA 1
ATOM 3250 C C . PRO A 1 398 ? -5.528 9.668 9.254 1.00 92.94 398 PRO A C 1
ATOM 3252 O O . PRO A 1 398 ? -4.833 9.624 8.244 1.00 92.94 398 PRO A O 1
ATOM 3255 N N . LEU A 1 399 ? -5.292 8.862 10.300 1.00 92.94 399 LEU A N 1
ATOM 3256 C CA . LEU A 1 399 ? -4.233 7.836 10.289 1.00 92.94 399 LEU A CA 1
ATOM 3257 C C . LEU A 1 399 ? -4.483 6.726 9.252 1.00 92.94 399 LEU A C 1
ATOM 3259 O O . LEU A 1 399 ? -3.535 6.263 8.617 1.00 92.94 399 LEU A O 1
ATOM 3263 N N . VAL A 1 400 ? -5.740 6.315 9.053 1.00 93.94 400 VAL A N 1
ATOM 3264 C CA . VAL A 1 400 ? -6.121 5.290 8.066 1.00 93.94 400 VAL A CA 1
ATOM 3265 C C . VAL A 1 400 ? 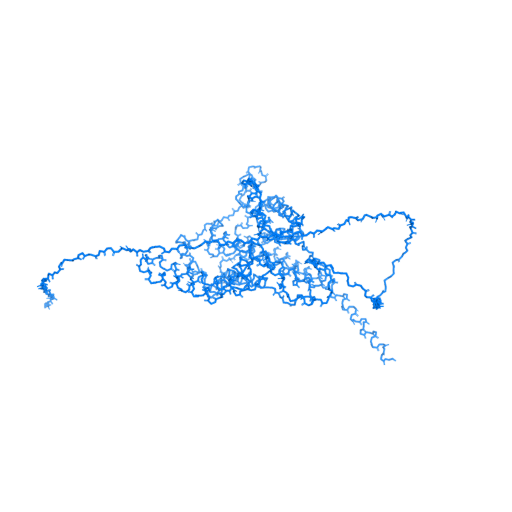-5.937 5.851 6.656 1.00 93.94 400 VAL A C 1
ATOM 3267 O O . VAL A 1 400 ? -5.248 5.247 5.832 1.00 93.94 400 VAL A O 1
ATOM 3270 N N . ILE A 1 401 ? -6.449 7.061 6.412 1.00 93.12 401 ILE A N 1
ATOM 3271 C CA . ILE A 1 401 ? -6.305 7.777 5.134 1.00 93.12 401 ILE A CA 1
ATOM 3272 C C . ILE A 1 401 ? -4.821 8.036 4.815 1.00 93.12 401 ILE A C 1
ATOM 3274 O O . ILE A 1 401 ? -4.373 7.791 3.693 1.00 93.12 401 ILE A O 1
ATOM 3278 N N . ALA A 1 402 ? -4.027 8.466 5.801 1.00 94.50 402 ALA A N 1
ATOM 3279 C CA . ALA A 1 402 ? -2.591 8.684 5.643 1.00 94.50 402 ALA A CA 1
ATOM 3280 C C . ALA A 1 402 ? -1.841 7.385 5.315 1.00 94.50 402 ALA A C 1
ATOM 3282 O O . ALA A 1 402 ? -0.981 7.399 4.434 1.00 94.50 402 ALA A O 1
ATOM 3283 N N . ARG A 1 403 ? -2.186 6.253 5.953 1.00 95.38 403 ARG A N 1
ATOM 3284 C CA . ARG A 1 403 ? -1.612 4.937 5.619 1.00 95.38 403 ARG A CA 1
ATOM 3285 C C . ARG A 1 403 ? -1.969 4.526 4.191 1.00 95.38 403 ARG A C 1
ATOM 3287 O O . ARG A 1 403 ? -1.084 4.085 3.465 1.00 95.38 403 ARG A O 1
ATOM 3294 N N . LEU A 1 404 ? -3.218 4.704 3.753 1.00 95.00 404 LEU A N 1
ATOM 3295 C CA . LEU A 1 404 ? -3.636 4.411 2.373 1.00 95.00 404 LEU A CA 1
ATOM 3296 C C . LEU A 1 404 ? -2.868 5.262 1.345 1.00 95.00 404 LEU A C 1
ATOM 3298 O O . LEU A 1 404 ? -2.309 4.724 0.387 1.00 95.00 404 LEU A O 1
ATOM 3302 N N . ALA A 1 405 ? -2.763 6.574 1.577 1.00 95.69 405 ALA A N 1
ATOM 3303 C CA . ALA A 1 405 ? -2.003 7.483 0.718 1.00 95.69 405 ALA A CA 1
ATOM 3304 C C . ALA A 1 405 ? -0.496 7.155 0.696 1.00 95.69 405 ALA A C 1
ATOM 3306 O O . ALA A 1 405 ? 0.140 7.205 -0.360 1.00 95.69 405 ALA A O 1
ATOM 3307 N N . ALA A 1 406 ? 0.076 6.778 1.843 1.00 96.31 406 ALA A N 1
ATOM 3308 C CA . ALA A 1 406 ? 1.470 6.364 1.952 1.00 96.31 406 ALA A CA 1
ATOM 3309 C C . ALA A 1 406 ? 1.737 5.052 1.197 1.00 96.31 406 ALA A C 1
ATOM 3311 O O . ALA A 1 406 ? 2.662 5.005 0.385 1.00 96.31 406 ALA A O 1
ATOM 3312 N N . MET A 1 407 ? 0.887 4.030 1.367 1.00 96.81 407 MET A N 1
ATOM 3313 C CA . MET A 1 407 ? 0.986 2.774 0.613 1.00 96.81 407 MET A CA 1
ATOM 3314 C C . MET A 1 407 ? 0.892 3.009 -0.897 1.00 96.81 407 MET A C 1
ATOM 3316 O O . MET A 1 407 ? 1.700 2.450 -1.636 1.00 96.81 407 MET A O 1
ATOM 3320 N N . PHE A 1 408 ? -0.011 3.880 -1.365 1.00 95.81 408 PHE A N 1
ATOM 3321 C CA . PHE A 1 408 ? -0.074 4.272 -2.778 1.00 95.81 408 PHE A CA 1
ATOM 3322 C C . PHE A 1 408 ? 1.256 4.882 -3.263 1.00 95.81 408 PHE A C 1
ATOM 3324 O O . PHE A 1 408 ? 1.818 4.431 -4.266 1.00 95.81 408 PHE A O 1
ATOM 3331 N N . LEU A 1 409 ? 1.811 5.855 -2.530 1.00 95.12 409 LEU A N 1
ATOM 3332 C CA . LEU A 1 409 ? 3.082 6.502 -2.883 1.00 95.12 409 LEU A CA 1
ATOM 3333 C C . LEU A 1 409 ? 4.285 5.547 -2.853 1.00 95.12 409 LEU A C 1
ATOM 3335 O O . LEU A 1 409 ? 5.184 5.685 -3.685 1.00 95.12 409 LEU A O 1
ATOM 3339 N N . TRP A 1 410 ? 4.317 4.581 -1.933 1.00 97.12 410 TRP A N 1
ATOM 3340 C CA . TRP A 1 410 ? 5.368 3.560 -1.864 1.00 97.12 410 TRP A CA 1
ATOM 3341 C C . TRP A 1 410 ? 5.229 2.508 -2.968 1.00 97.12 410 TRP A C 1
ATOM 3343 O O . TRP A 1 410 ? 6.236 2.104 -3.557 1.00 97.12 410 TRP A O 1
ATOM 3353 N N . ALA A 1 411 ? 3.997 2.112 -3.298 1.00 96.12 411 ALA A N 1
ATOM 3354 C CA . ALA A 1 411 ? 3.705 1.098 -4.304 1.00 96.12 411 ALA A CA 1
ATOM 3355 C C . ALA A 1 411 ? 4.091 1.538 -5.727 1.00 96.12 411 ALA A C 1
ATOM 3357 O O . ALA A 1 411 ? 4.602 0.717 -6.489 1.00 96.12 411 ALA A O 1
ATOM 3358 N N . LEU A 1 412 ? 3.924 2.820 -6.082 1.00 93.19 412 LEU A N 1
ATOM 3359 C CA . LEU A 1 412 ? 4.268 3.341 -7.415 1.00 93.19 412 LEU A CA 1
ATOM 3360 C C . LEU A 1 412 ? 5.713 2.974 -7.862 1.00 93.19 412 LEU A C 1
ATOM 3362 O O . LEU A 1 412 ? 5.857 2.341 -8.913 1.00 93.19 412 LEU A O 1
ATOM 3366 N N . PRO A 1 413 ? 6.794 3.319 -7.124 1.00 92.75 413 PRO A N 1
ATOM 3367 C CA . PRO A 1 413 ? 8.153 2.911 -7.489 1.00 92.75 413 PRO A CA 1
ATOM 3368 C C . PRO A 1 413 ? 8.425 1.433 -7.178 1.00 92.75 413 PRO A C 1
ATOM 3370 O O . PRO A 1 413 ? 9.153 0.786 -7.930 1.00 92.75 413 PRO A O 1
ATOM 3373 N N . ALA A 1 414 ? 7.825 0.876 -6.118 1.00 95.44 414 ALA A N 1
ATOM 3374 C CA . ALA A 1 414 ? 8.033 -0.514 -5.711 1.00 95.44 414 ALA A CA 1
ATOM 3375 C C . ALA A 1 414 ? 7.587 -1.518 -6.785 1.00 95.44 414 ALA A C 1
ATOM 3377 O O . ALA A 1 414 ? 8.347 -2.419 -7.139 1.00 95.44 414 ALA A O 1
ATOM 3378 N N . VAL A 1 415 ? 6.395 -1.346 -7.362 1.00 94.44 415 VAL A N 1
ATOM 3379 C CA . VAL A 1 415 ? 5.897 -2.231 -8.427 1.00 94.44 415 VAL A CA 1
ATOM 3380 C C . VAL A 1 415 ? 6.731 -2.086 -9.697 1.00 94.44 415 VAL A C 1
ATOM 3382 O O . VAL A 1 415 ? 7.011 -3.088 -10.354 1.00 94.44 415 VAL A O 1
ATOM 3385 N N . ARG A 1 416 ? 7.218 -0.877 -10.010 1.00 90.88 416 ARG A N 1
ATOM 3386 C CA . ARG A 1 416 ? 8.121 -0.666 -11.150 1.00 90.88 416 ARG A CA 1
ATOM 3387 C C . ARG A 1 416 ? 9.466 -1.381 -10.967 1.00 90.88 416 ARG A C 1
ATOM 3389 O O . ARG A 1 416 ? 9.915 -2.070 -11.882 1.00 90.88 416 ARG A O 1
ATOM 3396 N N . GLU A 1 417 ? 10.091 -1.258 -9.799 1.00 91.25 417 GLU A N 1
ATOM 3397 C CA . GLU A 1 417 ? 11.332 -1.976 -9.470 1.00 91.25 417 GLU A CA 1
ATOM 3398 C C . GLU A 1 417 ? 11.130 -3.500 -9.445 1.00 91.25 417 GLU A C 1
ATOM 3400 O O . GLU A 1 417 ? 12.000 -4.250 -9.896 1.00 91.25 417 GLU A O 1
ATOM 3405 N N . PHE A 1 418 ? 9.983 -3.969 -8.942 1.00 93.50 418 PHE A N 1
ATOM 3406 C CA . PHE A 1 418 ? 9.634 -5.387 -8.922 1.00 93.50 418 PHE A CA 1
ATOM 3407 C C . PHE A 1 418 ? 9.389 -5.938 -10.333 1.00 93.50 418 PHE A C 1
ATOM 3409 O O . PHE A 1 418 ? 9.879 -7.021 -10.648 1.00 93.50 418 PHE A O 1
ATOM 3416 N N . TYR A 1 419 ? 8.713 -5.183 -11.207 1.00 91.19 419 TYR A N 1
ATOM 3417 C CA . TYR A 1 419 ? 8.544 -5.516 -12.624 1.00 91.19 419 TYR A CA 1
ATOM 3418 C C . TYR A 1 419 ? 9.895 -5.669 -13.334 1.00 91.19 419 TYR A C 1
ATOM 3420 O O . TYR A 1 419 ? 10.133 -6.673 -14.014 1.00 91.19 419 TYR A O 1
ATOM 3428 N N . ASP A 1 420 ? 10.801 -4.705 -13.143 1.00 87.62 420 ASP A N 1
ATOM 3429 C CA . ASP A 1 420 ? 12.130 -4.730 -13.755 1.00 87.62 420 ASP A CA 1
ATOM 3430 C C . ASP A 1 420 ? 12.978 -5.899 -13.230 1.00 87.62 420 ASP A C 1
ATOM 3432 O O . ASP A 1 420 ? 13.642 -6.583 -14.016 1.00 87.62 420 ASP A O 1
ATOM 3436 N N . TYR A 1 421 ? 12.896 -6.193 -11.928 1.00 89.88 421 TYR A N 1
ATOM 3437 C CA . TYR A 1 421 ? 13.514 -7.375 -11.324 1.00 89.88 421 TYR A CA 1
ATOM 3438 C C . TYR A 1 421 ? 12.921 -8.685 -11.863 1.00 89.88 421 TYR A C 1
ATOM 3440 O O . TYR A 1 421 ? 13.672 -9.594 -12.225 1.00 89.88 421 TYR A O 1
ATOM 3448 N N . ALA A 1 422 ? 11.596 -8.818 -11.933 1.00 89.50 422 ALA A N 1
ATOM 3449 C CA . ALA A 1 422 ? 10.927 -10.029 -12.403 1.00 89.50 422 ALA A CA 1
ATOM 3450 C C . ALA A 1 422 ? 11.264 -10.325 -13.875 1.00 89.50 422 ALA A C 1
ATOM 3452 O O . ALA A 1 422 ? 11.623 -11.461 -14.202 1.00 89.50 422 ALA A O 1
ATOM 3453 N N . THR A 1 423 ? 11.216 -9.291 -14.720 1.00 86.88 423 THR A N 1
ATOM 3454 C CA . THR A 1 423 ? 11.267 -9.387 -16.186 1.00 86.88 423 THR A CA 1
ATOM 3455 C C . THR A 1 423 ? 12.695 -9.386 -16.739 1.00 86.88 423 THR A C 1
ATOM 3457 O O . THR A 1 423 ? 13.065 -10.270 -17.516 1.00 86.88 423 THR A O 1
ATOM 3460 N N . TYR A 1 424 ? 13.548 -8.434 -16.341 1.00 85.12 424 TYR A N 1
ATOM 3461 C CA . TYR A 1 424 ? 14.853 -8.203 -16.983 1.00 85.12 424 TYR A CA 1
ATOM 3462 C C . TYR A 1 424 ? 16.011 -8.945 -16.305 1.00 85.12 424 TYR A C 1
ATOM 3464 O O . TYR A 1 424 ? 17.071 -8.379 -16.042 1.00 85.12 424 TYR A O 1
ATOM 3472 N N . THR A 1 425 ? 15.840 -10.248 -16.092 1.00 80.06 425 THR A N 1
ATOM 3473 C CA . THR A 1 425 ? 16.717 -11.127 -15.288 1.00 80.06 425 THR A CA 1
ATOM 3474 C C . THR A 1 425 ? 18.202 -11.161 -15.685 1.00 80.06 425 THR A C 1
ATOM 3476 O O . THR A 1 425 ? 19.059 -11.495 -14.859 1.00 80.06 425 THR A O 1
ATOM 3479 N N . LYS A 1 426 ? 18.541 -10.837 -16.943 1.00 80.69 426 LYS A N 1
ATOM 3480 C CA . LYS A 1 426 ? 19.936 -10.686 -17.395 1.00 80.69 426 LYS A CA 1
ATOM 3481 C C . LYS A 1 426 ? 20.577 -9.402 -16.846 1.00 80.69 426 LYS A C 1
ATOM 3483 O O . LYS A 1 426 ? 21.726 -9.460 -16.424 1.00 80.69 426 LYS A O 1
ATOM 3488 N N . ARG A 1 427 ? 19.822 -8.296 -16.794 1.00 77.81 427 ARG A N 1
ATOM 3489 C CA . ARG A 1 427 ? 20.280 -6.946 -16.406 1.00 77.81 427 ARG A CA 1
ATOM 3490 C C . ARG A 1 427 ? 20.083 -6.655 -14.913 1.00 77.81 427 ARG A C 1
ATOM 3492 O O . ARG A 1 427 ? 20.992 -6.166 -14.256 1.00 77.81 427 ARG A O 1
ATOM 3499 N N . VAL A 1 428 ? 18.923 -7.002 -14.356 1.00 82.62 428 VAL A N 1
ATOM 3500 C CA . VAL A 1 428 ? 18.562 -6.711 -12.960 1.00 82.62 428 VAL A CA 1
ATOM 3501 C C . VAL A 1 428 ? 18.750 -7.965 -12.104 1.00 82.62 428 VAL A C 1
ATOM 3503 O O . VAL A 1 428 ? 17.999 -8.935 -12.214 1.00 82.62 428 VAL A O 1
ATOM 3506 N N . LYS A 1 429 ? 19.787 -7.961 -11.256 1.00 84.00 429 LYS A N 1
ATOM 3507 C CA . LYS A 1 429 ? 20.130 -9.088 -10.362 1.00 84.00 429 LYS A CA 1
ATOM 3508 C C . LYS A 1 429 ? 19.640 -8.923 -8.923 1.00 84.00 429 LYS A C 1
ATOM 3510 O O . LYS A 1 429 ? 19.477 -9.921 -8.229 1.00 84.00 429 LYS A O 1
ATOM 3515 N N . ARG A 1 430 ? 19.402 -7.688 -8.476 1.00 87.12 430 ARG A N 1
ATOM 3516 C CA . ARG A 1 430 ? 18.924 -7.353 -7.125 1.00 87.12 430 ARG A CA 1
ATOM 3517 C C . ARG A 1 430 ? 17.580 -6.639 -7.223 1.00 87.12 430 ARG A C 1
ATOM 3519 O O . ARG A 1 430 ? 17.366 -5.880 -8.163 1.00 87.12 430 ARG A O 1
ATOM 3526 N N . MET A 1 431 ? 16.692 -6.903 -6.271 1.00 88.94 431 MET A N 1
ATOM 3527 C CA . MET A 1 431 ? 15.432 -6.175 -6.136 1.00 88.94 431 MET A CA 1
ATOM 3528 C C . MET A 1 431 ? 15.725 -4.742 -5.666 1.00 88.94 431 MET A C 1
ATOM 3530 O O . MET A 1 431 ? 16.634 -4.538 -4.857 1.00 88.94 431 MET A O 1
ATOM 3534 N N . GLY A 1 432 ? 15.000 -3.759 -6.202 1.00 90.12 432 GLY A N 1
ATOM 3535 C CA . GLY A 1 432 ? 15.168 -2.354 -5.826 1.00 90.12 432 GLY A CA 1
ATOM 3536 C C . GLY A 1 432 ? 14.707 -2.060 -4.394 1.00 90.12 432 GLY A C 1
ATOM 3537 O O . GLY A 1 432 ? 14.013 -2.871 -3.771 1.00 90.12 432 GLY A O 1
ATOM 3538 N N . SER A 1 433 ? 15.141 -0.920 -3.852 1.00 93.81 433 SER A N 1
ATOM 3539 C CA . SER A 1 433 ? 14.926 -0.569 -2.444 1.00 93.81 433 SER A CA 1
ATOM 3540 C C . SER A 1 433 ? 13.484 -0.220 -2.098 1.00 93.81 433 SER A C 1
ATOM 3542 O O . SER A 1 433 ? 13.060 -0.532 -0.990 1.00 93.81 433 SER A O 1
ATOM 3544 N N . HIS A 1 434 ? 12.714 0.366 -3.017 1.00 94.94 434 HIS A N 1
ATOM 3545 C CA . HIS A 1 434 ? 11.282 0.565 -2.789 1.00 94.94 434 HIS A CA 1
ATOM 3546 C C . HIS A 1 434 ? 10.541 -0.776 -2.808 1.00 94.94 434 HIS A C 1
ATOM 3548 O O . HIS A 1 434 ? 9.679 -1.002 -1.958 1.00 94.94 434 HIS A O 1
ATOM 3554 N N . ALA A 1 435 ? 10.891 -1.674 -3.735 1.00 95.88 435 ALA A N 1
ATOM 3555 C CA . ALA A 1 435 ? 10.263 -2.986 -3.875 1.00 95.88 435 ALA A CA 1
ATOM 3556 C C . ALA A 1 435 ? 10.428 -3.859 -2.624 1.00 95.88 435 ALA A C 1
ATOM 3558 O O . ALA A 1 435 ? 9.427 -4.277 -2.037 1.00 95.88 435 ALA A O 1
ATOM 3559 N N . TRP A 1 436 ? 11.668 -4.119 -2.189 1.00 95.56 436 TRP A N 1
ATOM 3560 C CA . TRP A 1 436 ? 11.877 -5.033 -1.061 1.00 95.56 436 TRP A CA 1
ATOM 3561 C C . TRP A 1 436 ? 11.410 -4.430 0.268 1.00 95.56 436 TRP A C 1
ATOM 3563 O O . TRP A 1 436 ? 10.857 -5.163 1.085 1.00 95.56 436 TRP A O 1
ATOM 3573 N N . LEU A 1 437 ? 11.568 -3.114 0.475 1.00 97.69 437 LEU A N 1
ATOM 3574 C CA . LEU A 1 437 ? 11.137 -2.467 1.716 1.00 97.69 437 LEU A CA 1
ATOM 3575 C C . LEU A 1 437 ? 9.611 -2.437 1.830 1.00 97.69 437 LEU A C 1
ATOM 3577 O O . LEU A 1 437 ? 9.086 -2.792 2.875 1.00 97.69 437 LEU A O 1
ATOM 3581 N N . SER A 1 438 ? 8.885 -2.111 0.754 1.00 97.94 438 SER A N 1
ATOM 3582 C CA . SER A 1 438 ? 7.411 -2.135 0.774 1.00 97.94 438 SER A CA 1
ATOM 3583 C C . SER A 1 438 ? 6.867 -3.543 1.026 1.00 97.94 438 SER A C 1
ATOM 3585 O O . SER A 1 438 ? 5.919 -3.708 1.789 1.00 97.94 438 SER A O 1
ATOM 3587 N N . MET A 1 439 ? 7.501 -4.569 0.447 1.00 97.69 439 MET A N 1
ATOM 3588 C CA . MET A 1 439 ? 7.171 -5.968 0.732 1.00 97.69 439 MET A CA 1
ATOM 3589 C C . MET A 1 439 ? 7.447 -6.328 2.202 1.00 97.69 439 MET A C 1
ATOM 3591 O O . MET A 1 439 ? 6.607 -6.961 2.837 1.00 97.69 439 MET A O 1
ATOM 3595 N N . ALA A 1 440 ? 8.579 -5.894 2.767 1.00 98.19 440 ALA A N 1
ATOM 3596 C CA . ALA A 1 440 ? 8.901 -6.104 4.178 1.00 98.19 440 ALA A CA 1
ATOM 3597 C C . ALA A 1 440 ? 7.910 -5.390 5.117 1.00 98.19 440 ALA A C 1
ATOM 3599 O O . ALA A 1 440 ? 7.491 -5.982 6.108 1.00 98.19 440 ALA A O 1
ATOM 3600 N N . THR A 1 441 ? 7.483 -4.170 4.781 1.00 98.56 441 THR A N 1
ATOM 3601 C CA . THR A 1 441 ? 6.448 -3.407 5.499 1.00 98.56 441 THR A CA 1
ATOM 3602 C C . THR A 1 441 ? 5.115 -4.157 5.534 1.00 98.56 441 THR A C 1
ATOM 3604 O O . THR A 1 441 ? 4.586 -4.376 6.619 1.00 98.56 441 THR A O 1
ATOM 3607 N N . VAL A 1 442 ? 4.613 -4.641 4.391 1.00 98.56 442 VAL A N 1
ATOM 3608 C CA . VAL A 1 442 ? 3.357 -5.422 4.327 1.00 98.56 442 VAL A CA 1
ATOM 3609 C C . VAL A 1 442 ? 3.455 -6.739 5.108 1.00 98.56 442 VAL A C 1
ATOM 3611 O O . VAL A 1 442 ? 2.503 -7.136 5.781 1.00 98.56 442 VAL A O 1
ATOM 3614 N N . ILE A 1 443 ? 4.608 -7.414 5.060 1.00 98.50 443 ILE A N 1
ATOM 3615 C CA . ILE A 1 443 ? 4.846 -8.631 5.851 1.00 98.50 443 ILE A CA 1
ATOM 3616 C C . ILE A 1 443 ? 4.869 -8.310 7.352 1.00 98.50 443 ILE A C 1
ATOM 3618 O O . ILE A 1 443 ? 4.299 -9.058 8.140 1.00 98.50 443 ILE A O 1
ATOM 3622 N N . LEU A 1 444 ? 5.492 -7.205 7.766 1.00 98.44 444 LEU A N 1
ATOM 3623 C CA . LEU A 1 444 ? 5.577 -6.826 9.176 1.00 98.44 444 LEU A CA 1
ATOM 3624 C C . LEU A 1 444 ? 4.220 -6.381 9.741 1.00 98.44 444 LEU A C 1
ATOM 3626 O O . LEU A 1 444 ? 3.866 -6.800 10.841 1.00 98.44 444 LEU A O 1
ATOM 3630 N N . GLU A 1 445 ? 3.428 -5.623 8.977 1.00 98.19 445 GLU A N 1
ATOM 3631 C CA . GLU A 1 445 ? 2.014 -5.364 9.288 1.00 98.19 445 GLU A CA 1
ATOM 3632 C C . GLU A 1 445 ? 1.238 -6.679 9.490 1.00 98.19 445 GLU A C 1
ATOM 3634 O O . GLU A 1 445 ? 0.552 -6.831 10.498 1.00 98.19 445 GLU A O 1
ATOM 3639 N N . LEU A 1 446 ? 1.385 -7.655 8.583 1.00 98.25 446 LEU A N 1
ATOM 3640 C CA . LEU A 1 446 ? 0.716 -8.957 8.693 1.00 98.25 446 LEU A CA 1
ATOM 3641 C C . LEU A 1 446 ? 1.151 -9.718 9.957 1.00 98.25 446 LEU A C 1
ATOM 3643 O O . LEU A 1 446 ? 0.319 -10.315 10.638 1.00 98.25 446 LEU A O 1
ATOM 3647 N N . LEU A 1 447 ? 2.441 -9.693 10.303 1.00 98.31 447 LEU A N 1
ATOM 3648 C CA . LEU A 1 447 ? 2.953 -10.319 11.527 1.00 98.31 447 LEU A CA 1
ATOM 3649 C C . LEU A 1 447 ? 2.387 -9.655 12.793 1.00 98.31 447 LEU A C 1
ATOM 3651 O O . LEU A 1 447 ? 2.066 -10.357 13.753 1.00 98.31 447 LEU A O 1
ATOM 3655 N N . ILE A 1 448 ? 2.219 -8.329 12.786 1.00 98.00 448 ILE A N 1
ATOM 3656 C CA . ILE A 1 448 ? 1.550 -7.576 13.859 1.00 98.00 448 ILE A CA 1
ATOM 3657 C C . ILE A 1 448 ? 0.074 -7.977 13.951 1.00 98.00 448 ILE A C 1
ATOM 3659 O O . ILE A 1 448 ? -0.390 -8.321 15.038 1.00 98.00 448 ILE A O 1
ATOM 3663 N N . VAL A 1 449 ? -0.641 -8.030 12.822 1.00 97.56 449 VAL A N 1
ATOM 3664 C CA . VAL A 1 449 ? -2.036 -8.495 12.757 1.00 97.56 449 VAL A CA 1
ATOM 3665 C C . VAL A 1 449 ? -2.164 -9.908 13.332 1.00 97.56 449 VAL A C 1
ATOM 3667 O O . VAL A 1 449 ? -2.968 -10.119 14.237 1.00 97.56 449 VAL A O 1
ATOM 3670 N N . ILE A 1 450 ? -1.336 -10.866 12.902 1.00 96.62 450 ILE A N 1
ATOM 3671 C CA . ILE A 1 450 ? -1.351 -12.249 13.415 1.00 96.62 450 ILE A CA 1
ATOM 3672 C C . ILE A 1 450 ? -1.030 -12.302 14.919 1.00 96.62 450 ILE A C 1
ATOM 3674 O O . ILE A 1 450 ? -1.615 -13.110 15.645 1.00 96.62 450 ILE A O 1
ATOM 3678 N N . LYS A 1 451 ? -0.113 -11.457 15.413 1.00 96.56 451 LYS A N 1
ATOM 3679 C CA . LYS A 1 451 ? 0.216 -11.370 16.845 1.00 96.56 451 LYS A CA 1
ATOM 3680 C C . LYS A 1 451 ? -0.978 -10.867 17.660 1.00 96.56 451 LYS A C 1
ATOM 3682 O O . LYS A 1 451 ? -1.310 -11.485 18.670 1.00 96.56 451 LYS A O 1
ATOM 3687 N N . TRP A 1 452 ? -1.584 -9.760 17.237 1.00 96.69 452 TRP A N 1
ATOM 3688 C CA . TRP A 1 452 ? -2.632 -9.048 17.974 1.00 96.69 452 TRP A CA 1
ATOM 3689 C C . TRP A 1 452 ? -4.033 -9.654 17.808 1.00 96.69 452 TRP A C 1
ATOM 3691 O O . TRP A 1 452 ? -4.862 -9.457 18.682 1.00 96.69 452 TRP A O 1
ATOM 3701 N N . SER A 1 453 ? -4.294 -10.439 16.758 1.00 95.00 453 SER A N 1
ATOM 3702 C CA . SER A 1 453 ? -5.598 -11.097 16.530 1.00 95.00 453 SER A CA 1
ATOM 3703 C C . SER A 1 453 ? -5.893 -12.270 17.479 1.00 95.00 453 SER A C 1
ATOM 3705 O O . SER A 1 453 ? -6.979 -12.850 17.437 1.00 95.00 453 SER A O 1
ATOM 3707 N N . LYS A 1 454 ? -4.928 -12.684 18.310 1.00 92.38 454 LYS A N 1
ATOM 3708 C CA . LYS A 1 454 ? -5.051 -13.859 19.185 1.00 92.38 454 LYS A CA 1
ATOM 3709 C C . LYS A 1 454 ? -6.080 -13.618 20.290 1.00 92.38 454 LYS A C 1
ATOM 3711 O O . LYS A 1 454 ? -5.779 -12.960 21.277 1.00 92.38 454 LYS A O 1
ATOM 3716 N N . GLY A 1 455 ? -7.258 -14.219 20.139 1.00 89.50 455 GLY A N 1
ATOM 3717 C CA . GLY A 1 455 ? -8.362 -14.108 21.095 1.00 89.50 455 GLY A CA 1
ATOM 3718 C C . GLY A 1 455 ? -9.344 -12.968 20.810 1.00 89.50 455 GLY A C 1
ATOM 3719 O O . GLY A 1 455 ? -10.370 -12.911 21.475 1.00 89.50 455 GLY A O 1
ATOM 3720 N N . GLU A 1 456 ? -9.084 -12.114 19.813 1.00 90.50 456 GLU A N 1
ATOM 3721 C CA . GLU A 1 456 ? -10.016 -11.042 19.412 1.00 90.50 456 GLU A CA 1
ATOM 3722 C C . GLU A 1 456 ? -11.145 -11.582 18.506 1.00 90.50 456 GLU A C 1
ATOM 3724 O O . GLU A 1 456 ? -12.267 -11.095 18.575 1.00 90.50 456 GLU A O 1
ATOM 3729 N N . PHE A 1 457 ? -10.883 -12.618 17.692 1.00 91.06 457 PHE A N 1
ATOM 3730 C CA . PHE A 1 457 ? -11.868 -13.216 16.775 1.00 91.06 457 PHE A CA 1
ATOM 3731 C C . PHE A 1 457 ? -12.278 -14.631 17.236 1.00 91.06 457 PHE A C 1
ATOM 3733 O O . PHE A 1 457 ? -11.528 -15.584 17.007 1.00 91.06 457 PHE A O 1
ATOM 3740 N N . PRO A 1 458 ? -13.441 -14.806 17.898 1.00 87.56 458 PRO A N 1
ATOM 3741 C CA . PRO A 1 458 ? -13.856 -16.101 18.450 1.00 87.56 458 PRO A CA 1
ATOM 3742 C C . PRO A 1 458 ? -14.494 -17.043 17.415 1.00 87.56 458 PRO A C 1
ATOM 3744 O O . PRO A 1 458 ? -14.534 -18.256 17.628 1.00 87.56 458 PRO A O 1
ATOM 3747 N N . ASN A 1 459 ? -15.006 -16.509 16.304 1.00 89.81 459 ASN A N 1
ATOM 3748 C CA . ASN A 1 459 ? -15.733 -17.283 15.300 1.00 89.81 459 ASN A CA 1
ATOM 3749 C C . ASN A 1 459 ? -14.778 -18.164 14.475 1.00 89.81 459 ASN A C 1
ATOM 3751 O O . ASN A 1 459 ? -13.872 -17.638 13.825 1.00 89.81 459 ASN A O 1
ATOM 3755 N N . PRO A 1 460 ? -14.975 -19.493 14.420 1.00 91.25 460 PRO A N 1
ATOM 3756 C CA . PRO A 1 460 ? -14.144 -20.358 13.598 1.00 91.25 460 PRO A CA 1
ATOM 3757 C C . PRO A 1 460 ? -14.471 -20.187 12.109 1.00 91.25 460 PRO A C 1
ATOM 3759 O O . PRO A 1 460 ? -15.633 -20.183 11.711 1.00 91.25 460 PRO A O 1
ATOM 3762 N N . MET A 1 461 ? -13.434 -20.163 11.271 1.00 92.44 461 MET A N 1
ATOM 3763 C CA . MET A 1 461 ? -13.564 -20.107 9.810 1.00 92.44 461 MET A CA 1
ATOM 3764 C C . MET A 1 461 ? -14.532 -21.183 9.260 1.00 92.44 461 MET A C 1
ATOM 3766 O O . MET A 1 461 ? -14.313 -22.373 9.544 1.00 92.44 461 MET A O 1
ATOM 3770 N N . PRO A 1 462 ? -15.563 -20.809 8.468 1.00 95.44 462 PRO A N 1
ATOM 3771 C CA . PRO A 1 462 ? -16.563 -21.739 7.934 1.00 95.44 462 PRO A CA 1
ATOM 3772 C C . PRO A 1 462 ? -15.974 -22.872 7.081 1.00 95.44 462 PRO A C 1
ATOM 3774 O O . PRO A 1 462 ? -14.873 -22.763 6.528 1.00 95.44 462 PRO A O 1
ATOM 3777 N N . LYS A 1 463 ? -16.701 -23.990 6.970 1.00 95.81 463 LYS A N 1
ATOM 3778 C CA . LYS A 1 463 ? -16.226 -25.202 6.269 1.00 95.81 463 LYS A CA 1
ATOM 3779 C C . LYS A 1 463 ? -16.159 -24.988 4.758 1.00 95.81 463 LYS A C 1
ATOM 3781 O O . LYS A 1 463 ? -15.247 -25.479 4.101 1.00 95.81 463 LYS A O 1
ATOM 3786 N N . GLU A 1 464 ? -17.099 -24.215 4.246 1.00 95.00 464 GLU A N 1
ATOM 3787 C CA . GLU A 1 464 ? -17.297 -23.830 2.854 1.00 95.00 464 GLU A CA 1
ATOM 3788 C C . GLU A 1 464 ? -16.105 -22.984 2.391 1.00 95.00 464 GLU A C 1
ATOM 3790 O O . GLU A 1 464 ? -15.454 -23.296 1.396 1.00 95.00 464 GLU A O 1
ATOM 3795 N N . VAL A 1 465 ? -15.738 -21.985 3.202 1.00 95.69 465 VAL A N 1
ATOM 3796 C CA . VAL A 1 465 ? -14.581 -21.110 2.977 1.00 95.69 465 VAL A CA 1
ATOM 3797 C C . VAL A 1 465 ? -13.271 -21.913 3.057 1.00 95.69 465 VAL A C 1
ATOM 3799 O O . VAL A 1 465 ? -12.402 -21.766 2.197 1.00 95.69 465 VAL A O 1
ATOM 3802 N N . LYS A 1 466 ? -13.132 -22.837 4.022 1.00 95.38 466 LYS A N 1
ATOM 3803 C CA . LYS A 1 466 ? -11.982 -23.767 4.092 1.00 95.38 466 LYS A CA 1
ATOM 3804 C C . LYS A 1 466 ? -11.859 -24.643 2.843 1.00 95.38 466 LYS A C 1
ATOM 3806 O O . LYS A 1 466 ? -10.756 -24.799 2.319 1.00 95.38 466 LYS A O 1
ATOM 3811 N N . ALA A 1 467 ? -12.966 -25.210 2.365 1.00 96.56 467 ALA A N 1
ATOM 3812 C CA . ALA A 1 467 ? -12.987 -26.039 1.163 1.00 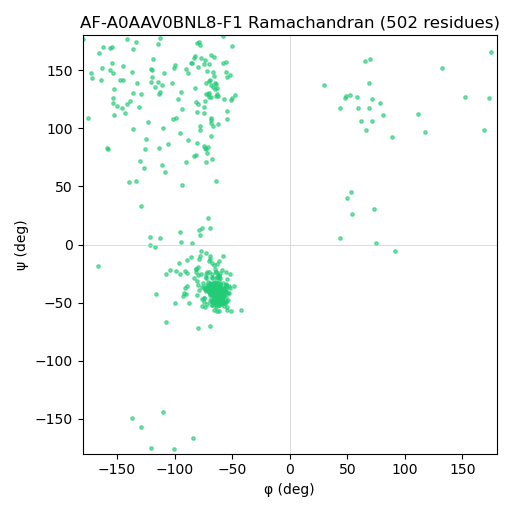96.56 467 ALA A CA 1
ATOM 3813 C C . ALA A 1 467 ? -12.603 -25.224 -0.083 1.00 96.56 467 ALA A C 1
ATOM 3815 O O . ALA A 1 467 ? -11.724 -25.649 -0.835 1.00 96.56 467 ALA A O 1
ATOM 3816 N N . PHE A 1 468 ? -13.177 -24.027 -0.246 1.00 96.38 468 PHE A N 1
ATOM 3817 C CA . PHE A 1 468 ? -12.852 -23.099 -1.330 1.00 96.38 468 PHE A CA 1
ATOM 3818 C C . PHE A 1 468 ? -11.350 -22.783 -1.389 1.00 96.38 468 PHE A C 1
ATOM 3820 O O . PHE A 1 468 ? -10.714 -23.026 -2.416 1.00 96.38 468 PHE A O 1
ATOM 3827 N N . TRP A 1 469 ? -10.747 -22.334 -0.280 1.00 96.31 469 TRP A N 1
ATOM 3828 C CA . TRP A 1 469 ? -9.314 -22.012 -0.255 1.00 96.31 469 TRP A CA 1
ATOM 3829 C C . TRP A 1 469 ? -8.416 -23.236 -0.428 1.00 96.31 469 TRP A C 1
ATOM 3831 O O . TRP A 1 469 ? -7.372 -23.135 -1.070 1.00 96.31 469 TRP A O 1
ATOM 3841 N N . THR A 1 470 ? -8.832 -24.407 0.062 1.00 96.56 470 THR A N 1
ATOM 3842 C CA . THR A 1 470 ? -8.108 -25.666 -0.180 1.00 96.56 470 THR A CA 1
ATOM 3843 C C . THR A 1 470 ? -8.050 -25.977 -1.678 1.00 96.56 470 THR A C 1
ATOM 3845 O O . THR A 1 470 ? -6.970 -26.237 -2.209 1.00 96.56 470 THR A O 1
ATOM 3848 N N . VAL A 1 471 ? -9.181 -25.879 -2.387 1.00 96.75 471 VAL A N 1
ATOM 3849 C CA . VAL A 1 471 ? -9.240 -26.072 -3.846 1.00 96.75 471 VAL A CA 1
ATOM 3850 C C . VAL A 1 471 ? -8.435 -24.994 -4.579 1.00 96.75 471 VAL A C 1
ATOM 3852 O O . VAL A 1 471 ? -7.646 -25.327 -5.464 1.00 96.75 471 VAL A O 1
ATOM 3855 N N . ALA A 1 472 ? -8.562 -23.723 -4.189 1.00 95.19 472 ALA A N 1
ATOM 3856 C CA . ALA A 1 472 ? -7.825 -22.618 -4.802 1.00 95.19 472 ALA A CA 1
ATOM 3857 C C . ALA A 1 472 ? -6.299 -22.803 -4.688 1.00 95.19 472 ALA A C 1
ATOM 3859 O O . ALA A 1 472 ? -5.589 -22.676 -5.686 1.00 95.19 472 ALA A O 1
ATOM 3860 N N . ILE A 1 473 ? -5.793 -23.181 -3.507 1.00 95.81 473 ILE A N 1
ATOM 3861 C CA . ILE A 1 473 ? -4.366 -23.459 -3.276 1.00 95.81 473 ILE A CA 1
ATOM 3862 C C . ILE A 1 473 ? -3.903 -24.675 -4.092 1.00 95.81 473 ILE A C 1
ATOM 3864 O O . ILE A 1 473 ? -2.845 -24.616 -4.724 1.00 95.81 473 ILE A O 1
ATOM 3868 N N . ILE A 1 474 ? -4.698 -25.753 -4.140 1.00 96.81 474 ILE A N 1
ATOM 3869 C CA . ILE A 1 474 ? -4.392 -26.930 -4.970 1.00 96.81 474 ILE A CA 1
ATOM 3870 C C . ILE A 1 474 ? -4.253 -26.524 -6.441 1.00 96.81 474 ILE A C 1
ATOM 3872 O O . ILE A 1 474 ? -3.261 -26.883 -7.070 1.00 96.81 474 ILE A O 1
ATOM 3876 N N . LEU A 1 475 ? -5.184 -25.737 -6.988 1.00 95.56 475 LEU A N 1
ATOM 3877 C CA . LEU A 1 475 ? -5.125 -25.270 -8.379 1.00 95.56 475 LEU A CA 1
ATOM 3878 C C . LEU A 1 475 ? -3.920 -24.348 -8.636 1.00 95.56 475 LEU A C 1
ATOM 3880 O O . LEU A 1 475 ? -3.222 -24.518 -9.642 1.00 95.56 475 LEU A O 1
ATOM 3884 N N . LEU A 1 476 ? -3.629 -23.432 -7.706 1.00 94.25 476 LEU A N 1
ATOM 3885 C CA . LEU A 1 476 ? -2.507 -22.487 -7.777 1.00 94.25 476 LEU A CA 1
ATOM 3886 C C . LEU A 1 476 ? -1.137 -23.191 -7.824 1.00 94.25 476 LEU A C 1
ATOM 3888 O O . LEU A 1 476 ? -0.203 -22.675 -8.446 1.00 94.25 476 LEU A O 1
ATOM 3892 N N . VAL A 1 477 ? -1.020 -24.373 -7.206 1.00 94.44 477 VAL A N 1
ATOM 3893 C CA . VAL A 1 477 ? 0.186 -25.225 -7.217 1.00 94.44 477 VAL A CA 1
ATOM 3894 C C . VAL A 1 477 ? 0.168 -26.238 -8.370 1.00 94.44 477 VAL A C 1
ATOM 3896 O O . VAL A 1 477 ? 1.204 -26.489 -8.997 1.00 94.44 477 VAL A O 1
ATOM 3899 N N . LEU A 1 478 ? -0.993 -26.802 -8.708 1.00 94.88 478 LEU A N 1
ATOM 3900 C CA . LEU A 1 478 ? -1.140 -27.795 -9.774 1.00 94.88 478 LEU A CA 1
ATOM 3901 C C . LEU A 1 478 ? -0.834 -27.192 -11.150 1.00 94.88 478 LEU A C 1
ATOM 3903 O O . LEU A 1 478 ? -0.088 -27.793 -11.925 1.00 94.88 478 LEU A O 1
ATOM 3907 N N . TYR A 1 479 ? -1.339 -25.989 -11.438 1.00 93.81 479 TYR A N 1
ATOM 3908 C CA . TYR A 1 479 ? -1.127 -25.311 -12.721 1.00 93.81 479 TYR A CA 1
ATOM 3909 C C . TYR A 1 479 ? 0.359 -25.163 -13.116 1.00 93.81 479 TYR A C 1
ATOM 3911 O O . TYR A 1 479 ? 0.738 -25.663 -14.181 1.00 93.81 479 TYR A O 1
ATOM 3919 N N . PRO A 1 480 ? 1.246 -24.543 -12.305 1.00 94.12 480 PRO A N 1
ATOM 3920 C CA . PRO A 1 480 ? 2.659 -24.421 -12.655 1.00 94.12 480 PRO A CA 1
ATOM 3921 C C . PRO A 1 480 ? 3.381 -25.775 -12.652 1.00 94.12 480 PRO A C 1
ATOM 3923 O O . PRO A 1 480 ? 4.328 -25.960 -13.421 1.00 94.12 480 PRO A O 1
ATOM 3926 N N . THR A 1 481 ? 2.926 -26.737 -11.844 1.00 91.31 481 THR A N 1
ATOM 3927 C CA . THR A 1 481 ? 3.480 -28.098 -11.825 1.00 91.31 481 THR A CA 1
ATOM 3928 C C . THR A 1 481 ? 3.237 -28.797 -13.165 1.00 91.31 481 THR A C 1
ATOM 3930 O O . THR A 1 481 ? 4.182 -29.277 -13.795 1.00 91.31 481 THR A O 1
ATOM 3933 N N . VAL A 1 482 ? 1.998 -28.776 -13.664 1.00 93.25 482 VAL A N 1
ATOM 3934 C CA . VAL A 1 482 ? 1.647 -29.349 -14.973 1.00 93.25 482 VAL A CA 1
ATOM 3935 C C . VAL A 1 482 ? 2.313 -28.579 -16.115 1.00 93.25 482 VAL A C 1
ATOM 3937 O O . VAL A 1 482 ? 2.883 -29.199 -17.014 1.00 93.25 482 VAL A O 1
ATOM 3940 N N . LYS A 1 483 ? 2.290 -27.239 -16.079 1.00 91.69 483 LYS A N 1
ATOM 3941 C CA . LYS A 1 483 ? 2.779 -26.399 -17.183 1.00 91.69 483 LYS A CA 1
ATOM 3942 C C . LYS A 1 483 ? 4.302 -26.348 -17.307 1.00 91.69 483 LYS A C 1
ATOM 3944 O O . LYS A 1 483 ? 4.810 -26.319 -18.424 1.00 91.69 483 LYS A O 1
ATOM 3949 N N . PHE A 1 484 ? 5.034 -26.308 -16.192 1.00 92.19 484 PHE A N 1
ATOM 3950 C CA . PHE A 1 484 ? 6.484 -26.078 -16.200 1.00 92.19 484 PHE A CA 1
ATOM 3951 C C . PHE A 1 484 ? 7.289 -27.270 -15.674 1.00 92.19 484 PHE A C 1
ATOM 3953 O O . PHE A 1 484 ? 8.306 -27.620 -16.279 1.00 92.19 484 PHE A O 1
ATOM 3960 N N . ALA A 1 485 ? 6.859 -27.921 -14.587 1.00 88.56 485 ALA A N 1
ATOM 3961 C CA . ALA A 1 485 ? 7.647 -28.994 -13.976 1.00 88.56 485 ALA A CA 1
ATOM 3962 C C . ALA A 1 485 ? 7.607 -30.294 -14.802 1.00 88.56 485 ALA A C 1
ATOM 3964 O O . ALA A 1 485 ? 8.663 -30.862 -15.086 1.00 88.56 485 ALA A O 1
ATOM 3965 N N . ILE A 1 486 ? 6.425 -30.733 -15.261 1.00 88.75 486 ILE A N 1
ATOM 3966 C CA . ILE A 1 486 ? 6.292 -31.976 -16.047 1.00 88.75 486 ILE A CA 1
ATOM 3967 C C . ILE A 1 486 ? 7.096 -31.933 -17.367 1.00 88.75 486 ILE A C 1
ATOM 3969 O O . ILE A 1 486 ? 7.838 -32.889 -17.619 1.00 88.75 486 ILE A O 1
ATOM 3973 N N . PRO A 1 487 ? 7.033 -30.877 -18.211 1.00 90.88 487 PRO A N 1
ATOM 3974 C CA . PRO A 1 487 ? 7.838 -30.815 -19.434 1.00 90.88 487 PRO A CA 1
ATOM 3975 C C . PRO A 1 487 ? 9.343 -30.764 -19.154 1.00 90.88 487 PRO A C 1
ATOM 3977 O O . PRO A 1 487 ? 10.111 -31.469 -19.811 1.00 90.88 487 PRO A O 1
ATOM 3980 N N . SER A 1 488 ? 9.763 -30.005 -18.134 1.00 88.06 488 SER A N 1
ATOM 3981 C CA . SER A 1 488 ? 11.173 -29.914 -17.726 1.00 88.06 488 SER A CA 1
ATOM 3982 C C . SER A 1 488 ? 11.719 -31.274 -17.281 1.00 88.06 488 SER A C 1
ATOM 3984 O O . SER A 1 488 ? 12.799 -31.681 -17.711 1.00 88.06 488 SER A O 1
ATOM 3986 N N . TRP A 1 489 ? 10.948 -32.025 -16.487 1.00 87.94 489 TRP A N 1
ATOM 3987 C CA . TRP A 1 489 ? 11.313 -33.373 -16.046 1.00 87.94 489 TRP A CA 1
ATOM 3988 C C . TRP A 1 489 ? 11.369 -34.381 -17.203 1.00 87.94 489 TRP A C 1
ATOM 3990 O O . TRP A 1 489 ? 12.315 -35.167 -17.286 1.00 87.94 489 TRP A O 1
ATOM 4000 N N . LYS A 1 490 ? 10.406 -34.333 -18.138 1.00 89.19 490 LYS A N 1
ATOM 4001 C CA . LYS A 1 490 ? 10.421 -35.168 -19.355 1.00 89.19 490 LYS A CA 1
ATOM 4002 C C . LYS A 1 490 ? 11.661 -34.888 -20.214 1.00 89.19 490 LYS A C 1
ATOM 4004 O O . LYS A 1 490 ? 12.333 -35.834 -20.622 1.00 89.19 490 LYS A O 1
ATOM 4009 N N . SER A 1 491 ? 11.992 -33.614 -20.437 1.00 88.31 491 SER A N 1
ATOM 4010 C CA . SER A 1 491 ? 13.190 -33.199 -21.182 1.00 88.31 491 SER A CA 1
ATOM 4011 C C . SER A 1 491 ? 14.475 -33.694 -20.507 1.00 88.31 491 SER A C 1
ATOM 4013 O O . SER A 1 491 ? 15.272 -34.400 -21.126 1.00 88.31 491 SER A O 1
ATOM 4015 N N . TRP A 1 492 ? 14.625 -33.453 -19.200 1.00 88.75 492 TRP A N 1
ATOM 4016 C CA . TRP A 1 492 ? 15.762 -33.936 -18.408 1.00 88.75 492 TRP A CA 1
ATOM 4017 C C . TRP A 1 492 ? 15.922 -35.465 -18.456 1.00 88.75 492 TRP A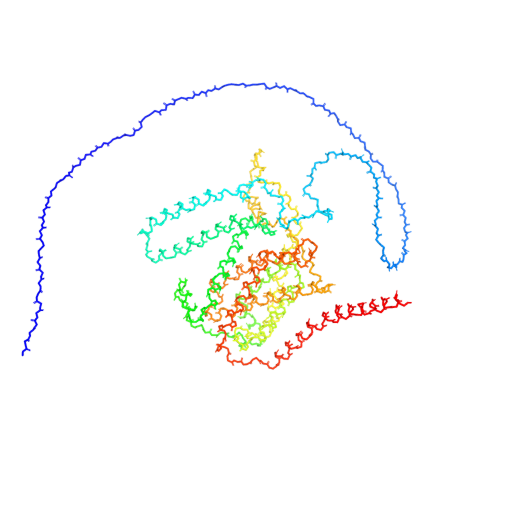 C 1
ATOM 4019 O O . TRP A 1 492 ? 17.028 -35.967 -18.676 1.00 88.75 492 TRP A O 1
ATOM 4029 N N . ARG A 1 493 ? 14.822 -36.220 -18.318 1.00 91.56 493 ARG A N 1
ATOM 4030 C CA . ARG A 1 493 ? 14.829 -37.691 -18.387 1.00 91.56 493 ARG A CA 1
ATOM 4031 C C . ARG A 1 493 ? 15.248 -38.194 -19.770 1.00 91.56 493 ARG A C 1
ATOM 4033 O O . ARG A 1 493 ? 16.015 -39.153 -19.861 1.00 91.56 493 ARG A O 1
ATOM 4040 N N . ASN A 1 494 ? 14.769 -37.553 -20.834 1.00 89.06 494 ASN A N 1
ATOM 4041 C CA . ASN A 1 494 ? 15.133 -37.903 -22.207 1.00 89.06 494 ASN A CA 1
ATOM 4042 C C . ASN A 1 494 ? 16.602 -37.571 -22.505 1.00 89.06 494 ASN A C 1
ATOM 4044 O O . ASN A 1 494 ? 17.288 -38.383 -23.122 1.00 89.06 494 ASN A O 1
ATOM 4048 N N . ASN A 1 495 ? 17.113 -36.445 -22.005 1.00 87.00 495 ASN A N 1
ATOM 4049 C CA . ASN A 1 495 ? 18.520 -36.073 -22.161 1.00 87.00 495 ASN A CA 1
ATOM 4050 C C . ASN A 1 495 ? 19.452 -37.015 -21.384 1.00 87.00 495 ASN A C 1
ATOM 4052 O O . ASN A 1 495 ? 20.467 -37.431 -21.933 1.00 87.00 495 ASN A O 1
ATOM 4056 N N . ARG A 1 496 ? 19.085 -37.449 -20.166 1.00 86.44 496 ARG A N 1
ATOM 4057 C CA . ARG A 1 496 ? 19.833 -38.500 -19.447 1.00 86.44 496 ARG A CA 1
ATOM 4058 C C . ARG A 1 496 ? 19.870 -39.827 -20.208 1.00 86.44 496 ARG A C 1
ATOM 4060 O O . ARG A 1 496 ? 20.924 -40.446 -20.267 1.00 86.44 496 ARG A O 1
ATOM 4067 N N . ARG A 1 497 ? 18.755 -40.247 -20.819 1.00 82.69 497 ARG A N 1
ATOM 4068 C CA . ARG A 1 497 ? 18.718 -41.448 -21.676 1.00 82.69 497 ARG A CA 1
ATOM 4069 C C . ARG A 1 497 ? 19.635 -41.302 -22.893 1.00 82.69 497 ARG A C 1
ATOM 4071 O O . ARG A 1 497 ? 20.462 -42.170 -23.125 1.00 82.69 497 ARG A O 1
ATOM 4078 N N . LYS A 1 498 ? 19.554 -40.177 -23.614 1.00 81.56 498 LYS A N 1
ATOM 4079 C CA . LYS A 1 498 ? 20.443 -39.885 -24.753 1.00 81.56 498 LYS A CA 1
ATOM 4080 C C . LYS A 1 498 ? 21.924 -39.829 -24.366 1.00 81.56 498 LYS A C 1
ATOM 4082 O O . LYS A 1 498 ? 22.751 -40.194 -25.186 1.00 81.56 498 LYS A O 1
ATOM 4087 N N . ALA A 1 499 ? 22.253 -39.366 -23.159 1.00 78.75 499 ALA A N 1
ATOM 4088 C CA . ALA A 1 499 ? 23.626 -39.342 -22.657 1.00 78.75 499 ALA A CA 1
ATOM 4089 C C . ALA A 1 499 ? 24.143 -40.744 -22.290 1.00 78.75 499 ALA A C 1
ATOM 4091 O O . ALA A 1 499 ? 25.297 -41.037 -22.569 1.00 78.75 499 ALA A O 1
ATOM 4092 N N . SER A 1 500 ? 23.294 -41.608 -21.717 1.00 75.81 500 SER A N 1
ATOM 4093 C CA . SER A 1 500 ? 23.639 -43.013 -21.442 1.00 75.81 500 SER A CA 1
ATOM 4094 C C . SER A 1 500 ? 23.958 -43.760 -22.740 1.00 75.81 500 SER A C 1
ATOM 4096 O O . SER A 1 500 ? 25.052 -44.282 -22.889 1.00 75.81 500 SER A O 1
ATOM 4098 N N . ASN A 1 501 ? 23.061 -43.680 -23.729 1.00 73.69 501 ASN A N 1
ATOM 4099 C CA . ASN A 1 501 ? 23.197 -44.310 -25.050 1.00 73.69 501 ASN A CA 1
ATOM 4100 C C . ASN A 1 501 ? 24.292 -43.684 -25.954 1.00 73.69 501 ASN A C 1
ATOM 4102 O O . ASN A 1 501 ? 24.247 -43.854 -27.171 1.00 73.69 501 ASN A O 1
ATOM 4106 N N . LYS A 1 502 ? 25.191 -42.865 -25.397 1.00 70.25 502 LYS A N 1
ATOM 4107 C CA . LYS A 1 502 ? 26.339 -42.255 -26.092 1.00 70.25 50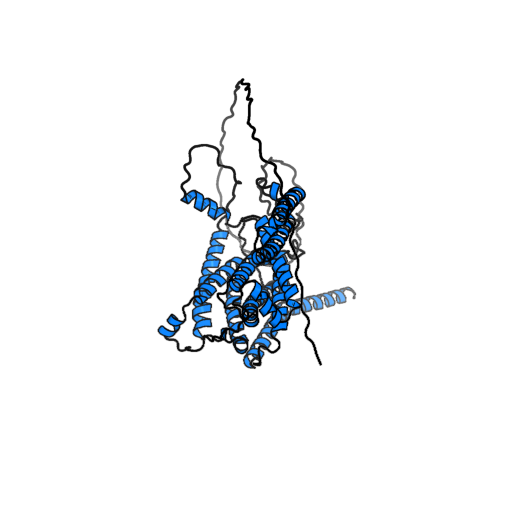2 LYS A CA 1
ATOM 4108 C C . LYS A 1 502 ? 27.685 -42.624 -25.454 1.00 70.25 502 LYS A C 1
ATOM 4110 O O . LYS A 1 502 ? 28.711 -42.089 -25.870 1.00 70.25 502 LYS A O 1
ATOM 4115 N N . ILE A 1 503 ? 27.641 -43.423 -24.388 1.00 63.06 503 ILE A N 1
ATOM 4116 C CA . ILE A 1 503 ? 28.789 -43.933 -23.627 1.00 63.06 503 ILE A CA 1
ATOM 4117 C C . ILE A 1 503 ? 28.979 -45.436 -23.909 1.00 63.06 503 ILE A C 1
ATOM 4119 O O . ILE A 1 503 ? 30.105 -45.919 -23.819 1.00 63.06 503 ILE A O 1
ATOM 4123 N N . ASP A 1 504 ? 27.894 -46.120 -24.293 1.00 50.78 504 ASP A N 1
ATOM 4124 C CA . ASP A 1 504 ? 27.885 -47.398 -25.017 1.00 50.78 504 ASP A CA 1
ATOM 4125 C C . ASP A 1 504 ? 28.072 -47.168 -26.535 1.00 50.78 504 ASP A C 1
ATOM 4127 O O . ASP A 1 504 ? 28.739 -48.009 -27.179 1.00 50.78 504 ASP A O 1
#

Secondary structure (DSSP, 8-state):
-------------------------------------------------------------------------------------------S--TT-TT----TT-----GGGHHHHS--HHHHHHHHHHHHHHHHHTGGGS-HHHHHHHHHHHHHHHHHHHHHHHSPP-S--SS-HHHHHHHHHHHHHHHHHHHHHTTS-HHHHHHHGGGT-TT-SSPPPP--STT--S--HHHHHHH-SHHHHHHHHHHHHHHHHH--HHHHHHHHHHHHHHHHHHTTT-GGG---HHIIIIIIIIIIIHHHHHHHHHHHHHHHT-------S----SS-----HHHHHHHHHTTSS-S--PPP---TTTSHHHHHHHHHHHHHHHHHHHHHHHHHHHTT--TTSHHHHHHHHHHHHHHHHHHHHHHHHHH-TTT--S--HHHHHHHHHHHHHHHHHHHHTTTT--SPPPHHHHHHHHHHHHHHHHHHIIIIIHHHHHHHHHHHHHHHTTT-

Mean predicted aligned error: 15.49 Å

Sequence (504 aa):
MNKTILPRSEEVRSADSTGSPSHLKLKSDSRPPTLSDSDRSTVNRSGRSVKRNTLPNDLDQSFAVSDFNSQDEDCDLETTLSGHEDAQTPTPFNFGQRDAKLEPYQMRHDDSVKWVYQPPTLTGAAIGTFVLSALAYNSDKFPQTIRSHLGIISGVVVFLVFCMLNFRDGPFRRPHPAFWRVVLGLNLLYFMLLSFLYWTDNTSAREYIKYFDPSLGVPLPERSYAEKCELTVKNVWDGIDIFCLAHSLGWFGKAVILRDHWFCWILSVGFEIMEYSLQHHLPNFAECWWDHWLLDVLICNWGGLWLGMKTCEWLRVSPFSWRGLRQSTSGSDRQTPQRRAKNAAKQFTPYDWTEFRWEGTKKFRNYISTVALLTVFLLSELNVFYLKSLLWLAPEHPLVIARLAAMFLWALPAVREFYDYATYTKRVKRMGSHAWLSMATVILELLIVIKWSKGEFPNPMPKEVKAFWTVAIILLVLYPTVKFAIPSWKSWRNNRRKASNKID

Radius of gyration: 34.24 Å; Cα contacts (8 Å, |Δi|>4): 355; chains: 1; bounding box: 70×105×137 Å

Organism: Phakopsora pachyrhizi (NCBI:txid170000)